Protein 6SQC (pdb70)

Foldseek 3Di:
DFDDPQAFEEEDAPLQQVVLLLVLQVVLCVVPVHHYHYDHDPPLLVVLCVQLLLQDDTQKYKDWLQSVQLCVVLVWFDFDDDDPVLCVQFDVVQQVSQAYPNTRFWAFWFKKFKWKKFQCVLPVDQAQAPVCQVVVQVVVVVVPAAAEAEALLFVLQLQLLLPQQPADQFDQDPNDTHLPDHRLQDPSNLVSLVSVQVCVVVVNYPLHGHHVNRLVCVLVVRYGIYMDIQSSVVVSVVSVRRMDTAADHHYPNGGRAGAMTTITMTGTQQHNCNVVVSCSVRVRCLDLSNQVSSCVSGNRAQTRRPVNSVVVVPDNNSVRRVVSNVSHHYRHNHNLVVQLSVLSSQLSSCPNVVNDPNNVSSVSSRVRSGDDPSHRDLVSQLSSLVSHDDDPVSVVSNVVSCVVPPVSVVVVCVVVVVVVVVVD/DCVVVVVVVVVVVVPDDDVVVVVVCVVVCVVCVVVVVPD

Solvent-accessible surface area: 20762 Å² total

Nearest PDB structures (foldseek):
  6sqc-assembly1_A  TM=1.002E+00  e=1.273E-81  Escherichia coli K-12
  8jyx-assembly1_A  TM=9.959E-01  e=2.382E-67  Escherichia coli
  3d4g-assembly7_G  TM=9.984E-01  e=4.561E-67  Escherichia coli K-12
  3o3u-assembly1_N  TM=9.965E-01  e=5.366E-67  Escherichia coli
  6xdj-assembly2_B  TM=9.236E-01  e=3.392E-68  Serratia sp. FS14

Structure (mmCIF, N/CA/C/O backbone):
data_6SQC
#
_entry.id   6SQC
#
_cell.length_a   103.180
_cell.length_b   42.460
_cell.length_c   113.790
_cell.angle_alpha   90.000
_cell.angle_beta   101.125
_cell.angle_gamma   90.000
#
_symmetry.space_group_name_H-M   'C 1 2 1'
#
loop_
_entity.id
_entity.type
_entity.pdbx_description
1 polymer 'Maltose/maltodextrin-binding periplasmic protein,CREB-binding protein'
2 polymer 'Nuclear receptor coactivator 3'
3 branched alpha-D-glucopyranose-(1-4)-alpha-D-glucopyranose
4 non-polymer 1,2-ETHANEDIOL
5 non-polymer 'ZINC ION'
6 water water
#
loop_
_atom_site.group_PDB
_atom_site.id
_atom_site.type_symbol
_atom_site.label_atom_id
_atom_site.label_alt_id
_atom_site.label_comp_id
_atom_site.label_asym_id
_atom_site.label_entity_id
_atom_site.label_seq_id
_atom_site.pdbx_PDB_ins_code
_atom_site.Cartn_x
_atom_site.Cartn_y
_atom_site.Cartn_z
_atom_site.occupancy
_atom_site.B_iso_or_equiv
_atom_site.auth_seq_id
_atom_site.auth_comp_id
_atom_site.auth_asym_id
_atom_site.auth_atom_id
_atom_site.pdbx_PDB_model_num
ATOM 1 N N A MET A 1 1 ? 20.84500 -6.52800 5.88300 0.650 69.84522 1689 MET A N 1
ATOM 2 N N B MET A 1 1 ? 20.18600 -6.53900 5.43500 0.350 67.28965 1689 MET A N 1
ATOM 3 C CA A MET A 1 1 ? 21.44100 -5.45600 5.09500 0.650 67.57916 1689 MET A CA 1
ATOM 4 C CA B MET A 1 1 ? 21.21200 -5.55900 5.10000 0.350 67.38966 1689 MET A CA 1
ATOM 5 C C A MET A 1 1 ? 20.82000 -4.10300 5.43700 0.650 66.11056 1689 MET A C 1
ATOM 6 C C B MET A 1 1 ? 20.74200 -4.14900 5.45000 0.350 65.64208 1689 MET A C 1
ATOM 7 O O A MET A 1 1 ? 20.90400 -3.64700 6.57400 0.650 65.41574 1689 MET A O 1
ATOM 8 O O B MET A 1 1 ? 20.87000 -3.69800 6.58400 0.350 65.22887 1689 MET A O 1
ATOM 17 N N . LYS A 1 2 ? 20.19600 -3.46500 4.45100 1.000 60.48357 1690 LYS A N 1
ATOM 18 C CA . LYS A 1 2 ? 19.68500 -2.11400 4.61900 1.000 58.37805 1690 LYS A CA 1
ATOM 19 C C . LYS A 1 2 ? 18.27500 -2.13100 5.19200 1.000 58.99918 1690 LYS A C 1
ATOM 20 O O . LYS A 1 2 ? 17.42400 -2.91500 4.76500 1.000 61.05206 1690 LYS A O 1
ATOM 26 N N . ILE A 1 3 ? 18.03300 -1.26300 6.17800 1.000 55.66983 1691 ILE A N 1
ATOM 27 C CA . ILE A 1 3 ? 16.66900 -1.05500 6.64300 1.000 50.08495 1691 ILE A CA 1
ATOM 28 C C . ILE A 1 3 ? 15.85600 -0.44700 5.51000 1.000 58.04117 1691 ILE A C 1
ATOM 29 O O . ILE A 1 3 ? 16.30900 0.48400 4.83100 1.000 55.66720 1691 ILE A O 1
ATOM 34 N N . GLU A 1 4 ? 14.65500 -0.98200 5.29100 1.000 61.07574 1692 GLU A N 1
ATOM 35 C CA . GLU A 1 4 ? 13.82000 -0.52200 4.18800 1.000 58.48596 1692 GLU A CA 1
ATOM 36 C C . GLU A 1 4 ? 13.52000 0.96500 4.31100 1.000 57.08053 1692 GLU A C 1
ATOM 37 O O . GLU A 1 4 ? 13.08500 1.44400 5.36300 1.000 62.09692 1692 GLU A O 1
ATOM 43 N N . GLU A 1 5 ? 13.75700 1.69100 3.22500 1.000 58.79126 1693 GLU A N 1
ATOM 44 C CA . GLU A 1 5 ? 13.48400 3.11800 3.15800 1.000 57.82799 1693 GLU A CA 1
ATOM 45 C C . GLU A 1 5 ? 12.08800 3.33500 2.58900 1.000 61.72056 1693 GLU A C 1
ATOM 46 O O . GLU A 1 5 ? 11.73100 2.74500 1.56400 1.000 75.76435 1693 GLU A O 1
ATOM 52 N N . GLY A 1 6 ? 11.29900 4.16600 3.26200 1.000 55.51981 1694 GLY A N 1
ATOM 53 C CA . GLY A 1 6 ? 9.93900 4.43600 2.84600 1.000 49.40856 1694 GLY A CA 1
ATOM 54 C C . GLY A 1 6 ? 8.86300 3.67500 3.58900 1.000 57.59375 1694 GLY A C 1
ATOM 55 O O . GLY A 1 6 ? 7.71800 3.65300 3.12500 1.000 52.95898 1694 GLY A O 1
ATOM 56 N N . LYS A 1 7 ? 9.19100 3.04900 4.71600 1.000 45.60547 1695 LYS A N 1
ATOM 57 C CA . LYS A 1 7 ? 8.21000 2.33800 5.52500 1.000 56.10146 1695 LYS A CA 1
ATOM 58 C C . LYS A 1 7 ? 8.74300 2.24800 6.94700 1.000 41.82080 1695 LYS A C 1
ATOM 59 O O . LYS A 1 7 ? 9.88500 2.62000 7.22700 1.000 47.51886 1695 LYS A O 1
ATOM 65 N N . LEU A 1 8 ? 7.90200 1.74100 7.84600 1.000 40.45222 1696 LEU A N 1
ATOM 66 C CA . LEU A 1 8 ? 8.22100 1.69500 9.26900 1.000 43.39731 1696 LEU A CA 1
ATOM 67 C C . LEU A 1 8 ? 8.04600 0.27900 9.79300 1.000 37.70715 1696 LEU A C 1
ATOM 68 O O . LEU A 1 8 ? 6.95000 -0.28600 9.71400 1.000 37.95192 1696 LEU A O 1
ATOM 73 N N . VAL A 1 9 ? 9.12400 -0.28700 10.33100 1.000 42.08663 1697 VAL A N 1
ATOM 74 C CA . VAL A 1 9 ? 9.08200 -1.55000 11.05900 1.000 41.13914 1697 VAL A CA 1
ATOM 75 C C . VAL A 1 9 ? 9.16100 -1.23700 12.54600 1.000 43.46047 1697 VAL A C 1
ATOM 76 O O . VAL A 1 9 ? 10.06200 -0.51200 12.98800 1.000 34.12778 1697 VAL A O 1
ATOM 80 N N . ILE A 1 10 ? 8.21900 -1.77300 13.31800 1.000 44.34216 1698 ILE A N 1
ATOM 81 C CA . ILE A 1 10 ? 8.13900 -1.53100 14.75300 1.000 35.21475 1698 ILE A CA 1
ATOM 82 C C . ILE A 1 10 ? 8.29900 -2.85400 15.48800 1.000 37.37553 1698 ILE A C 1
ATOM 83 O O . ILE A 1 10 ? 7.72200 -3.87100 15.08900 1.000 36.19118 1698 ILE A O 1
ATOM 88 N N . TRP A 1 11 ? 9.08800 -2.83600 16.56000 1.000 38.68885 1699 TRP A N 1
ATOM 89 C CA . TRP A 1 11 ? 9.23100 -3.96900 17.46300 1.000 31.31428 1699 TRP A CA 1
ATOM 90 C C . TRP A 1 11 ? 8.69400 -3.58400 18.83400 1.000 32.26176 1699 TRP A C 1
ATOM 91 O O . TRP A 1 11 ? 9.12200 -2.58000 19.41300 1.000 33.59350 1699 TRP A O 1
ATOM 102 N N . ILE A 1 12 ? 7.75500 -4.38000 19.34400 1.000 30.47734 1700 ILE A N 1
ATOM 103 C CA . ILE A 1 12 ? 7.16700 -4.16800 20.66000 1.000 33.83037 1700 ILE A CA 1
ATOM 104 C C . ILE A 1 12 ? 7.00000 -5.52700 21.32700 1.000 33.71457 1700 ILE A C 1
ATOM 105 O O . ILE A 1 12 ? 6.81200 -6.54700 20.65800 1.000 39.68634 1700 ILE A O 1
ATOM 110 N N . ASN A 1 13 ? 7.08900 -5.54000 22.65700 1.000 30.82738 1701 ASN A N 1
ATOM 111 C CA . ASN A 1 13 ? 7.03200 -6.79500 23.39400 1.000 30.99056 1701 ASN A CA 1
ATOM 112 C C . ASN A 1 13 ? 5.66400 -7.45500 23.23900 1.000 33.48559 1701 ASN A C 1
ATOM 113 O O . ASN A 1 13 ? 4.64000 -6.78800 23.06900 1.000 38.88098 1701 ASN A O 1
ATOM 118 N N . GLY A 1 14 ? 5.65700 -8.78800 23.33100 1.000 35.33055 1702 GLY A N 1
ATOM 119 C CA . GLY A 1 14 ? 4.47800 -9.57200 22.99900 1.000 35.90694 1702 GLY A CA 1
ATOM 120 C C . GLY A 1 14 ? 3.30500 -9.40300 23.94600 1.000 44.52113 1702 GLY A C 1
ATOM 121 O O . GLY A 1 14 ? 2.18600 -9.80200 23.60700 1.000 49.84282 1702 GLY A O 1
ATOM 122 N N . ASP A 1 15 ? 3.52700 -8.82600 25.12600 1.000 38.10720 1703 ASP A N 1
ATOM 123 C CA . ASP A 1 15 ? 2.45800 -8.65900 26.10400 1.000 40.44169 1703 ASP A CA 1
ATOM 124 C C . ASP A 1 15 ? 1.88100 -7.24800 26.12500 1.000 43.76841 1703 ASP A C 1
ATOM 125 O O . ASP A 1 15 ? 1.15100 -6.90400 27.05900 1.000 50.86136 1703 ASP A O 1
ATOM 130 N N . LYS A 1 16 ? 2.17300 -6.43100 25.11300 1.000 40.94438 1704 LYS A N 1
ATOM 131 C CA . LYS A 1 16 ? 1.88100 -5.00300 25.15900 1.000 40.53381 1704 LYS A CA 1
ATOM 132 C C . LYS A 1 16 ? 0.74700 -4.57700 24.23300 1.000 42.66038 1704 LYS A C 1
ATOM 133 O O . LYS A 1 16 ? 0.54300 -3.37400 24.04400 1.000 44.85801 1704 LYS A O 1
ATOM 139 N N . GLY A 1 17 ? -0.00100 -5.51500 23.66100 1.000 51.92991 1705 GLY A N 1
ATOM 140 C CA . GLY A 1 17 ? -1.11000 -5.13500 22.80700 1.000 59.49661 1705 GLY A CA 1
ATOM 141 C C . GLY A 1 17 ? -0.66400 -4.57800 21.47300 1.000 51.09297 1705 GLY A C 1
ATOM 142 O O . GLY A 1 17 ? -0.98700 -3.44100 21.11400 1.000 45.47914 1705 GLY A O 1
ATOM 143 N N . TYR A 1 18 ? 0.08600 -5.39100 20.73000 1.000 43.56049 1706 TYR A N 1
ATOM 144 C CA . TYR A 1 18 ? 0.59700 -4.97000 19.43200 1.000 38.28091 1706 TYR A CA 1
ATOM 145 C C . TYR A 1 18 ? -0.52000 -4.79500 18.41000 1.000 44.00264 1706 TYR A C 1
ATOM 146 O O . TYR A 1 18 ? -0.36300 -4.03300 17.45000 1.000 44.57113 1706 TYR A O 1
ATOM 155 N N . ASN A 1 19 ? -1.64700 -5.48700 18.59700 1.000 45.98446 1707 ASN A N 1
ATOM 156 C CA . ASN A 1 19 ? -2.75000 -5.37600 17.64700 1.000 45.53177 1707 ASN A CA 1
ATOM 157 C C . ASN A 1 19 ? -3.35400 -3.97700 17.65800 1.000 49.04799 1707 ASN A C 1
ATOM 158 O O . ASN A 1 19 ? -3.65700 -3.41900 16.59600 1.000 50.41920 1707 ASN A O 1
ATOM 163 N N . GLY A 1 20 ? -3.54100 -3.39700 18.84400 1.000 44.84748 1708 GLY A N 1
ATOM 164 C CA . GLY A 1 20 ? -4.00200 -2.02100 18.91200 1.000 37.66504 1708 GLY A CA 1
ATOM 165 C C . GLY A 1 20 ? -3.00900 -1.05100 18.30100 1.000 35.87009 1708 GLY A C 1
ATOM 166 O O . GLY A 1 20 ? -3.39600 -0.08900 17.63300 1.000 37.07287 1708 GLY A O 1
ATOM 167 N N . LEU A 1 21 ? -1.71400 -1.29700 18.51700 1.000 34.43571 1709 LEU A N 1
ATOM 168 C CA . LEU A 1 21 ? -0.68800 -0.46800 17.89200 1.000 37.05444 1709 LEU A CA 1
ATOM 169 C C . LEU A 1 21 ? -0.73300 -0.59100 16.37500 1.000 45.02908 1709 LEU A C 1
ATOM 170 O O . LEU A 1 21 ? -0.57800 0.40500 15.65900 1.000 34.63573 1709 LEU A O 1
ATOM 175 N N . ALA A 1 22 ? -0.94700 -1.80700 15.86400 1.000 35.05683 1710 ALA A N 1
ATOM 176 C CA . ALA A 1 22 ? -1.05400 -1.98800 14.42100 1.000 36.42016 1710 ALA A CA 1
ATOM 177 C C . ALA A 1 22 ? -2.22500 -1.20400 13.84400 1.000 47.88732 1710 ALA A C 1
ATOM 178 O O . ALA A 1 22 ? -2.15400 -0.73400 12.70200 1.000 38.73096 1710 ALA A O 1
ATOM 180 N N . GLU A 1 23 ? -3.30200 -1.04300 14.61700 1.000 46.03973 1711 GLU A N 1
ATOM 181 C CA . GLU A 1 23 ? -4.44800 -0.27800 14.13600 1.000 42.80776 1711 GLU A CA 1
ATOM 182 C C . GLU A 1 23 ? -4.08600 1.18600 13.92200 1.000 45.12646 1711 GLU A C 1
ATOM 183 O O . GLU A 1 23 ? -4.53400 1.80600 12.95000 1.000 42.87883 1711 GLU A O 1
ATOM 189 N N . VAL A 1 24 ? -3.27600 1.76000 14.81700 1.000 45.38439 1712 VAL A N 1
ATOM 190 C CA . VAL A 1 24 ? -2.81700 3.12700 14.59900 1.000 49.45330 1712 VAL A CA 1
ATOM 191 C C . VAL A 1 24 ? -1.81600 3.18500 13.45400 1.000 53.99858 1712 VAL A C 1
ATOM 192 O O . VAL A 1 24 ? -1.65900 4.23800 12.82500 1.000 52.39312 1712 VAL A O 1
ATOM 196 N N . GLY A 1 25 ? -1.13800 2.07300 13.15900 1.000 57.54374 1713 GLY A N 1
ATOM 197 C CA . GLY A 1 25 ? -0.28000 2.02900 11.99000 1.000 38.08878 1713 GLY A CA 1
ATOM 198 C C . GLY A 1 25 ? -1.06300 1.98800 10.69500 1.000 41.12072 1713 GLY A C 1
ATOM 199 O O . GLY A 1 25 ? -0.63400 2.56000 9.68800 1.000 41.25495 1713 GLY A O 1
ATOM 200 N N . LYS A 1 26 ? -2.21900 1.31900 10.69900 1.000 41.01544 1714 LYS A N 1
ATOM 201 C CA . LYS A 1 26 ? -3.07500 1.31800 9.51800 1.000 44.68957 1714 LYS A CA 1
ATOM 202 C C . LYS A 1 26 ? -3.69000 2.68800 9.27400 1.000 47.40568 1714 LYS A C 1
ATOM 203 O O . LYS A 1 26 ? -3.87800 3.08300 8.11700 1.000 58.84653 1714 LYS A O 1
ATOM 209 N N . LYS A 1 27 ? -4.01600 3.42300 10.34000 1.000 43.28940 1715 LYS A N 1
ATOM 210 C CA . LYS A 1 27 ? -4.49000 4.79100 10.16500 1.000 55.02765 1715 LYS A CA 1
ATOM 211 C C . LYS A 1 27 ? -3.36600 5.69100 9.66800 1.000 54.46706 1715 LYS A C 1
ATOM 212 O O . LYS A 1 27 ? -3.59500 6.58400 8.84400 1.000 52.75106 1715 LYS A O 1
ATOM 218 N N . PHE A 1 28 ? -2.14500 5.46800 10.16100 1.000 51.33510 1716 PHE A N 1
ATOM 219 C CA . PHE A 1 28 ? -0.98200 6.14900 9.60500 1.000 44.95276 1716 PHE A CA 1
ATOM 220 C C . PHE A 1 28 ? -0.80500 5.80100 8.13300 1.000 48.50318 1716 PHE A C 1
ATOM 221 O O . PHE A 1 28 ? -0.43400 6.65900 7.32200 1.000 50.95085 1716 PHE A O 1
ATOM 229 N N . GLU A 1 29 ? -1.08500 4.54800 7.76800 1.000 50.05337 1717 GLU A N 1
ATOM 230 C CA . GLU A 1 29 ? -0.92300 4.12000 6.38200 1.000 51.79042 1717 GLU A CA 1
ATOM 231 C C . GLU A 1 29 ? -1.96300 4.76500 5.47600 1.000 51.79832 1717 GLU A C 1
ATOM 232 O O . GLU A 1 29 ? -1.64000 5.20000 4.36500 1.000 51.26930 1717 GLU A O 1
ATOM 238 N N . LYS A 1 30 ? -3.21700 4.84000 5.92800 1.000 50.50869 1718 LYS A N 1
ATOM 239 C CA . LYS A 1 30 ? -4.24800 5.44000 5.08900 1.000 53.43272 1718 LYS A CA 1
ATOM 240 C C . LYS A 1 30 ? -4.05000 6.94400 4.94300 1.000 61.23629 1718 LYS A C 1
ATOM 241 O O . LYS A 1 30 ? -4.40800 7.51600 3.90800 1.000 68.60559 1718 LYS A O 1
ATOM 247 N N . ASP A 1 31 ? -3.48000 7.59700 5.95800 1.000 62.72331 1719 ASP A N 1
ATOM 248 C CA . ASP A 1 31 ? -3.24800 9.03400 5.89000 1.000 66.51324 1719 ASP A CA 1
ATOM 249 C C . ASP A 1 31 ? -2.00500 9.39900 5.09100 1.000 73.45881 1719 ASP A C 1
ATOM 250 O O . ASP A 1 31 ? -1.91700 10.52600 4.59100 1.000 78.26728 1719 ASP A O 1
ATOM 255 N N . THR A 1 32 ? -1.04400 8.48300 4.96100 1.000 70.92693 1720 THR A N 1
ATOM 256 C CA . THR A 1 32 ? 0.24100 8.79800 4.34700 1.000 66.15267 1720 THR A CA 1
ATOM 257 C C . THR A 1 32 ? 0.64400 7.87700 3.20500 1.000 61.06522 1720 THR A C 1
ATOM 258 O O . THR A 1 32 ? 1.54700 8.24300 2.44300 1.000 56.91472 1720 THR A O 1
ATOM 262 N N . GLY A 1 33 ? 0.02800 6.70800 3.05800 1.000 64.88673 1721 GLY A N 1
ATOM 263 C CA . GLY A 1 33 ? 0.49600 5.73800 2.09000 1.000 68.89247 1721 GLY A CA 1
ATOM 264 C C . GLY A 1 33 ? 1.74100 4.98700 2.50100 1.000 72.08496 1721 GLY A C 1
ATOM 265 O O . GLY A 1 33 ? 2.33700 4.30200 1.66100 1.000 78.13305 1721 GLY A O 1
ATOM 266 N N . ILE A 1 34 ? 2.15300 5.09100 3.76200 1.000 72.97454 1722 ILE A N 1
ATOM 267 C CA . ILE A 1 34 ? 3.35600 4.44100 4.26900 1.000 64.38667 1722 ILE A CA 1
ATOM 268 C C . ILE A 1 34 ? 2.93800 3.22300 5.08000 1.000 60.29144 1722 ILE A C 1
ATOM 269 O O . ILE A 1 34 ? 2.15900 3.33900 6.03300 1.000 54.73551 1722 ILE A O 1
ATOM 274 N N . LYS A 1 35 ? 3.46300 2.05600 4.71500 1.000 62.71015 1723 LYS A N 1
ATOM 275 C CA . LYS A 1 35 ? 3.14900 0.82600 5.42700 1.000 60.98626 1723 LYS A CA 1
ATOM 276 C C . LYS A 1 35 ? 3.89600 0.76800 6.75400 1.000 49.80860 1723 LYS A C 1
ATOM 277 O O . LYS A 1 35 ? 5.08700 1.08100 6.82900 1.000 48.25842 1723 LYS A O 1
ATOM 283 N N . VAL A 1 36 ? 3.18200 0.37100 7.80600 1.000 45.15015 1724 VAL A N 1
ATOM 284 C CA . VAL A 1 36 ? 3.74500 0.20300 9.14100 1.000 44.37901 1724 VAL A CA 1
ATOM 285 C C . VAL A 1 36 ? 3.58900 -1.25600 9.54300 1.000 45.26595 1724 VAL A C 1
ATOM 286 O O . VAL A 1 36 ? 2.47700 -1.79700 9.51400 1.000 47.91627 1724 VAL A O 1
ATOM 290 N N . THR A 1 37 ? 4.69800 -1.88800 9.92300 1.000 41.12072 1725 THR A N 1
ATOM 291 C CA . THR A 1 37 ? 4.72000 -3.29700 10.29500 1.000 46.97405 1725 THR A CA 1
ATOM 292 C C . THR A 1 37 ? 5.15800 -3.42000 11.74800 1.000 43.17360 1725 THR A C 1
ATOM 293 O O . THR A 1 37 ? 6.23900 -2.94700 12.11500 1.000 45.61600 1725 THR A O 1
ATOM 297 N N . VAL A 1 38 ? 4.32400 -4.05700 12.56600 1.000 47.95312 1726 VAL A N 1
ATOM 298 C CA . VAL A 1 38 ? 4.59200 -4.24300 13.98800 1.000 46.41346 1726 VAL A CA 1
ATOM 299 C C . VAL A 1 38 ? 4.93200 -5.70800 14.22200 1.000 50.49816 1726 VAL A C 1
ATOM 300 O O . VAL A 1 38 ? 4.14500 -6.59900 13.87800 1.000 44.40532 1726 VAL A O 1
ATOM 304 N N . GLU A 1 39 ? 6.09900 -5.95600 14.80900 1.000 53.40377 1727 GLU A N 1
ATOM 305 C CA . GLU A 1 39 ? 6.56100 -7.30100 15.11200 1.000 49.22432 1727 GLU A CA 1
ATOM 306 C C . GLU A 1 39 ? 6.85000 -7.42900 16.60300 1.000 48.42949 1727 GLU A C 1
ATOM 307 O O . GLU A 1 39 ? 7.12600 -6.44400 17.29300 1.000 41.67605 1727 GLU A O 1
ATOM 313 N N . HIS A 1 40 ? 6.78000 -8.66500 17.09300 1.000 47.77678 1728 HIS A N 1
ATOM 314 C CA . HIS A 1 40 ? 6.99900 -8.97000 18.50700 1.000 41.12072 1728 HIS A CA 1
ATOM 315 C C . HIS A 1 40 ? 7.90000 -10.19000 18.62000 1.000 55.88302 1728 HIS A C 1
ATOM 316 O O . HIS A 1 40 ? 7.43000 -11.31800 18.81400 1.000 72.85347 1728 HIS A O 1
ATOM 323 N N . PRO A 1 41 ? 9.21000 -10.00000 18.50200 1.000 52.44576 1729 PRO A N 1
ATOM 324 C CA . PRO A 1 41 ? 10.13700 -11.13000 18.61900 1.000 47.89785 1729 PRO A CA 1
ATOM 325 C C . PRO A 1 41 ? 10.32000 -11.56300 20.06600 1.000 52.51682 1729 PRO A C 1
ATOM 326 O O . PRO A 1 41 ? 10.10500 -10.80100 21.01000 1.000 53.10900 1729 PRO A O 1
ATOM 330 N N . ASP A 1 42 ? 10.72700 -12.82000 20.22400 1.000 50.28498 1730 ASP A N 1
ATOM 331 C CA . ASP A 1 42 ? 11.11300 -13.32000 21.53500 1.000 48.89797 1730 ASP A CA 1
ATOM 332 C C . ASP A 1 42 ? 12.45500 -12.72600 21.95000 1.000 48.23473 1730 ASP A C 1
ATOM 333 O O . ASP A 1 42 ? 13.30600 -12.42000 21.11100 1.000 49.13484 1730 ASP A O 1
ATOM 338 N N . LYS A 1 43 ? 12.63800 -12.57400 23.26200 1.000 46.63191 1731 LYS A N 1
ATOM 339 C CA . LYS A 1 43 ? 13.83900 -11.96000 23.83200 1.000 45.13436 1731 LYS A CA 1
ATOM 340 C C . LYS A 1 43 ? 14.14800 -10.63600 23.13500 1.000 43.92895 1731 LYS A C 1
ATOM 341 O O . LYS A 1 43 ? 15.27600 -10.36500 22.71600 1.000 43.54469 1731 LYS A O 1
ATOM 347 N N . LEU A 1 44 ? 13.10800 -9.80700 23.01800 1.000 46.45294 1732 LEU A N 1
ATOM 348 C CA . LEU A 1 44 ? 13.19000 -8.57300 22.24200 1.000 41.71290 1732 LEU A CA 1
ATOM 349 C C . LEU A 1 44 ? 14.30000 -7.66000 22.75100 1.000 41.62078 1732 LEU A C 1
ATOM 350 O O . LEU A 1 44 ? 15.08900 -7.12600 21.96300 1.000 44.33426 1732 LEU A O 1
ATOM 355 N N . GLU A 1 45 ? 14.38000 -7.47300 24.07200 1.000 32.43284 1733 GLU A N 1
ATOM 356 C CA . GLU A 1 45 ? 15.37400 -6.56300 24.63200 1.000 36.46490 1733 GLU A CA 1
ATOM 357 C C . GLU A 1 45 ? 16.79800 -7.04300 24.38500 1.000 40.67067 1733 GLU A C 1
ATOM 358 O O . GLU A 1 45 ? 17.74400 -6.26600 24.55300 1.000 46.24765 1733 GLU A O 1
ATOM 364 N N . GLU A 1 46 ? 16.97400 -8.30600 24.00100 1.000 36.24645 1734 GLU A N 1
ATOM 365 C CA . GLU A 1 46 ? 18.28400 -8.82400 23.63100 1.000 41.76817 1734 GLU A CA 1
ATOM 366 C C . GLU A 1 46 ? 18.50000 -8.88100 22.12600 1.000 44.71326 1734 GLU A C 1
ATOM 367 O O . GLU A 1 46 ? 19.63800 -8.72900 21.67100 1.000 50.01916 1734 GLU A O 1
ATOM 373 N N . LYS A 1 47 ? 17.43900 -9.08300 21.34300 1.000 42.62353 1735 LYS A N 1
ATOM 374 C CA . LYS A 1 47 ? 17.60200 -9.16300 19.89500 1.000 46.50294 1735 LYS A CA 1
ATOM 375 C C . LYS A 1 47 ? 17.92100 -7.80200 19.29100 1.000 49.12168 1735 LYS A C 1
ATOM 376 O O . LYS A 1 47 ? 18.73700 -7.70900 18.36600 1.000 55.53034 1735 LYS A O 1
ATOM 382 N N . PHE A 1 48 ? 17.29800 -6.73600 19.80000 1.000 52.08256 1736 PHE A N 1
ATOM 383 C CA . PHE A 1 48 ? 17.52100 -5.41000 19.22400 1.000 44.43427 1736 PHE A CA 1
ATOM 384 C C . PHE A 1 48 ? 18.97800 -4.96900 19.27900 1.000 40.62329 1736 PHE A C 1
ATOM 385 O O . PHE A 1 48 ? 19.51700 -4.58300 18.22700 1.000 44.87643 1736 PHE A O 1
ATOM 393 N N . PRO A 1 49 ? 19.66900 -4.97900 20.42600 1.000 45.24227 1737 PRO A N 1
ATOM 394 C CA . PRO A 1 49 ? 21.07100 -4.53200 20.42000 1.000 46.04236 1737 PRO A CA 1
ATOM 395 C C . PRO A 1 49 ? 21.98200 -5.41500 19.59000 1.000 50.15601 1737 PRO A C 1
ATOM 396 O O . PRO A 1 49 ? 23.07200 -4.97100 19.20800 1.000 47.15039 1737 PRO A O 1
ATOM 400 N N . GLN A 1 50 ? 21.56800 -6.64800 19.29100 1.000 50.68239 1738 GLN A N 1
ATOM 401 C CA . GLN A 1 50 ? 22.39100 -7.53900 18.48100 1.000 48.80848 1738 GLN A CA 1
ATOM 402 C C . GLN A 1 50 ? 22.25400 -7.23600 16.99400 1.000 45.72654 1738 GLN A C 1
ATOM 403 O O . GLN A 1 50 ? 23.25200 -7.24300 16.26500 1.000 46.72929 1738 GLN A O 1
ATOM 409 N N . VAL A 1 51 ? 21.03500 -6.96700 16.52600 1.000 44.90802 1739 VAL A N 1
ATOM 410 C CA . VAL A 1 51 ? 20.84000 -6.70400 15.10300 1.000 46.12132 1739 VAL A CA 1
ATOM 411 C C . VAL A 1 51 ? 21.14500 -5.24800 14.77000 1.000 42.46562 1739 VAL A C 1
ATOM 412 O O . VAL A 1 51 ? 21.72400 -4.95200 13.71900 1.000 44.24215 1739 VAL A O 1
ATOM 416 N N . ALA A 1 52 ? 20.77600 -4.31700 15.65200 1.000 38.02298 1740 ALA A N 1
ATOM 417 C CA . ALA A 1 52 ? 21.06800 -2.91000 15.40900 1.000 37.97824 1740 ALA A CA 1
ATOM 418 C C . ALA A 1 52 ? 22.55100 -2.59000 15.51700 1.000 52.47998 1740 ALA A C 1
ATOM 419 O O . ALA A 1 52 ? 22.96600 -1.51800 15.06400 1.000 55.09871 1740 ALA A O 1
ATOM 421 N N . ALA A 1 53 ? 23.35300 -3.49100 16.09100 1.000 39.93110 1741 ALA A N 1
ATOM 422 C CA . ALA A 1 53 ? 24.79000 -3.26200 16.16900 1.000 41.42339 1741 ALA A CA 1
ATOM 423 C C . ALA A 1 53 ? 25.42700 -3.22900 14.78700 1.000 43.17360 1741 ALA A C 1
ATOM 424 O O . ALA A 1 53 ? 26.48100 -2.61200 14.60600 1.000 50.41394 1741 ALA A O 1
ATOM 426 N N . THR A 1 54 ? 24.81100 -3.88700 13.80500 1.000 43.45521 1742 THR A N 1
ATOM 427 C CA . THR A 1 54 ? 25.27200 -3.84500 12.42400 1.000 51.85885 1742 THR A CA 1
ATOM 428 C C . THR A 1 54 ? 24.41200 -2.94100 11.55100 1.000 52.15099 1742 THR A C 1
ATOM 429 O O . THR A 1 54 ? 24.54900 -2.96900 10.32500 1.000 46.38188 1742 THR A O 1
ATOM 433 N N . GLY A 1 55 ? 23.53100 -2.14400 12.15000 1.000 43.45784 1743 GLY A N 1
ATOM 434 C CA . GLY A 1 55 ? 22.66400 -1.28200 11.37200 1.000 43.39731 1743 GLY A CA 1
ATOM 435 C C . GLY A 1 55 ? 21.41500 -1.95300 10.85100 1.000 45.19226 1743 GLY A C 1
ATOM 436 O O . GLY A 1 55 ? 20.87000 -1.52300 9.82900 1.000 60.82308 1743 GLY A O 1
ATOM 437 N N . ASP A 1 56 ? 20.94500 -2.99700 11.52200 1.000 41.42076 1744 ASP A N 1
ATOM 438 C CA . ASP A 1 56 ? 19.75300 -3.73400 11.13200 1.000 45.68706 1744 ASP A CA 1
ATOM 439 C C . ASP A 1 56 ? 18.63700 -3.48900 12.14200 1.000 45.15805 1744 ASP A C 1
ATOM 440 O O . ASP A 1 56 ? 18.77800 -2.71300 13.09100 1.000 46.71876 1744 ASP A O 1
ATOM 445 N N . GLY A 1 57 ? 17.51300 -4.16300 11.92300 1.000 43.34993 1745 GLY A N 1
ATOM 446 C CA . GLY A 1 57 ? 16.42400 -4.14600 12.86700 1.000 44.52376 1745 GLY A CA 1
ATOM 447 C C . GLY A 1 57 ? 15.31000 -3.19400 12.48800 1.000 47.94785 1745 GLY A C 1
ATOM 448 O O . GLY A 1 57 ? 15.17500 -2.77300 11.33400 1.000 46.36082 1745 GLY A O 1
ATOM 449 N N . PRO A 1 58 ? 14.48600 -2.83700 13.46600 1.000 49.83229 1746 PRO A N 1
ATOM 450 C CA . PRO A 1 58 ? 13.32900 -1.98400 13.19300 1.000 45.11330 1746 PRO A CA 1
ATOM 451 C C . PRO A 1 58 ? 13.69100 -0.50700 13.20300 1.000 39.73898 1746 PRO A C 1
ATOM 452 O O . PRO A 1 58 ? 14.73700 -0.09000 13.70400 1.000 34.65415 1746 PRO A O 1
ATOM 456 N N . ASP A 1 59 ? 12.78700 0.28800 12.62800 1.000 39.54685 1747 ASP A N 1
ATOM 457 C CA . ASP A 1 59 ? 12.90600 1.73700 12.73100 1.000 39.35735 1747 ASP A CA 1
ATOM 458 C C . ASP A 1 59 ? 12.62100 2.20600 14.15200 1.000 44.80800 1747 ASP A C 1
ATOM 459 O O . ASP A 1 59 ? 13.29700 3.10400 14.66600 1.000 39.07574 1747 ASP A O 1
ATOM 464 N N . ILE A 1 60 ? 11.62800 1.60200 14.80100 1.000 47.18724 1748 ILE A N 1
ATOM 465 C CA . ILE A 1 60 ? 11.17700 2.00000 16.12800 1.000 41.14704 1748 ILE A CA 1
ATOM 466 C C . ILE A 1 60 ? 11.23900 0.78500 17.04100 1.000 35.50689 1748 ILE A C 1
ATOM 467 O O . ILE A 1 60 ? 10.76100 -0.29600 16.67700 1.000 35.29107 1748 ILE A O 1
ATOM 472 N N . ILE A 1 61 ? 11.82500 0.96100 18.22300 1.000 40.28378 1749 ILE A N 1
ATOM 473 C CA . ILE A 1 61 ? 11.93800 -0.10000 19.21600 1.000 37.94929 1749 ILE A CA 1
ATOM 474 C C . ILE A 1 61 ? 11.17300 0.32300 20.46400 1.000 41.61815 1749 ILE A C 1
ATOM 475 O O . ILE A 1 61 ? 11.37800 1.42600 20.98400 1.000 36.68598 1749 ILE A O 1
ATOM 480 N N . PHE A 1 62 ? 10.28200 -0.54700 20.93000 1.000 38.96783 1750 PHE A N 1
ATOM 481 C CA . PHE A 1 62 ? 9.51000 -0.31300 22.14200 1.000 31.59063 1750 PHE A CA 1
ATOM 482 C C . PHE A 1 62 ? 10.07100 -1.15900 23.27600 1.000 35.54374 1750 PHE A C 1
ATOM 483 O O . PHE A 1 62 ? 10.28100 -2.36600 23.10800 1.000 37.25710 1750 PHE A O 1
ATOM 491 N N . TRP A 1 63 ? 10.29800 -0.52800 24.42500 1.000 36.29646 1751 TRP A N 1
ATOM 492 C CA . TRP A 1 63 ? 10.65800 -1.22900 25.65100 1.000 33.48823 1751 TRP A CA 1
ATOM 493 C C . TRP A 1 63 ? 10.62700 -0.23000 26.79500 1.000 38.05719 1751 TRP A C 1
ATOM 494 O O . TRP A 1 63 ? 10.60800 0.98500 26.57800 1.000 39.23365 1751 TRP A O 1
ATOM 505 N N . ALA A 1 64 ? 10.61300 -0.75900 28.01700 1.000 37.45712 1752 ALA A N 1
ATOM 506 C CA . ALA A 1 64 ? 10.79000 0.08400 29.19000 1.000 37.31500 1752 ALA A CA 1
ATOM 507 C C . ALA A 1 64 ? 12.12100 0.82000 29.10300 1.000 35.24370 1752 ALA A C 1
ATOM 508 O O . ALA A 1 64 ? 13.08500 0.34200 28.49900 1.000 32.97764 1752 ALA A O 1
ATOM 510 N N . HIS A 1 65 ? 12.16800 2.00000 29.72300 1.000 33.50928 1753 HIS A N 1
ATOM 511 C CA . HIS A 1 65 ? 13.28400 2.92100 29.54500 1.000 35.61743 1753 HIS A CA 1
ATOM 512 C C . HIS A 1 65 ? 14.60300 2.40800 30.11100 1.000 30.58525 1753 HIS A C 1
ATOM 513 O O . HIS A 1 65 ? 15.64900 2.98100 29.78900 1.000 34.16725 1753 HIS A O 1
ATOM 520 N N . ASP A 1 66 ? 14.59000 1.36100 30.94100 1.000 30.96161 1754 ASP A N 1
ATOM 521 C CA . ASP A 1 66 ? 15.81700 0.95600 31.62000 1.000 34.69890 1754 ASP A CA 1
ATOM 522 C C . ASP A 1 66 ? 16.85700 0.37500 30.66800 1.000 32.21965 1754 ASP A C 1
ATOM 523 O O . ASP A 1 66 ? 18.04800 0.37800 31.00000 1.000 34.98314 1754 ASP A O 1
ATOM 528 N N . ARG A 1 67 ? 16.44500 -0.11200 29.49800 1.000 31.47483 1755 ARG A N 1
ATOM 529 C CA . ARG A 1 67 ? 17.38300 -0.65900 28.52500 1.000 31.81960 1755 ARG A CA 1
ATOM 530 C C . ARG A 1 67 ? 17.96500 0.39400 27.59300 1.000 31.82487 1755 ARG A C 1
ATOM 531 O O . ARG A 1 67 ? 18.98400 0.13200 26.94400 1.000 32.48811 1755 ARG A O 1
ATOM 539 N N . PHE A 1 68 ? 17.35300 1.57500 27.51500 1.000 31.32481 1756 PHE A N 1
ATOM 540 C CA . PHE A 1 68 ? 17.65700 2.50400 26.43300 1.000 37.87823 1756 PHE A CA 1
ATOM 541 C C . PHE A 1 68 ? 19.00000 3.20300 26.59900 1.000 35.77797 1756 PHE A C 1
ATOM 542 O O . PHE A 1 68 ? 19.60300 3.60100 25.59700 1.000 40.27588 1756 PHE A O 1
ATOM 550 N N . GLY A 1 69 ? 19.49000 3.35400 27.83000 1.000 34.97525 1757 GLY A N 1
ATOM 551 C CA . GLY A 1 69 ? 20.79800 3.95700 28.01300 1.000 37.28079 1757 GLY A CA 1
ATOM 552 C C . GLY A 1 69 ? 21.91100 3.11300 27.42500 1.000 36.85179 1757 GLY A C 1
ATOM 553 O O . GLY A 1 69 ? 22.82700 3.63600 26.78700 1.000 42.37877 1757 GLY A O 1
ATOM 554 N N . GLY A 1 70 ? 21.84700 1.79600 27.63200 1.000 41.71026 1758 GLY A N 1
ATOM 555 C CA . GLY A 1 70 ? 22.81300 0.91400 26.99800 1.000 41.19441 1758 GLY A CA 1
ATOM 556 C C . GLY A 1 70 ? 22.69900 0.92800 25.48600 1.000 38.39408 1758 GLY A C 1
ATOM 557 O O . GLY A 1 70 ? 23.70500 0.84200 24.77700 1.000 45.60547 1758 GLY A O 1
ATOM 558 N N . TYR A 1 71 ? 21.47100 1.03500 24.97200 1.000 42.58405 1759 TYR A N 1
ATOM 559 C CA . TYR A 1 71 ? 21.28500 1.19100 23.53300 1.000 40.16797 1759 TYR A CA 1
ATOM 560 C C . TYR A 1 71 ? 21.88900 2.50200 23.04600 1.000 40.15745 1759 TYR A C 1
ATOM 561 O O . TYR A 1 71 ? 22.53700 2.54500 21.99400 1.000 41.20757 1759 TYR A O 1
ATOM 570 N N . ALA A 1 72 ? 21.68700 3.58400 23.80300 1.000 42.79724 1760 ALA A N 1
ATOM 571 C CA . ALA A 1 72 ? 22.23700 4.87700 23.41100 1.000 51.06139 1760 ALA A CA 1
ATOM 572 C C . ALA A 1 72 ? 23.74900 4.92100 23.57600 1.000 48.21368 1760 ALA A C 1
ATOM 573 O O . ALA A 1 72 ? 24.43700 5.57600 22.78500 1.000 45.81339 1760 ALA A O 1
ATOM 575 N N . GLN A 1 73 ? 24.28400 4.24100 24.59300 1.000 45.88445 1761 GLN A N 1
ATOM 576 C CA . GLN A 1 73 ? 25.73000 4.21700 24.78000 1.000 44.89486 1761 GLN A CA 1
ATOM 577 C C . GLN A 1 73 ? 26.41900 3.52100 23.61300 1.000 43.63155 1761 GLN A C 1
ATOM 578 O O . GLN A 1 73 ? 27.49900 3.94000 23.18000 1.000 47.81363 1761 GLN A O 1
ATOM 584 N N . SER A 1 74 ? 25.80400 2.46500 23.08500 1.000 39.47842 1762 SER A N 1
ATOM 585 C CA . SER A 1 74 ? 26.33700 1.73800 21.94000 1.000 46.87141 1762 SER A CA 1
ATOM 586 C C . SER A 1 74 ? 26.00100 2.39900 20.60700 1.000 44.90012 1762 SER A C 1
ATOM 587 O O . SER A 1 74 ? 26.20300 1.77600 19.55900 1.000 44.91328 1762 SER A O 1
ATOM 590 N N . GLY A 1 75 ? 25.49600 3.63000 20.62200 1.000 39.80740 1763 GLY A N 1
ATOM 591 C CA . GLY A 1 75 ? 25.19600 4.33400 19.38900 1.000 48.47950 1763 GLY A CA 1
ATOM 592 C C . GLY A 1 75 ? 24.08900 3.72000 18.56200 1.000 50.74556 1763 GLY A C 1
ATOM 593 O O . GLY A 1 75 ? 24.13900 3.78400 17.33000 1.000 55.39875 1763 GLY A O 1
ATOM 594 N N . LEU A 1 76 ? 23.08100 3.13100 19.20500 1.000 45.21332 1764 LEU A N 1
ATOM 595 C CA . LEU A 1 76 ? 22.01900 2.43100 18.49600 1.000 43.41836 1764 LEU A CA 1
ATOM 596 C C . LEU A 1 76 ? 20.74900 3.25700 18.33100 1.000 40.98123 1764 LEU A C 1
ATOM 597 O O . LEU A 1 76 ? 19.87700 2.86600 17.54800 1.000 37.82296 1764 LEU A O 1
ATOM 602 N N . LEU A 1 77 ? 20.62100 4.37700 19.03600 1.000 41.46023 1765 LEU A N 1
ATOM 603 C CA . LEU A 1 77 ? 19.42600 5.20300 18.97800 1.000 42.21296 1765 LEU A CA 1
ATOM 604 C C . LEU A 1 77 ? 19.77100 6.59900 18.48000 1.000 46.13448 1765 LEU A C 1
ATOM 605 O O . LEU A 1 77 ? 20.86800 7.11200 18.72300 1.000 49.86387 1765 LEU A O 1
ATOM 610 N N . ALA A 1 78 ? 18.81900 7.21000 17.78300 1.000 42.52089 1766 ALA A N 1
ATOM 611 C CA . ALA A 1 78 ? 18.96100 8.58000 17.31600 1.000 49.02956 1766 ALA A CA 1
ATOM 612 C C . ALA A 1 78 ? 18.43800 9.54800 18.36800 1.000 53.93015 1766 ALA A C 1
ATOM 613 O O . ALA A 1 78 ? 17.54400 9.22000 19.15300 1.000 53.52747 1766 ALA A O 1
ATOM 615 N N . GLU A 1 79 ? 19.00900 10.75000 18.38100 1.000 53.91173 1767 GLU A N 1
ATOM 616 C CA . GLU A 1 79 ? 18.59100 11.76000 19.34200 1.000 49.89809 1767 GLU A CA 1
ATOM 617 C C . GLU A 1 79 ? 17.17600 12.22800 19.02900 1.000 49.89019 1767 GLU A C 1
ATOM 618 O O . GLU A 1 79 ? 16.84100 12.50200 17.87300 1.000 48.09261 1767 GLU A O 1
ATOM 624 N N . ILE A 1 80 ? 16.34600 12.31100 20.06100 1.000 60.82571 1768 ILE A N 1
ATOM 625 C CA . ILE A 1 80 ? 14.96200 12.74500 19.92000 1.000 60.75992 1768 ILE A CA 1
ATOM 626 C C . ILE A 1 80 ? 14.90900 14.25100 20.14100 1.000 63.01808 1768 ILE A C 1
ATOM 627 O O . ILE A 1 80 ? 15.32400 14.74800 21.19300 1.000 70.80849 1768 ILE A O 1
ATOM 632 N N . THR A 1 81 ? 14.40400 14.98200 19.14400 1.000 56.50414 1769 THR A N 1
ATOM 633 C CA . THR A 1 81 ? 14.33000 16.44100 19.17800 1.000 64.15769 1769 THR A CA 1
ATOM 634 C C . THR A 1 81 ? 12.88200 16.87700 18.97000 1.000 65.12360 1769 THR A C 1
ATOM 635 O O . THR A 1 81 ? 12.51400 17.33900 17.87900 1.000 68.86615 1769 THR A O 1
ATOM 639 N N . PRO A 1 82 ? 12.03600 16.74800 19.98900 1.000 57.26476 1770 PRO A N 1
ATOM 640 C CA . PRO A 1 82 ? 10.66200 17.23900 19.87500 1.000 52.92477 1770 PRO A CA 1
ATOM 641 C C . PRO A 1 82 ? 10.55900 18.71500 20.21900 1.000 52.60368 1770 PRO A C 1
ATOM 642 O O . PRO A 1 82 ? 11.34300 19.26300 20.99700 1.000 51.04823 1770 PRO A O 1
ATOM 646 N N . ALA A 1 83 ? 9.56700 19.36200 19.61400 1.000 51.26404 1771 ALA A N 1
ATOM 647 C CA . ALA A 1 83 ? 9.33300 20.77300 19.87100 1.000 58.65966 1771 ALA A CA 1
ATOM 648 C C . ALA A 1 83 ? 8.85400 20.98300 21.30400 1.000 60.13089 1771 ALA A C 1
ATOM 649 O O . ALA A 1 83 ? 8.38000 20.06100 21.97400 1.000 56.14357 1771 ALA A O 1
ATOM 651 N N . ALA A 1 84 ? 8.99200 22.22500 21.77600 1.000 60.41777 1772 ALA A N 1
ATOM 652 C CA . ALA A 1 84 ? 8.52800 22.55700 23.11900 1.000 53.23007 1772 ALA A CA 1
ATOM 653 C C . ALA A 1 84 ? 7.02600 22.34300 23.24700 1.000 48.56109 1772 ALA A C 1
ATOM 654 O O . ALA A 1 84 ? 6.53900 21.92500 24.30400 1.000 54.56444 1772 ALA A O 1
ATOM 656 N N . ALA A 1 85 ? 6.27600 22.61600 22.17700 1.000 48.61372 1773 ALA A N 1
ATOM 657 C CA . ALA A 1 85 ? 4.83400 22.40000 22.20000 1.000 46.81614 1773 ALA A CA 1
ATOM 658 C C . ALA A 1 85 ? 4.47500 20.93000 22.35400 1.000 43.98159 1773 ALA A C 1
ATOM 659 O O . ALA A 1 85 ? 3.36700 20.61900 22.80400 1.000 46.88194 1773 ALA A O 1
ATOM 661 N N . PHE A 1 86 ? 5.37700 20.01900 21.99100 1.000 44.90802 1774 PHE A N 1
ATOM 662 C CA . PHE A 1 86 ? 5.11200 18.60100 22.18700 1.000 47.43990 1774 PHE A CA 1
ATOM 663 C C . PHE A 1 86 ? 5.67500 18.07500 23.49900 1.000 51.23246 1774 PHE A C 1
ATOM 664 O O . PHE A 1 86 ? 5.10300 17.14300 24.07700 1.000 56.73312 1774 PHE A O 1
ATOM 672 N N . GLN A 1 87 ? 6.78500 18.64100 23.97900 1.000 46.58716 1775 GLN A N 1
ATOM 673 C CA . GLN A 1 87 ? 7.30700 18.23300 25.27800 1.000 44.33689 1775 GLN A CA 1
ATOM 674 C C . GLN A 1 87 ? 6.34300 18.59100 26.40000 1.000 47.97154 1775 GLN A C 1
ATOM 675 O O . GLN A 1 87 ? 6.30600 17.90800 27.43000 1.000 59.72032 1775 GLN A O 1
ATOM 681 N N . ASP A 1 88 ? 5.55300 19.65000 26.22000 1.000 43.31309 1776 ASP A N 1
ATOM 682 C CA . ASP A 1 88 ? 4.55300 20.02800 27.20800 1.000 44.38164 1776 ASP A CA 1
ATOM 683 C C . ASP A 1 88 ? 3.32100 19.13400 27.18100 1.000 40.91543 1776 ASP A C 1
ATOM 684 O O . ASP A 1 88 ? 2.45900 19.27200 28.05500 1.000 44.87380 1776 ASP A O 1
ATOM 689 N N . LYS A 1 89 ? 3.21200 18.22800 26.20700 1.000 39.68634 1777 LYS A N 1
ATOM 690 C CA . LYS A 1 89 ? 2.10300 17.28400 26.18600 1.000 38.85466 1777 LYS A CA 1
ATOM 691 C C . LYS A 1 89 ? 2.30700 16.11600 27.14000 1.000 41.89713 1777 LYS A C 1
ATOM 692 O O . LYS A 1 89 ? 1.32200 15.50100 27.56300 1.000 43.46837 1777 LYS A O 1
ATOM 698 N N . LEU A 1 90 ? 3.55100 15.79700 27.48600 1.000 45.45019 1778 LEU A N 1
ATOM 699 C CA . LEU A 1 90 ? 3.86800 14.66500 28.34400 1.000 39.69160 1778 LEU A CA 1
ATOM 700 C C . LEU A 1 90 ? 4.40600 15.15600 29.68200 1.000 43.48679 1778 LEU A C 1
ATOM 701 O O . LEU A 1 90 ? 5.02400 16.22200 29.76800 1.000 37.25710 1778 LEU A O 1
ATOM 706 N N . TYR A 1 91 ? 4.16700 14.36600 30.72700 1.000 39.17049 1779 TYR A N 1
ATOM 707 C CA . TYR A 1 91 ? 4.62600 14.74300 32.05700 1.000 40.06796 1779 TYR A CA 1
ATOM 708 C C . TYR A 1 91 ? 6.15400 14.75600 32.10200 1.000 37.45186 1779 TYR A C 1
ATOM 709 O O . TYR A 1 91 ? 6.80300 13.91200 31.47500 1.000 35.27528 1779 TYR A O 1
ATOM 718 N N . PRO A 1 92 ? 6.75400 15.70200 32.82900 1.000 37.82822 1780 PRO A N 1
ATOM 719 C CA . PRO A 1 92 ? 8.22100 15.82800 32.80600 1.000 37.99140 1780 PRO A CA 1
ATOM 720 C C . PRO A 1 92 ? 8.95300 14.61500 33.34800 1.000 45.71864 1780 PRO A C 1
ATOM 721 O O . PRO A 1 92 ? 10.04000 14.29200 32.85000 1.000 42.59984 1780 PRO A O 1
ATOM 725 N N . PHE A 1 93 ? 8.40200 13.93200 34.35500 1.000 43.34730 1781 PHE A N 1
ATOM 726 C CA . PHE A 1 93 ? 9.09900 12.77800 34.91200 1.000 43.91053 1781 PHE A CA 1
ATOM 727 C C . PHE A 1 93 ? 9.18900 11.64100 33.90200 1.000 40.99702 1781 PHE A C 1
ATOM 728 O O . PHE A 1 93 ? 10.11000 10.82000 33.97700 1.000 42.48141 1781 PHE A O 1
ATOM 736 N N . THR A 1 94 ? 8.25600 11.58000 32.95000 1.000 38.77307 1782 THR A N 1
ATOM 737 C CA . THR A 1 94 ? 8.38200 10.60800 31.86900 1.000 43.88158 1782 THR A CA 1
ATOM 738 C C . THR A 1 94 ? 9.50700 10.99500 30.91600 1.000 39.06784 1782 THR A C 1
ATOM 739 O O . THR A 1 94 ? 10.23400 10.12500 30.42200 1.000 31.99331 1782 THR A O 1
ATOM 743 N N . TRP A 1 95 ? 9.67000 12.29600 30.65000 1.000 38.49935 1783 TRP A N 1
ATOM 744 C CA . TRP A 1 95 ? 10.80500 12.74600 29.84900 1.000 38.06246 1783 TRP A CA 1
ATOM 745 C C . TRP A 1 95 ? 12.12800 12.48200 30.55500 1.000 34.38044 1783 TRP A C 1
ATOM 746 O O . TRP A 1 95 ? 13.13800 12.21000 29.89700 1.000 34.27516 1783 TRP A O 1
ATOM 757 N N . ASP A 1 96 ? 12.14400 12.56600 31.88800 1.000 35.09631 1784 ASP A N 1
ATOM 758 C CA . ASP A 1 96 ? 13.37400 12.31200 32.63100 1.000 43.18676 1784 ASP A CA 1
ATOM 759 C C . ASP A 1 96 ? 13.82100 10.86400 32.48500 1.000 43.42363 1784 ASP A C 1
ATOM 760 O O . ASP A 1 96 ? 15.02400 10.58300 32.41800 1.000 38.36249 1784 ASP A O 1
ATOM 765 N N . ALA A 1 97 ? 12.86900 9.93000 32.43200 1.000 42.02346 1785 ALA A N 1
ATOM 766 C CA . ALA A 1 97 ? 13.21500 8.51800 32.33000 1.000 36.10959 1785 ALA A CA 1
ATOM 767 C C . ALA A 1 97 ? 13.86700 8.17000 30.99800 1.000 35.99116 1785 ALA A C 1
ATOM 768 O O . ALA A 1 97 ? 14.58000 7.16400 30.91700 1.000 37.33869 1785 ALA A O 1
ATOM 770 N N . VAL A 1 98 ? 13.64600 8.97400 29.95900 1.000 32.19070 1786 VAL A N 1
ATOM 771 C CA . VAL A 1 98 ? 14.22300 8.73000 28.64200 1.000 39.83109 1786 VAL A CA 1
ATOM 772 C C . VAL A 1 98 ? 15.33000 9.70900 28.30100 1.000 48.49792 1786 VAL A C 1
ATOM 773 O O . VAL A 1 98 ? 15.85900 9.66200 27.18000 1.000 51.09297 1786 VAL A O 1
ATOM 777 N N . ARG A 1 99 ? 15.69600 10.60000 29.21900 1.000 42.19453 1787 ARG A N 1
ATOM 778 C CA . ARG A 1 99 ? 16.82800 11.49200 29.01600 1.000 36.64650 1787 ARG A CA 1
ATOM 779 C C . ARG A 1 99 ? 18.10300 10.78700 29.46000 1.000 51.30352 1787 ARG A C 1
ATOM 780 O O . ARG A 1 99 ? 18.17400 10.26500 30.57700 1.000 59.69663 1787 ARG A O 1
ATOM 788 N N . TYR A 1 100 ? 19.10000 10.76300 28.58000 1.000 47.84521 1788 TYR A N 1
ATOM 789 C CA . TYR A 1 100 ? 20.36100 10.08900 28.85600 1.000 43.20255 1788 TYR A CA 1
ATOM 790 C C . TYR A 1 100 ? 21.50300 10.95200 28.35200 1.000 45.75812 1788 TYR A C 1
ATOM 791 O O . TYR A 1 100 ? 21.50300 11.36300 27.18800 1.000 54.45916 1788 TYR A O 1
ATOM 800 N N . ASN A 1 101 ? 22.46900 11.22400 29.22800 1.000 43.54469 1789 ASN A N 1
ATOM 801 C CA . ASN A 1 101 ? 23.60700 12.09000 28.92800 1.000 53.12742 1789 ASN A CA 1
ATOM 802 C C . ASN A 1 101 ? 23.16300 13.47300 28.46100 1.000 57.60954 1789 ASN A C 1
ATOM 803 O O . ASN A 1 101 ? 23.89800 14.15500 27.74100 1.000 61.51527 1789 ASN A O 1
ATOM 808 N N . GLY A 1 102 ? 21.96000 13.89300 28.85900 1.000 54.98291 1790 GLY A N 1
ATOM 809 C CA . GLY A 1 102 ? 21.41600 15.18100 28.50800 1.000 55.12503 1790 GLY A CA 1
ATOM 810 C C . GLY A 1 102 ? 20.48500 15.17400 27.31300 1.000 54.86974 1790 GLY A C 1
ATOM 811 O O . GLY A 1 102 ? 19.74200 16.14400 27.12100 1.000 60.43883 1790 GLY A O 1
ATOM 812 N N . LYS A 1 103 ? 20.49700 14.11300 26.51100 1.000 49.38224 1791 LYS A N 1
ATOM 813 C CA . LYS A 1 103 ? 19.72000 14.04900 25.28200 1.000 52.46155 1791 LYS A CA 1
ATOM 814 C C . LYS A 1 103 ? 18.54700 13.09100 25.44100 1.000 53.34061 1791 LYS A C 1
ATOM 815 O O . LYS A 1 103 ? 18.68000 12.02600 26.05200 1.000 49.93230 1791 LYS A O 1
ATOM 821 N N . LEU A 1 104 ? 17.40000 13.47700 24.88600 1.000 52.52472 1792 LEU A N 1
ATOM 822 C CA . LEU A 1 104 ? 16.25600 12.57800 24.82800 1.000 48.69005 1792 LEU A CA 1
ATOM 823 C C . LEU A 1 104 ? 16.51600 11.48900 23.79600 1.000 48.35317 1792 LEU A C 1
ATOM 824 O O . LEU A 1 104 ? 16.86900 11.77900 22.64900 1.000 54.05648 1792 LEU A O 1
ATOM 829 N N . ILE A 1 105 ? 16.35000 10.23000 24.20400 1.000 35.62796 1793 ILE A N 1
ATOM 830 C CA . ILE A 1 105 ? 16.66100 9.09200 23.35100 1.000 34.53309 1793 ILE A CA 1
ATOM 831 C C . ILE A 1 105 ? 15.43500 8.23500 23.06400 1.000 38.72833 1793 ILE A C 1
ATOM 832 O O . ILE A 1 105 ? 15.55700 7.18200 22.43700 1.000 44.88959 1793 ILE A O 1
ATOM 837 N N . ALA A 1 106 ? 14.25500 8.66000 23.50800 1.000 31.50378 1794 ALA A N 1
ATOM 838 C CA . ALA A 1 106 ? 13.02500 7.93200 23.22600 1.000 30.81159 1794 ALA A CA 1
ATOM 839 C C . ALA A 1 106 ? 11.83900 8.83000 23.53600 1.000 30.69315 1794 ALA A C 1
ATOM 840 O O . ALA A 1 106 ? 11.97300 9.85900 24.20400 1.000 32.74866 1794 ALA A O 1
ATOM 842 N N . TYR A 1 107 ? 10.67500 8.42600 23.03300 1.000 37.12287 1795 TYR A N 1
ATOM 843 C CA . TYR A 1 107 ? 9.41200 9.05700 23.39100 1.000 39.29155 1795 TYR A CA 1
ATOM 844 C C . TYR A 1 107 ? 8.74000 8.25500 24.49100 1.000 38.29143 1795 TYR A C 1
ATOM 845 O O . TYR A 1 107 ? 8.53600 7.04300 24.32300 1.000 37.31763 1795 TYR A O 1
ATOM 854 N N . PRO A 1 108 ? 8.38900 8.86900 25.61800 1.000 30.66420 1796 PRO A N 1
ATOM 855 C CA . PRO A 1 108 ? 7.67500 8.12600 26.66300 1.000 29.60092 1796 PRO A CA 1
ATOM 856 C C . PRO A 1 108 ? 6.25100 7.81700 26.22900 1.000 35.26739 1796 PRO A C 1
ATOM 857 O O . PRO A 1 108 ? 5.60300 8.61600 25.55000 1.000 40.37853 1796 PRO A O 1
ATOM 861 N N . ILE A 1 109 ? 5.76400 6.64300 26.63000 1.000 29.05612 1797 ILE A N 1
ATOM 862 C CA . ILE A 1 109 ? 4.42600 6.20500 26.24900 1.000 29.11928 1797 ILE A CA 1
ATOM 863 C C . ILE A 1 109 ? 3.54500 6.07500 27.48300 1.000 39.94163 1797 ILE A C 1
ATOM 864 O O . ILE A 1 109 ? 2.50700 6.73900 27.59200 1.000 34.21989 1797 ILE A O 1
ATOM 869 N N . ALA A 1 110 ? 3.94600 5.21300 28.41400 1.000 36.10959 1798 ALA A N 1
ATOM 870 C CA . ALA A 1 110 ? 3.13800 4.92700 29.58900 1.000 34.25148 1798 ALA A CA 1
ATOM 871 C C . ALA A 1 110 ? 4.04900 4.52100 30.73700 1.000 39.62844 1798 ALA A C 1
ATOM 872 O O . ALA A 1 110 ? 5.19400 4.11000 30.53300 1.000 29.42458 1798 ALA A O 1
ATOM 874 N N . VAL A 1 111 ? 3.52000 4.63800 31.95200 1.000 30.60367 1799 VAL A N 1
ATOM 875 C CA . VAL A 1 111 ? 4.25300 4.33500 33.17600 1.000 31.08004 1799 VAL A CA 1
ATOM 876 C C . VAL A 1 111 ? 3.70400 3.03800 33.75400 1.000 31.44851 1799 VAL A C 1
ATOM 877 O O . VAL A 1 111 ? 2.49400 2.91200 33.97900 1.000 31.98278 1799 VAL A O 1
ATOM 881 N N . GLU A 1 112 ? 4.59400 2.07800 33.99500 1.000 26.01628 1800 GLU A N 1
ATOM 882 C CA . GLU A 1 112 ? 4.21800 0.72900 34.39500 1.000 26.58213 1800 GLU A CA 1
ATOM 883 C C . GLU A 1 112 ? 4.71400 0.44700 35.80400 1.000 27.95862 1800 GLU A C 1
ATOM 884 O O . GLU A 1 112 ? 5.88800 0.68100 36.11300 1.000 26.29526 1800 GLU A O 1
ATOM 890 N N . ALA A 1 113 ? 3.82400 -0.06600 36.64900 1.000 27.00324 1801 ALA A N 1
ATOM 891 C CA . ALA A 1 113 ? 4.18000 -0.49000 37.99300 1.000 34.69100 1801 ALA A CA 1
ATOM 892 C C . ALA A 1 113 ? 3.40800 -1.75400 38.33100 1.000 23.07908 1801 ALA A C 1
ATOM 893 O O . ALA A 1 113 ? 2.24100 -1.89700 37.95500 1.000 28.70607 1801 ALA A O 1
ATOM 895 N N . LEU A 1 114 ? 4.06800 -2.67200 39.03000 1.000 22.58165 1802 LEU A N 1
ATOM 896 C CA . LEU A 1 114 ? 3.40600 -3.89600 39.45400 1.000 25.00563 1802 LEU A CA 1
ATOM 897 C C . LEU A 1 114 ? 2.42600 -3.60300 40.58000 1.000 34.98841 1802 LEU A C 1
ATOM 898 O O . LEU A 1 114 ? 2.70300 -2.80300 41.47700 1.000 37.24131 1802 LEU A O 1
ATOM 903 N N . SER A 1 115 ? 1.26800 -4.25100 40.52200 1.000 32.59338 1803 SER A N 1
ATOM 904 C CA . SER A 1 115 ? 0.26300 -4.14700 41.56500 1.000 28.49552 1803 SER A CA 1
ATOM 905 C C . SER A 1 115 ? -0.13200 -5.54300 42.01800 1.000 37.11761 1803 SER A C 1
ATOM 906 O O . SER A 1 115 ? 0.16400 -6.54200 41.35700 1.000 30.01939 1803 SER A O 1
ATOM 909 N N . LEU A 1 116 ? -0.79900 -5.60300 43.16600 1.000 28.58764 1804 LEU A N 1
ATOM 910 C CA . LEU A 1 116 ? -1.36300 -6.84900 43.66200 1.000 31.53010 1804 LEU A CA 1
ATOM 911 C C . LEU A 1 116 ? -2.74100 -7.03600 43.04200 1.000 34.68311 1804 LEU A C 1
ATOM 912 O O . LEU A 1 116 ? -3.64100 -6.21700 43.25800 1.000 32.31966 1804 LEU A O 1
ATOM 917 N N . ILE A 1 117 ? -2.89600 -8.09400 42.25900 1.000 36.02800 1805 ILE A N 1
ATOM 918 C CA . ILE A 1 117 ? -4.18300 -8.47000 41.68900 1.000 35.39109 1805 ILE A CA 1
ATOM 919 C C . ILE A 1 117 ? -4.73400 -9.62600 42.50700 1.000 34.83049 1805 ILE A C 1
ATOM 920 O O . ILE A 1 117 ? -4.00200 -10.56500 42.84300 1.000 38.47830 1805 ILE A O 1
ATOM 925 N N . TYR A 1 118 ? -6.02000 -9.55900 42.84200 1.000 36.69914 1806 TYR A N 1
ATOM 926 C CA . TYR A 1 118 ? -6.63200 -10.55600 43.70600 1.000 40.86543 1806 TYR A CA 1
ATOM 927 C C . TYR A 1 118 ? -8.05000 -10.84400 43.23900 1.000 39.19154 1806 TYR A C 1
ATOM 928 O O . TYR A 1 118 ? -8.71000 -9.99200 42.64100 1.000 33.53560 1806 TYR A O 1
ATOM 937 N N . ASN A 1 119 ? -8.50800 -12.06300 43.51600 1.000 45.62389 1807 ASN A N 1
ATOM 938 C CA . ASN A 1 119 ? -9.88000 -12.46800 43.22900 1.000 53.43535 1807 ASN A CA 1
ATOM 939 C C . ASN A 1 119 ? -10.74900 -12.04400 44.40700 1.000 54.49338 1807 ASN A C 1
ATOM 940 O O . ASN A 1 119 ? -10.59300 -12.55800 45.52000 1.000 56.92788 1807 ASN A O 1
ATOM 945 N N . LYS A 1 120 ? -11.66400 -11.10200 44.16300 1.000 53.00899 1808 LYS A N 1
ATOM 946 C CA . LYS A 1 120 ? -12.50400 -10.59100 45.24100 1.000 56.92525 1808 LYS A CA 1
ATOM 947 C C . LYS A 1 120 ? -13.46100 -11.65500 45.76600 1.000 65.92633 1808 LYS A C 1
ATOM 948 O O . LYS A 1 120 ? -13.87900 -11.58900 46.92800 1.000 66.95013 1808 LYS A O 1
ATOM 954 N N . ASP A 1 121 ? -13.81200 -12.64000 44.93700 1.000 67.70285 1809 ASP A N 1
ATOM 955 C CA . ASP A 1 121 ? -14.70400 -13.70000 45.39200 1.000 69.38990 1809 ASP A CA 1
ATOM 956 C C . ASP A 1 121 ? -13.99800 -14.64200 46.35900 1.000 69.93207 1809 ASP A C 1
ATOM 957 O O . ASP A 1 121 ? -14.57800 -15.05300 47.37000 1.000 81.02287 1809 ASP A O 1
ATOM 962 N N . LEU A 1 122 ? -12.74600 -14.99900 46.06400 1.000 61.39684 1810 LEU A N 1
ATOM 963 C CA . LEU A 1 122 ? -11.99300 -15.86000 46.96800 1.000 57.23581 1810 LEU A CA 1
ATOM 964 C C . LEU A 1 122 ? -11.46600 -15.08100 48.16700 1.000 57.23844 1810 LEU A C 1
ATOM 965 O O . LEU A 1 122 ? -11.46200 -15.59300 49.29200 1.000 57.50689 1810 LEU A O 1
ATOM 970 N N . LEU A 1 123 ? -11.02600 -13.84400 47.94300 1.000 55.30663 1811 LEU A N 1
ATOM 971 C CA . LEU A 1 123 ? -10.45500 -12.99100 48.98400 1.000 46.67665 1811 LEU A CA 1
ATOM 972 C C . LEU A 1 123 ? -11.19300 -11.66200 48.99200 1.000 48.79269 1811 LEU A C 1
ATOM 973 O O . LEU A 1 123 ? -10.82000 -10.72900 48.26500 1.000 54.97764 1811 LEU A O 1
ATOM 978 N N . PRO A 1 124 ? -12.24900 -11.53100 49.79900 1.000 50.17180 1812 PRO A N 1
ATOM 979 C CA . PRO A 1 124 ? -12.90200 -10.21800 49.91700 1.000 52.76422 1812 PRO A CA 1
ATOM 980 C C . PRO A 1 124 ? -11.96900 -9.14900 50.45600 1.000 54.14597 1812 PRO A C 1
ATOM 981 O O . PRO A 1 124 ? -12.01700 -7.99900 50.00500 1.000 47.43990 1812 PRO A O 1
ATOM 985 N N . ASN A 1 125 ? -11.10700 -9.50500 51.40400 1.000 54.86447 1813 ASN A N 1
ATOM 986 C CA . ASN A 1 125 ? -10.12100 -8.58400 51.96900 1.000 50.33235 1813 ASN A CA 1
ATOM 987 C C . ASN A 1 125 ? -8.72400 -9.11700 51.67500 1.000 49.59542 1813 ASN A C 1
ATOM 988 O O . ASN A 1 125 ? -8.26900 -10.06400 52.33500 1.000 46.17396 1813 ASN A O 1
ATOM 993 N N . PRO A 1 126 ? -8.01200 -8.55500 50.70400 1.000 48.92692 1814 PRO A N 1
ATOM 994 C CA . PRO A 1 126 ? -6.65800 -9.03400 50.40600 1.000 47.85311 1814 PRO A CA 1
ATOM 995 C C . PRO A 1 126 ? -5.70700 -8.69700 51.52600 1.000 46.73718 1814 PRO A C 1
ATOM 996 O O . PRO A 1 126 ? -5.93800 -7.73600 52.28700 1.000 48.39528 1814 PRO A O 1
ATOM 1000 N N . PRO A 1 127 ? -4.62900 -9.46100 51.69200 1.000 43.32362 1815 PRO A N 1
ATOM 1001 C CA . PRO A 1 127 ? -3.69800 -9.21100 52.79500 1.000 41.44971 1815 PRO A CA 1
ATOM 1002 C C . PRO A 1 127 ? -2.97300 -7.88500 52.62600 1.000 45.09225 1815 PRO A C 1
ATOM 1003 O O . PRO A 1 127 ? -2.57700 -7.50600 51.52000 1.000 31.71433 1815 PRO A O 1
ATOM 1007 N N . LYS A 1 128 ? -2.80200 -7.18200 53.74300 1.000 39.92321 1816 LYS A N 1
ATOM 1008 C CA . LYS A 1 128 ? -2.03000 -5.94500 53.74000 1.000 42.23138 1816 LYS A CA 1
ATOM 1009 C C . LYS A 1 128 ? -0.53400 -6.19200 53.86500 1.000 37.41501 1816 LYS A C 1
ATOM 1010 O O . LYS A 1 128 ? 0.25700 -5.31900 53.49400 1.000 33.06975 1816 LYS A O 1
ATOM 1016 N N . THR A 1 129 ? -0.13000 -7.35600 54.37100 1.000 32.79604 1817 THR A N 1
ATOM 1017 C CA . THR A 1 129 ? 1.27300 -7.66000 54.60800 1.000 39.15996 1817 THR A CA 1
ATOM 1018 C C . THR A 1 129 ? 1.64800 -8.96100 53.91100 1.000 37.73084 1817 THR A C 1
ATOM 1019 O O . THR A 1 129 ? 0.79800 -9.80700 53.62400 1.000 36.99128 1817 THR A O 1
ATOM 1023 N N . TRP A 1 130 ? 2.94800 -9.10800 53.63800 1.000 32.81183 1818 TRP A N 1
ATOM 1024 C CA . TRP A 1 130 ? 3.45800 -10.37300 53.11900 1.000 31.16426 1818 TRP A CA 1
ATOM 1025 C C . TRP A 1 130 ? 3.37100 -11.48100 54.15900 1.000 36.15960 1818 TRP A C 1
ATOM 1026 O O . TRP A 1 130 ? 3.27800 -12.66100 53.80400 1.000 37.14130 1818 TRP A O 1
ATOM 1037 N N . GLU A 1 131 ? 3.39200 -11.11700 55.44300 1.000 39.43368 1819 GLU A N 1
ATOM 1038 C CA . GLU A 1 131 ? 3.53900 -12.10500 56.50600 1.000 38.58621 1819 GLU A CA 1
ATOM 1039 C C . GLU A 1 131 ? 2.30900 -12.99400 56.64800 1.000 42.51299 1819 GLU A C 1
ATOM 1040 O O . GLU A 1 131 ? 2.43100 -14.14900 57.07300 1.000 41.92345 1819 GLU A O 1
ATOM 1046 N N . GLU A 1 132 ? 1.12700 -12.48800 56.30500 1.000 34.82786 1820 GLU A N 1
ATOM 1047 C CA . GLU A 1 132 ? -0.11600 -13.22300 56.50900 1.000 38.44671 1820 GLU A CA 1
ATOM 1048 C C . GLU A 1 132 ? -0.49900 -14.10000 55.32300 1.000 40.99965 1820 GLU A C 1
ATOM 1049 O O . GLU A 1 132 ? -1.57500 -14.70700 55.34200 1.000 42.86303 1820 GLU A O 1
ATOM 1055 N N . ILE A 1 133 ? 0.35100 -14.19000 54.30600 1.000 38.93362 1821 ILE A N 1
ATOM 1056 C CA . ILE A 1 133 ? 0.06800 -14.99900 53.12100 1.000 38.24669 1821 ILE A CA 1
ATOM 1057 C C . ILE A 1 133 ? 0.21000 -16.49200 53.42000 1.000 44.38690 1821 ILE A C 1
ATOM 1058 O O . ILE A 1 133 ? -0.64600 -17.27300 52.97600 1.000 48.29263 1821 ILE A O 1
ATOM 1063 N N . PRO A 1 134 ? 1.24700 -16.95200 54.14400 1.000 41.09177 1822 PRO A N 1
ATOM 1064 C CA . PRO A 1 134 ? 1.30800 -18.38900 54.47600 1.000 36.89916 1822 PRO A CA 1
ATOM 1065 C C . PRO A 1 134 ? 0.04800 -18.92600 55.13500 1.000 49.11642 1822 PRO A C 1
ATOM 1066 O O . PRO A 1 134 ? -0.42900 -20.00400 54.75800 1.000 40.27062 1822 PRO A O 1
ATOM 1070 N N . ALA A 1 135 ? -0.50700 -18.20300 56.11200 1.000 43.95790 1823 ALA A N 1
ATOM 1071 C CA . ALA A 1 135 ? -1.74800 -18.64700 56.73700 1.000 46.59506 1823 ALA A CA 1
ATOM 1072 C C . ALA A 1 135 ? -2.92300 -18.54900 55.77500 1.000 48.52161 1823 ALA A C 1
ATOM 1073 O O . ALA A 1 135 ? -3.84200 -19.37400 55.83200 1.000 52.62473 1823 ALA A O 1
ATOM 1075 N N . LEU A 1 136 ? -2.91200 -17.55100 54.89100 1.000 49.22695 1824 LEU A N 1
ATOM 1076 C CA . LEU A 1 136 ? -3.94800 -17.45300 53.87200 1.000 55.00660 1824 LEU A CA 1
ATOM 1077 C C . LEU A 1 136 ? -3.87400 -18.61600 52.89100 1.000 50.86926 1824 LEU A C 1
ATOM 1078 O O . LEU A 1 136 ? -4.90800 -19.07000 52.39000 1.000 49.70333 1824 LEU A O 1
ATOM 1083 N N . ASP A 1 137 ? -2.66700 -19.11700 52.61900 1.000 48.34527 1825 ASP A N 1
ATOM 1084 C CA . ASP A 1 137 ? -2.51300 -20.21600 51.67100 1.000 42.80776 1825 ASP A CA 1
ATOM 1085 C C . ASP A 1 137 ? -2.99200 -21.53200 52.26900 1.000 46.28450 1825 ASP A C 1
ATOM 1086 O O . ASP A 1 137 ? -3.72600 -22.28700 51.62000 1.000 45.74759 1825 ASP A O 1
ATOM 1091 N N . LYS A 1 138 ? -2.58100 -21.83200 53.50500 1.000 47.85837 1826 LYS A N 1
ATOM 1092 C CA . LYS A 1 138 ? -3.04800 -23.05700 54.14700 1.000 49.82439 1826 LYS A CA 1
ATOM 1093 C C . LYS A 1 138 ? -4.55200 -23.02200 54.37300 1.000 56.43045 1826 LYS A C 1
ATOM 1094 O O . LYS A 1 138 ? -5.19600 -24.07600 54.43800 1.000 58.08854 1826 LYS A O 1
ATOM 1100 N N . GLU A 1 139 ? -5.12900 -21.82500 54.48700 1.000 46.90562 1827 GLU A N 1
ATOM 1101 C CA . GLU A 1 139 ? -6.58100 -21.70900 54.55400 1.000 48.56372 1827 GLU A CA 1
ATOM 1102 C C . GLU A 1 139 ? -7.21000 -21.97300 53.19100 1.000 52.95372 1827 GLU A C 1
ATOM 1103 O O . GLU A 1 139 ? -8.27300 -22.59900 53.10100 1.000 60.89414 1827 GLU A O 1
ATOM 1109 N N . LEU A 1 140 ? -6.56000 -21.51600 52.11900 1.000 47.11618 1828 LEU A N 1
ATOM 1110 C CA . LEU A 1 140 ? -7.09600 -21.69800 50.77400 1.000 45.85023 1828 LEU A CA 1
ATOM 1111 C C . LEU A 1 140 ? -6.73600 -23.05500 50.18500 1.000 46.24765 1828 LEU A C 1
ATOM 1112 O O . LEU A 1 140 ? -7.48900 -23.58500 49.36000 1.000 47.27672 1828 LEU A O 1
ATOM 1117 N N . LYS A 1 141 ? -5.59700 -23.62900 50.58100 1.000 46.22133 1829 LYS A N 1
ATOM 1118 C CA . LYS A 1 141 ? -5.23700 -24.95700 50.10300 1.000 54.91711 1829 LYS A CA 1
ATOM 1119 C C . LYS A 1 141 ? -6.14000 -26.03700 50.68300 1.000 60.31513 1829 LYS A C 1
ATOM 1120 O O . LYS A 1 141 ? -6.24200 -27.12200 50.10100 1.000 58.37016 1829 LYS A O 1
ATOM 1126 N N . ALA A 1 142 ? -6.79400 -25.76300 51.81500 1.000 62.05744 1830 ALA A N 1
ATOM 1127 C CA . ALA A 1 142 ? -7.73500 -26.72300 52.38000 1.000 64.39719 1830 ALA A CA 1
ATOM 1128 C C . ALA A 1 142 ? -8.95500 -26.90000 51.48700 1.000 70.27422 1830 ALA A C 1
ATOM 1129 O O . ALA A 1 142 ? -9.57000 -27.97200 51.48500 1.000 79.49901 1830 ALA A O 1
ATOM 1131 N N . LYS A 1 143 ? -9.32100 -25.86500 50.73100 1.000 68.95037 1831 LYS A N 1
ATOM 1132 C CA . LYS A 1 143 ? -10.37900 -25.95400 49.73500 1.000 67.12910 1831 LYS A CA 1
ATOM 1133 C C . LYS A 1 143 ? -9.82800 -26.08400 48.31900 1.000 62.46275 1831 LYS A C 1
ATOM 1134 O O . LYS A 1 143 ? -10.52200 -25.74700 47.35400 1.000 62.08376 1831 LYS A O 1
ATOM 1140 N N . GLY A 1 144 ? -8.59100 -26.56500 48.17700 1.000 57.58059 1832 GLY A N 1
ATOM 1141 C CA . GLY A 1 144 ? -8.01100 -26.85200 46.88400 1.000 61.47053 1832 GLY A CA 1
ATOM 1142 C C . GLY A 1 144 ? -7.38000 -25.67800 46.16900 1.000 64.55248 1832 GLY A C 1
ATOM 1143 O O . GLY A 1 144 ? -6.58200 -25.89200 45.24900 1.000 65.40258 1832 GLY A O 1
ATOM 1144 N N . LYS A 1 145 ? -7.70400 -24.44800 46.55400 1.000 57.40951 1833 LYS A N 1
ATOM 1145 C CA . LYS A 1 145 ? -7.16800 -23.27000 45.88700 1.000 54.29598 1833 LYS A CA 1
ATOM 1146 C C . LYS A 1 145 ? -5.76600 -22.96900 46.41700 1.000 51.99571 1833 LYS A C 1
ATOM 1147 O O . LYS A 1 145 ? -5.15700 -23.76700 47.13400 1.000 61.04153 1833 LYS A O 1
ATOM 1153 N N . SER A 1 146 ? -5.23600 -21.80400 46.05600 1.000 41.87344 1834 SER A N 1
ATOM 1154 C CA . SER A 1 146 ? -3.95100 -21.34900 46.56400 1.000 43.44731 1834 SER A CA 1
ATOM 1155 C C . SER A 1 146 ? -4.00000 -19.83500 46.69700 1.000 36.60439 1834 SER A C 1
ATOM 1156 O O . SER A 1 146 ? -4.85700 -19.17000 46.11000 1.000 44.04739 1834 SER A O 1
ATOM 1159 N N . ALA A 1 147 ? -3.06700 -19.29200 47.47800 1.000 35.24107 1835 ALA A N 1
ATOM 1160 C CA . ALA A 1 147 ? -3.13200 -17.87600 47.82600 1.000 33.95670 1835 ALA A CA 1
ATOM 1161 C C . ALA A 1 147 ? -2.56600 -16.99100 46.72100 1.000 39.62317 1835 ALA A C 1
ATOM 1162 O O . ALA A 1 147 ? -3.25100 -16.09400 46.21800 1.000 42.52089 1835 ALA A O 1
ATOM 1164 N N . LEU A 1 148 ? -1.31500 -17.22500 46.33200 1.000 39.15206 1836 LEU A N 1
ATOM 1165 C CA . LEU A 1 148 ? -0.60300 -16.29600 45.46600 1.000 39.11522 1836 LEU A CA 1
ATOM 1166 C C . LEU A 1 148 ? 0.26400 -17.05000 44.47200 1.000 36.81494 1836 LEU A C 1
ATOM 1167 O O . LEU A 1 148 ? 1.01400 -17.95300 44.85500 1.000 32.26966 1836 LEU A O 1
ATOM 1172 N N . MET A 1 149 ? 0.16600 -16.66700 43.20000 1.000 34.24095 1837 MET A N 1
ATOM 1173 C CA . MET A 1 149 ? 1.03800 -17.18300 42.15100 1.000 36.60965 1837 MET A CA 1
ATOM 1174 C C . MET A 1 149 ? 1.46200 -16.02400 41.26700 1.000 35.28581 1837 MET A C 1
ATOM 1175 O O . MET A 1 149 ? 0.61100 -15.33900 40.69200 1.000 34.63573 1837 MET A O 1
ATOM 1180 N N . PHE A 1 150 ? 2.76900 -15.80100 41.16000 1.000 32.63023 1838 PHE A N 1
ATOM 1181 C CA . PHE A 1 150 ? 3.29800 -14.79600 40.25200 1.000 36.71230 1838 PHE A CA 1
ATOM 1182 C C . PHE A 1 150 ? 4.61700 -15.29500 39.67900 1.000 37.22815 1838 PHE A C 1
ATOM 1183 O O . PHE A 1 150 ? 5.21100 -16.26000 40.16900 1.000 33.31452 1838 PHE A O 1
ATOM 1191 N N . ASN A 1 151 ? 5.06300 -14.62500 38.61900 1.000 36.22803 1839 ASN A N 1
ATOM 1192 C CA . ASN A 1 151 ? 6.22100 -15.07400 37.85600 1.000 41.62604 1839 ASN A CA 1
ATOM 1193 C C . ASN A 1 151 ? 7.48800 -14.96300 38.69600 1.000 44.76326 1839 ASN A C 1
ATOM 1194 O O . ASN A 1 151 ? 7.87600 -13.86600 39.11000 1.000 49.05325 1839 ASN A O 1
ATOM 1199 N N . LEU A 1 152 ? 8.13800 -16.10000 38.93400 1.000 33.56718 1840 LEU A N 1
ATOM 1200 C CA . LEU A 1 152 ? 9.37300 -16.15200 39.70200 1.000 29.07191 1840 LEU A CA 1
ATOM 1201 C C . LEU A 1 152 ? 10.61400 -16.23900 38.82400 1.000 36.26224 1840 LEU A C 1
ATOM 1202 O O . LEU A 1 152 ? 11.73000 -16.21500 39.35100 1.000 34.22252 1840 LEU A O 1
ATOM 1207 N N . GLN A 1 153 ? 10.45000 -16.33400 37.50400 1.000 38.74149 1841 GLN A N 1
ATOM 1208 C CA . GLN A 1 153 ? 11.58700 -16.48500 36.60600 1.000 36.06222 1841 GLN A CA 1
ATOM 1209 C C . GLN A 1 153 ? 12.18800 -15.15700 36.16800 1.000 28.12706 1841 GLN A C 1
ATOM 1210 O O . GLN A 1 153 ? 13.34200 -15.13300 35.72600 1.000 35.03841 1841 GLN A O 1
ATOM 1216 N N . GLU A 1 154 ? 11.44100 -14.05900 36.27000 1.000 27.42960 1842 GLU A N 1
ATOM 1217 C CA . GLU A 1 154 ? 11.96100 -12.73900 35.94300 1.000 34.59625 1842 GLU A CA 1
ATOM 1218 C C . GLU A 1 154 ? 12.10100 -11.92600 37.21900 1.000 30.72210 1842 GLU A C 1
ATOM 1219 O O . GLU A 1 154 ? 11.11000 -11.75800 37.94700 1.000 23.52124 1842 GLU A O 1
ATOM 1225 N N . PRO A 1 155 ? 13.28800 -11.39300 37.52500 1.000 26.16366 1843 PRO A N 1
ATOM 1226 C CA . PRO A 1 155 ? 13.47200 -10.67700 38.79900 1.000 27.92966 1843 PRO A CA 1
ATOM 1227 C C . PRO A 1 155 ? 12.64600 -9.40900 38.90600 1.000 31.34323 1843 PRO A C 1
ATOM 1228 O O . PRO A 1 155 ? 12.55800 -8.84000 40.00200 1.000 30.58261 1843 PRO A O 1
ATOM 1232 N N . TYR A 1 156 ? 12.04900 -8.95200 37.80300 1.000 32.48284 1844 TYR A N 1
ATOM 1233 C CA . TYR A 1 156 ? 11.16000 -7.79700 37.83500 1.000 27.55330 1844 TYR A CA 1
ATOM 1234 C C . TYR A 1 156 ? 10.01500 -7.99300 38.82200 1.000 27.20853 1844 TYR A C 1
ATOM 1235 O O . TYR A 1 156 ? 9.58600 -7.03200 39.47000 1.000 21.87104 1844 TYR A O 1
ATOM 1244 N N . PHE A 1 157 ? 9.52600 -9.22500 38.96500 1.000 31.71696 1845 PHE A N 1
ATOM 1245 C CA . PHE A 1 157 ? 8.34700 -9.49400 39.78000 1.000 35.47531 1845 PHE A CA 1
ATOM 1246 C C . PHE A 1 157 ? 8.67000 -9.73500 41.24800 1.000 37.69136 1845 PHE A C 1
ATOM 1247 O O . PHE A 1 157 ? 7.82900 -9.45400 42.11000 1.000 28.77450 1845 PHE A O 1
ATOM 1255 N N . THR A 1 158 ? 9.85400 -10.25900 41.55800 1.000 33.91722 1846 THR A N 1
ATOM 1256 C CA . THR A 1 158 ? 10.25300 -10.45500 42.94500 1.000 40.55486 1846 THR A CA 1
ATOM 1257 C C . THR A 1 158 ? 11.07700 -9.29800 43.49000 1.000 41.96556 1846 THR A C 1
ATOM 1258 O O . THR A 1 158 ? 11.39100 -9.29000 44.68500 1.000 41.66026 1846 THR A O 1
ATOM 1262 N N . TRP A 1 159 ? 11.42900 -8.32700 42.64700 1.000 33.84353 1847 TRP A N 1
ATOM 1263 C CA . TRP A 1 159 ? 12.17000 -7.16600 43.13000 1.000 23.08698 1847 TRP A CA 1
ATOM 1264 C C . TRP A 1 159 ? 11.41300 -6.32600 44.15500 1.000 23.14488 1847 TRP A C 1
ATOM 1265 O O . TRP A 1 159 ? 12.06800 -5.80500 45.07600 1.000 31.65906 1847 TRP A O 1
ATOM 1276 N N . PRO A 1 160 ? 10.08900 -6.12100 44.05900 1.000 22.80273 1848 PRO A N 1
ATOM 1277 C CA . PRO A 1 160 ? 9.41400 -5.33300 45.10700 1.000 28.73239 1848 PRO A CA 1
ATOM 1278 C C . PRO A 1 160 ? 9.63200 -5.87400 46.51000 1.000 32.34862 1848 PRO A C 1
ATOM 1279 O O . PRO A 1 160 ? 9.83400 -5.09000 47.44600 1.000 29.31141 1848 PRO A O 1
ATOM 1283 N N . LEU A 1 161 ? 9.60100 -7.19700 46.68400 1.000 23.56862 1849 LEU A N 1
ATOM 1284 C CA . LEU A 1 161 ? 9.85800 -7.77100 48.00100 1.000 30.89581 1849 LEU A CA 1
ATOM 1285 C C . LEU A 1 161 ? 11.32100 -7.61400 48.39400 1.000 31.21427 1849 LEU A C 1
ATOM 1286 O O . LEU A 1 161 ? 11.63400 -7.39200 49.57000 1.000 38.65200 1849 LEU A O 1
ATOM 1291 N N . ILE A 1 162 ? 12.23100 -7.71100 47.42200 1.000 28.51658 1850 ILE A N 1
ATOM 1292 C CA . ILE A 1 162 ? 13.65600 -7.61000 47.71800 1.000 27.29538 1850 ILE A CA 1
ATOM 1293 C C . ILE A 1 162 ? 14.02000 -6.19500 48.15500 1.000 32.44600 1850 ILE A C 1
ATOM 1294 O O . ILE A 1 162 ? 14.82000 -6.00100 49.07800 1.000 31.20901 1850 ILE A O 1
ATOM 1299 N N . ALA A 1 163 ? 13.43100 -5.18600 47.51500 1.000 27.28222 1851 ALA A N 1
ATOM 1300 C CA . ALA A 1 163 ? 13.75100 -3.80100 47.83200 1.000 29.20613 1851 ALA A CA 1
ATOM 1301 C C . ALA A 1 163 ? 12.97900 -3.26200 49.03000 1.000 35.94115 1851 ALA A C 1
ATOM 1302 O O . ALA A 1 163 ? 13.32300 -2.18400 49.52700 1.000 31.61958 1851 ALA A O 1
ATOM 1304 N N . ALA A 1 164 ? 11.96800 -3.99100 49.51100 1.000 35.95431 1852 ALA A N 1
ATOM 1305 C CA . ALA A 1 164 ? 11.03700 -3.43100 50.48800 1.000 31.17479 1852 ALA A CA 1
ATOM 1306 C C . ALA A 1 164 ? 11.74400 -2.99300 51.76600 1.000 34.46203 1852 ALA A C 1
ATOM 1307 O O . ALA A 1 164 ? 11.39500 -1.96200 52.35200 1.000 31.21690 1852 ALA A O 1
ATOM 1309 N N . ASP A 1 165 ? 12.74300 -3.75500 52.21300 1.000 36.57807 1853 ASP A N 1
ATOM 1310 C CA . ASP A 1 165 ? 13.40700 -3.47800 53.48200 1.000 32.44863 1853 ASP A CA 1
ATOM 1311 C C . ASP A 1 165 ? 14.87000 -3.07500 53.30600 1.000 31.50115 1853 ASP A C 1
ATOM 1312 O O . ASP A 1 165 ? 15.65100 -3.16800 54.25800 1.000 37.43080 1853 ASP A O 1
ATOM 1317 N N . GLY A 1 166 ? 15.26000 -2.62200 52.11600 1.000 40.50222 1854 GLY A N 1
ATOM 1318 C CA . GLY A 1 166 ? 16.58500 -2.05000 51.96500 1.000 43.14728 1854 GLY A CA 1
ATOM 1319 C C . GLY A 1 166 ? 17.35000 -2.38400 50.69900 1.000 41.46813 1854 GLY A C 1
ATOM 1320 O O . GLY A 1 166 ? 18.41300 -1.80600 50.45400 1.000 46.21607 1854 GLY A O 1
ATOM 1321 N N . GLY A 1 167 ? 16.83800 -3.30400 49.88700 1.000 33.14345 1855 GLY A N 1
ATOM 1322 C CA . GLY A 1 167 ? 17.54300 -3.67800 48.67100 1.000 28.64291 1855 GLY A CA 1
ATOM 1323 C C . GLY A 1 167 ? 17.44500 -2.59300 47.61000 1.000 37.47818 1855 GLY A C 1
ATOM 1324 O O . GLY A 1 167 ? 16.41000 -1.94800 47.44200 1.000 45.32649 1855 GLY A O 1
ATOM 1325 N N . TYR A 1 168 ? 18.54500 -2.39300 46.88500 1.000 41.65499 1856 TYR A N 1
ATOM 1326 C CA . TYR A 1 168 ? 18.57800 -1.40000 45.81900 1.000 43.69734 1856 TYR A CA 1
ATOM 1327 C C . TYR A 1 168 ? 19.62000 -1.80300 44.78500 1.000 44.35005 1856 TYR A C 1
ATOM 1328 O O . TYR A 1 168 ? 20.49400 -2.63300 45.04400 1.000 40.87859 1856 TYR A O 1
ATOM 1337 N N . ALA A 1 169 ? 19.51600 -1.19700 43.60200 1.000 43.38415 1857 ALA A N 1
ATOM 1338 C CA . ALA A 1 169 ? 20.42100 -1.51000 42.48800 1.000 46.26081 1857 ALA A CA 1
ATOM 1339 C C . ALA A 1 169 ? 21.70500 -0.68900 42.59100 1.000 42.61037 1857 ALA A C 1
ATOM 1340 O O . ALA A 1 169 ? 22.76800 -1.22000 42.91700 1.000 53.35903 1857 ALA A O 1
ATOM 1342 N N . PHE A 1 170 ? 21.61200 0.60600 42.29900 1.000 37.52292 1858 PHE A N 1
ATOM 1343 C CA . PHE A 1 170 ? 22.73500 1.52600 42.40400 1.000 41.18915 1858 PHE A CA 1
ATOM 1344 C C . PHE A 1 170 ? 22.28800 2.75300 43.18300 1.000 44.19214 1858 PHE A C 1
ATOM 1345 O O . PHE A 1 170 ? 21.18800 3.26800 42.96200 1.000 50.59817 1858 PHE A O 1
ATOM 1353 N N . LYS A 1 171 ? 23.13700 3.21900 44.09400 1.000 49.24538 1859 LYS A N 1
ATOM 1354 C CA . LYS A 1 171 ? 22.77900 4.37000 44.91100 1.000 52.70106 1859 LYS A CA 1
ATOM 1355 C C . LYS A 1 171 ? 22.86400 5.65300 44.09200 1.000 56.95946 1859 LYS A C 1
ATOM 1356 O O . LYS A 1 171 ? 23.75000 5.81600 43.24900 1.000 52.12467 1859 LYS A O 1
ATOM 1362 N N . TYR A 1 172 ? 21.92400 6.56200 44.33700 1.000 66.50008 1860 TYR A N 1
ATOM 1363 C CA . TYR A 1 172 ? 21.86200 7.84200 43.64400 1.000 78.59627 1860 TYR A CA 1
ATOM 1364 C C . TYR A 1 172 ? 22.53700 8.90100 44.50800 1.000 82.45725 1860 TYR A C 1
ATOM 1365 O O . TYR A 1 172 ? 22.10300 9.15300 45.63800 1.000 78.60153 1860 TYR A O 1
ATOM 1374 N N . GLU A 1 173 ? 23.60100 9.51000 43.98300 1.000 82.74413 1861 GLU A N 1
ATOM 1375 C CA . GLU A 1 173 ? 24.35700 10.52300 44.71500 1.000 89.06857 1861 GLU A CA 1
ATOM 1376 C C . GLU A 1 173 ? 24.75100 11.64400 43.76700 1.000 90.57928 1861 GLU A C 1
ATOM 1377 O O . GLU A 1 173 ? 25.50300 11.41800 42.81400 1.000 93.98232 1861 GLU A O 1
ATOM 1383 N N . ASN A 1 174 ? 24.24500 12.84700 44.04100 1.000 91.20567 1862 ASN A N 1
ATOM 1384 C CA . ASN A 1 174 ? 24.53500 14.05700 43.27000 1.000 94.52449 1862 ASN A CA 1
ATOM 1385 C C . ASN A 1 174 ? 24.27000 13.84900 41.77900 1.000 93.55332 1862 ASN A C 1
ATOM 1386 O O . ASN A 1 174 ? 25.14500 14.02100 40.92900 1.000 90.85563 1862 ASN A O 1
ATOM 1391 N N . GLY A 1 175 ? 23.02700 13.48200 41.47600 1.000 89.68444 1863 GLY A N 1
ATOM 1392 C CA . GLY A 1 175 ? 22.61000 13.32400 40.09500 1.000 86.79462 1863 GLY A CA 1
ATOM 1393 C C . GLY A 1 175 ? 23.38300 12.29300 39.31100 1.000 81.27817 1863 GLY A C 1
ATOM 1394 O O . GLY A 1 175 ? 23.44000 12.37600 38.08100 1.000 81.55715 1863 GLY A O 1
ATOM 1395 N N . LYS A 1 176 ? 23.98600 11.31700 39.98500 1.000 73.82727 1864 LYS A N 1
ATOM 1396 C CA . LYS A 1 176 ? 24.80200 10.30400 39.32700 1.000 65.55523 1864 LYS A CA 1
ATOM 1397 C C . LYS A 1 176 ? 24.61700 8.98400 40.05600 1.000 62.61540 1864 LYS A C 1
ATOM 1398 O O . LYS A 1 176 ? 24.90100 8.89000 41.25400 1.000 63.58657 1864 LYS A O 1
ATOM 1400 N N . TYR A 1 177 ? 24.14000 7.97200 39.33700 1.000 61.53633 1865 TYR A N 1
ATOM 1401 C CA . TYR A 1 177 ? 23.96700 6.64900 39.92300 1.000 56.75681 1865 TYR A CA 1
ATOM 1402 C C . TYR A 1 177 ? 25.33000 6.05000 40.25100 1.000 62.69962 1865 TYR A C 1
ATOM 1403 O O . TYR A 1 177 ? 26.18600 5.91600 39.37000 1.000 63.89187 1865 TYR A O 1
ATOM 1412 N N . ASP A 1 178 ? 25.53200 5.69100 41.51700 1.000 62.24957 1866 ASP A N 1
ATOM 1413 C CA . ASP A 1 178 ? 26.81700 5.16900 41.97700 1.000 64.24191 1866 ASP A CA 1
ATOM 1414 C C . ASP A 1 178 ? 26.96000 3.73000 41.49700 1.000 60.48357 1866 ASP A C 1
ATOM 1415 O O . ASP A 1 178 ? 26.34100 2.81400 42.04300 1.000 69.90049 1866 ASP A O 1
ATOM 1420 N N . ILE A 1 179 ? 27.78100 3.52700 40.46200 1.000 55.63825 1867 ILE A N 1
ATOM 1421 C CA . ILE A 1 179 ? 28.07300 2.17200 40.00200 1.000 56.52520 1867 ILE A CA 1
ATOM 1422 C C . ILE A 1 179 ? 28.81300 1.39600 41.08000 1.000 61.10996 1867 ILE A C 1
ATOM 1423 O O . ILE A 1 179 ? 28.72100 0.16400 41.15000 1.000 61.62581 1867 ILE A O 1
ATOM 1428 N N . LYS A 1 180 ? 29.54700 2.10000 41.94300 1.000 54.27756 1868 LYS A N 1
ATOM 1429 C CA . LYS A 1 180 ? 30.35500 1.44800 42.96600 1.000 53.44325 1868 LYS A CA 1
ATOM 1430 C C . LYS A 1 180 ? 29.51100 0.92800 44.12400 1.000 58.00959 1868 LYS A C 1
ATOM 1431 O O . LYS A 1 180 ? 29.86800 -0.08600 44.73500 1.000 58.49386 1868 LYS A O 1
ATOM 1437 N N . ASP A 1 181 ? 28.39900 1.59200 44.43600 1.000 60.92836 1869 ASP A N 1
ATOM 1438 C CA . ASP A 1 181 ? 27.54900 1.22600 45.56800 1.000 65.85263 1869 ASP A CA 1
ATOM 1439 C C . ASP A 1 181 ? 26.34400 0.45100 45.04300 1.000 66.31321 1869 ASP A C 1
ATOM 1440 O O . ASP A 1 181 ? 25.39100 1.03800 44.52300 1.000 66.11056 1869 ASP A O 1
ATOM 1445 N N . VAL A 1 182 ? 26.38700 -0.87000 45.18900 1.000 61.84689 1870 VAL A N 1
ATOM 1446 C CA . VAL A 1 182 ? 25.29600 -1.75500 44.79800 1.000 55.73037 1870 VAL A CA 1
ATOM 1447 C C . VAL A 1 182 ? 24.72200 -2.38700 46.05900 1.000 51.01664 1870 VAL A C 1
ATOM 1448 O O . VAL A 1 182 ? 25.46900 -2.92100 46.88800 1.000 47.35568 1870 VAL A O 1
ATOM 1452 N N . GLY A 1 183 ? 23.40000 -2.32000 46.20700 1.000 45.79496 1871 GLY A N 1
ATOM 1453 C CA . GLY A 1 183 ? 22.74500 -2.85200 47.38800 1.000 49.90598 1871 GLY A CA 1
ATOM 1454 C C . GLY A 1 183 ? 22.00900 -4.14900 47.13200 1.000 43.92369 1871 GLY A C 1
ATOM 1455 O O . GLY A 1 183 ? 20.88500 -4.34300 47.60600 1.000 40.02322 1871 GLY A O 1
ATOM 1456 N N . VAL A 1 184 ? 22.64100 -5.05000 46.38200 1.000 38.54936 1872 VAL A N 1
ATOM 1457 C CA . VAL A 1 184 ? 21.98800 -6.30000 46.01400 1.000 39.08627 1872 VAL A CA 1
ATOM 1458 C C . VAL A 1 184 ? 22.09300 -7.33600 47.13300 1.000 39.29418 1872 VAL A C 1
ATOM 1459 O O . VAL A 1 184 ? 21.16800 -8.13400 47.33100 1.000 44.80274 1872 VAL A O 1
ATOM 1463 N N . ASP A 1 185 ? 23.18300 -7.33100 47.90100 1.000 35.21212 1873 ASP A N 1
ATOM 1464 C CA . ASP A 1 185 ? 23.41700 -8.35000 48.91800 1.000 42.46299 1873 ASP A CA 1
ATOM 1465 C C . ASP A 1 185 ? 23.40000 -7.78600 50.33800 1.000 41.66815 1873 ASP A C 1
ATOM 1466 O O . ASP A 1 185 ? 24.04900 -8.33300 51.23300 1.000 43.81315 1873 ASP A O 1
ATOM 1471 N N . ASN A 1 186 ? 22.66500 -6.70100 50.56900 1.000 38.66253 1874 ASN A N 1
ATOM 1472 C CA . ASN A 1 186 ? 22.58000 -6.15900 51.91600 1.000 41.32864 1874 ASN A CA 1
ATOM 1473 C C . ASN A 1 186 ? 21.50400 -6.89700 52.71300 1.000 40.48380 1874 ASN A C 1
ATOM 1474 O O . ASN A 1 186 ? 20.79600 -7.76800 52.19800 1.000 33.47243 1874 ASN A O 1
ATOM 1479 N N . ALA A 1 187 ? 21.38200 -6.53900 53.99500 1.000 39.79424 1875 ALA A N 1
ATOM 1480 C CA . ALA A 1 187 ? 20.48500 -7.26300 54.89000 1.000 41.46287 1875 ALA A CA 1
ATOM 1481 C C . ALA A 1 187 ? 19.02600 -7.12400 54.47400 1.000 38.58094 1875 ALA A C 1
ATOM 1482 O O . ALA A 1 187 ? 18.24200 -8.06500 54.64400 1.000 38.59673 1875 ALA A O 1
ATOM 1484 N N . GLY A 1 188 ? 18.64100 -5.96600 53.93600 1.000 35.38582 1876 GLY A N 1
ATOM 1485 C CA . GLY A 1 188 ? 17.26700 -5.79100 53.49700 1.000 30.50629 1876 GLY A CA 1
ATOM 1486 C C . GLY A 1 188 ? 16.91300 -6.68100 52.32100 1.000 43.34993 1876 GLY A C 1
ATOM 1487 O O . GLY A 1 188 ? 15.82400 -7.25900 52.27200 1.000 36.18592 1876 GLY A O 1
ATOM 1488 N N . ALA A 1 189 ? 17.82800 -6.80400 51.35700 1.000 38.91519 1877 ALA A N 1
ATOM 1489 C CA . ALA A 1 189 ? 17.59700 -7.70900 50.23800 1.000 36.38331 1877 ALA A CA 1
ATOM 1490 C C . ALA A 1 189 ? 17.71500 -9.16500 50.66600 1.000 34.89629 1877 ALA A C 1
ATOM 1491 O O . ALA A 1 189 ? 17.03500 -10.03200 50.10500 1.000 35.41214 1877 ALA A O 1
ATOM 1493 N N . LYS A 1 190 ? 18.56500 -9.45300 51.65600 1.000 35.22001 1878 LYS A N 1
ATOM 1494 C CA . LYS A 1 190 ? 18.69600 -10.82200 52.14300 1.000 36.57017 1878 LYS A CA 1
ATOM 1495 C C . LYS A 1 190 ? 17.41500 -11.29400 52.81800 1.000 35.53584 1878 LYS A C 1
ATOM 1496 O O . LYS A 1 190 ? 16.98800 -12.43600 52.61700 1.000 33.38032 1878 LYS A O 1
ATOM 1502 N N . ALA A 1 191 ? 16.78500 -10.43200 53.61900 1.000 34.51203 1879 ALA A N 1
ATOM 1503 C CA . ALA A 1 191 ? 15.54800 -10.82500 54.28300 1.000 34.57257 1879 ALA A CA 1
ATOM 1504 C C . ALA A 1 191 ? 14.38200 -10.90000 53.30500 1.000 28.95347 1879 ALA A C 1
ATOM 1505 O O . ALA A 1 191 ? 13.43400 -11.66000 53.53200 1.000 34.99104 1879 ALA A O 1
ATOM 1507 N N . GLY A 1 192 ? 14.43200 -10.12700 52.21900 1.000 36.93074 1880 GLY A N 1
ATOM 1508 C CA . GLY A 1 192 ? 13.36000 -10.18200 51.23900 1.000 41.49445 1880 GLY A CA 1
ATOM 1509 C C . GLY A 1 192 ? 13.38300 -11.46400 50.42800 1.000 26.88480 1880 GLY A C 1
ATOM 1510 O O . GLY A 1 192 ? 12.36500 -12.14800 50.29400 1.000 26.76637 1880 GLY A O 1
ATOM 1511 N N . LEU A 1 193 ? 14.54900 -11.80700 49.87500 1.000 28.55606 1881 LEU A N 1
ATOM 1512 C CA . LEU A 1 193 ? 14.66800 -13.04600 49.11300 1.000 32.36967 1881 LEU A CA 1
ATOM 1513 C C . LEU A 1 193 ? 14.50200 -14.26900 50.00600 1.000 36.26487 1881 LEU A C 1
ATOM 1514 O O . LEU A 1 193 ? 14.02300 -15.31100 49.54400 1.000 32.71445 1881 LEU A O 1
ATOM 1519 N N . THR A 1 194 ? 14.88600 -14.16200 51.28200 1.000 39.68371 1882 THR A N 1
ATOM 1520 C CA . THR A 1 194 ? 14.68100 -15.26800 52.21300 1.000 31.69064 1882 THR A CA 1
ATOM 1521 C C . THR A 1 194 ? 13.19900 -15.55000 52.41300 1.000 35.07263 1882 THR A C 1
ATOM 1522 O O . THR A 1 194 ? 12.78300 -16.71300 52.48000 1.000 36.73862 1882 THR A O 1
ATOM 1526 N N . PHE A 1 195 ? 12.38300 -14.49700 52.50600 1.000 32.04332 1883 PHE A N 1
ATOM 1527 C CA . PHE A 1 195 ? 10.94900 -14.69800 52.68500 1.000 32.40125 1883 PHE A CA 1
ATOM 1528 C C . PHE A 1 195 ? 10.33600 -15.39300 51.47700 1.000 34.89892 1883 PHE A C 1
ATOM 1529 O O . PHE A 1 195 ? 9.44400 -16.23600 51.62300 1.000 29.75883 1883 PHE A O 1
ATOM 1537 N N . LEU A 1 196 ? 10.80300 -15.05400 50.27200 1.000 40.02322 1884 LEU A N 1
ATOM 1538 C CA . LEU A 1 196 ? 10.32200 -15.74700 49.08200 1.000 33.65930 1884 LEU A CA 1
ATOM 1539 C C . LEU A 1 196 ? 10.78800 -17.19700 49.06700 1.000 29.19297 1884 LEU A C 1
ATOM 1540 O O . LEU A 1 196 ? 10.01100 -18.10100 48.73700 1.000 29.83252 1884 LEU A O 1
ATOM 1545 N N . VAL A 1 197 ? 12.05300 -17.43800 49.41500 1.000 29.84832 1885 VAL A N 1
ATOM 1546 C CA . VAL A 1 197 ? 12.56400 -18.80500 49.44000 1.000 34.54625 1885 VAL A CA 1
ATOM 1547 C C . VAL A 1 197 ? 11.86900 -19.61500 50.52800 1.000 42.05504 1885 VAL A C 1
ATOM 1548 O O . VAL A 1 197 ? 11.51500 -20.78200 50.31900 1.000 53.40114 1885 VAL A O 1
ATOM 1552 N N . ASP A 1 198 ? 11.65100 -19.00900 51.69900 1.000 32.69076 1886 ASP A N 1
ATOM 1553 C CA . ASP A 1 198 ? 10.96400 -19.71200 52.77900 1.000 41.57604 1886 ASP A CA 1
ATOM 1554 C C . ASP A 1 198 ? 9.56000 -20.13200 52.36600 1.000 40.76015 1886 ASP A C 1
ATOM 1555 O O . ASP A 1 198 ? 9.09400 -21.21600 52.73600 1.000 42.06294 1886 ASP A O 1
ATOM 1560 N N . LEU A 1 199 ? 8.86700 -19.29100 51.59500 1.000 38.69411 1887 LEU A N 1
ATOM 1561 C CA . LEU A 1 199 ? 7.52000 -19.65200 51.17500 1.000 45.24227 1887 LEU A CA 1
ATOM 1562 C C . LEU A 1 199 ? 7.52400 -20.72400 50.09400 1.000 43.53680 1887 LEU A C 1
ATOM 1563 O O . LEU A 1 199 ? 6.49200 -21.36400 49.86900 1.000 35.87272 1887 LEU A O 1
ATOM 1568 N N . ILE A 1 200 ? 8.66000 -20.94100 49.42900 1.000 44.37637 1888 ILE A N 1
ATOM 1569 C CA . ILE A 1 200 ? 8.78700 -22.10100 48.55500 1.000 43.76841 1888 ILE A CA 1
ATOM 1570 C C . ILE A 1 200 ? 9.11500 -23.34600 49.37000 1.000 41.11282 1888 ILE A C 1
ATOM 1571 O O . ILE A 1 200 ? 8.59500 -24.43400 49.10000 1.000 45.99499 1888 ILE A O 1
ATOM 1576 N N . LYS A 1 201 ? 9.97400 -23.20400 50.38500 1.000 40.17061 1889 LYS A N 1
ATOM 1577 C CA . LYS A 1 201 ? 10.30300 -24.33600 51.24400 1.000 44.40532 1889 LYS A CA 1
ATOM 1578 C C . LYS A 1 201 ? 9.07900 -24.85000 51.98700 1.000 43.85789 1889 LYS A C 1
ATOM 1579 O O . LYS A 1 201 ? 8.98200 -26.05000 52.27100 1.000 43.37362 1889 LYS A O 1
ATOM 1585 N N . ASN A 1 202 ? 8.14000 -23.96500 52.31000 1.000 42.36561 1890 ASN A N 1
ATOM 1586 C CA . ASN A 1 202 ? 6.89300 -24.34600 52.95400 1.000 45.53177 1890 ASN A CA 1
ATOM 1587 C C . ASN A 1 202 ? 5.80000 -24.69200 51.95100 1.000 41.25231 1890 ASN A C 1
ATOM 1588 O O . ASN A 1 202 ? 4.64400 -24.86800 52.34900 1.000 42.23138 1890 ASN A O 1
ATOM 1593 N N . LYS A 1 203 ? 6.14500 -24.78300 50.66400 1.000 45.20542 1891 LYS A N 1
ATOM 1594 C CA . LYS A 1 203 ? 5.22500 -25.21200 49.61000 1.000 44.39480 1891 LYS A CA 1
ATOM 1595 C C . LYS A 1 203 ? 4.02700 -24.27600 49.47200 1.000 46.58453 1891 LYS A C 1
ATOM 1596 O O . LYS A 1 203 ? 2.92800 -24.70400 49.10900 1.000 43.58680 1891 LYS A O 1
ATOM 1602 N N . HIS A 1 204 ? 4.22800 -22.98900 49.75800 1.000 51.25351 1892 HIS A N 1
ATOM 1603 C CA . HIS A 1 204 ? 3.22400 -21.97800 49.45700 1.000 40.25746 1892 HIS A CA 1
ATOM 1604 C C . HIS A 1 204 ? 3.34000 -21.45400 48.03400 1.000 36.18855 1892 HIS A C 1
ATOM 1605 O O . HIS A 1 204 ? 2.37400 -20.88000 47.51700 1.000 33.80932 1892 HIS A O 1
ATOM 1612 N N . MET A 1 205 ? 4.49700 -21.63200 47.40000 1.000 34.03829 1893 MET A N 1
ATOM 1613 C CA . MET A 1 205 ? 4.68100 -21.36900 45.98200 1.000 43.09201 1893 MET A CA 1
ATOM 1614 C C . MET A 1 205 ? 5.64800 -22.40100 45.42200 1.000 42.65248 1893 MET A C 1
ATOM 1615 O O . MET A 1 205 ? 6.45300 -22.98600 46.15100 1.000 40.44695 1893 MET A O 1
ATOM 1620 N N . ASN A 1 206 ? 5.56000 -22.62300 44.11700 1.000 47.75309 1894 ASN A N 1
ATOM 1621 C CA . ASN A 1 206 ? 6.48300 -23.50600 43.42100 1.000 52.68000 1894 ASN A CA 1
ATOM 1622 C C . ASN A 1 206 ? 7.57500 -22.67800 42.75900 1.000 44.77642 1894 ASN A C 1
ATOM 1623 O O . ASN A 1 206 ? 7.31500 -21.59000 42.23800 1.000 33.96986 1894 ASN A O 1
ATOM 1628 N N . ALA A 1 207 ? 8.80300 -23.20000 42.79100 1.000 44.20267 1895 ALA A N 1
ATOM 1629 C CA . ALA A 1 207 ? 9.94700 -22.45200 42.28500 1.000 44.87380 1895 ALA A CA 1
ATOM 1630 C C . ALA A 1 207 ? 9.90400 -22.25800 40.77500 1.000 48.56372 1895 ALA A C 1
ATOM 1631 O O . ALA A 1 207 ? 10.56800 -21.35100 40.26300 1.000 54.18018 1895 ALA A O 1
ATOM 1633 N N . ASP A 1 208 ? 9.13800 -23.07400 40.05600 1.000 44.27110 1896 ASP A N 1
ATOM 1634 C CA . ASP A 1 208 ? 9.13200 -23.04700 38.60000 1.000 44.24478 1896 ASP A CA 1
ATOM 1635 C C . ASP A 1 208 ? 7.94100 -22.30500 38.01100 1.000 45.53177 1896 ASP A C 1
ATOM 1636 O O . ASP A 1 208 ? 7.82700 -22.22900 36.78400 1.000 50.91137 1896 ASP A O 1
ATOM 1641 N N . THR A 1 209 ? 7.04700 -21.77900 38.84400 1.000 45.14489 1897 THR A N 1
ATOM 1642 C CA . THR A 1 209 ? 5.92300 -21.00800 38.33200 1.000 42.62616 1897 THR A CA 1
ATOM 1643 C C . THR A 1 209 ? 6.43200 -19.81900 37.52700 1.000 35.99116 1897 THR A C 1
ATOM 1644 O O . THR A 1 209 ? 7.29500 -19.06600 37.98800 1.000 31.76697 1897 THR A O 1
ATOM 1648 N N . ASP A 1 210 ? 5.91500 -19.67000 36.30900 1.000 39.56001 1898 ASP A N 1
ATOM 1649 C CA . ASP A 1 210 ? 6.36000 -18.60100 35.42400 1.000 35.32529 1898 ASP A CA 1
ATOM 1650 C C . ASP A 1 210 ? 5.20700 -17.66400 35.09100 1.000 36.55965 1898 ASP A C 1
ATOM 1651 O O . ASP A 1 210 ? 4.22500 -17.59300 35.83700 1.000 33.44348 1898 ASP A O 1
ATOM 1656 N N . TYR A 1 211 ? 5.30900 -16.94900 33.97000 1.000 40.37063 1899 TYR A N 1
ATOM 1657 C CA . TYR A 1 211 ? 4.26200 -15.99800 33.60900 1.000 29.84305 1899 TYR A CA 1
ATOM 1658 C C . TYR A 1 211 ? 2.99300 -16.71800 33.16700 1.000 38.68095 1899 TYR A C 1
ATOM 1659 O O . TYR A 1 211 ? 1.89000 -16.38000 33.61200 1.000 43.19992 1899 TYR A O 1
ATOM 1668 N N . SER A 1 212 ? 3.13000 -17.71400 32.28800 1.000 40.52591 1900 SER A N 1
ATOM 1669 C CA . SER A 1 212 ? 1.95800 -18.40800 31.76300 1.000 40.30220 1900 SER A CA 1
ATOM 1670 C C . SER A 1 212 ? 1.21400 -19.14900 32.86600 1.000 30.25889 1900 SER A C 1
ATOM 1671 O O . SER A 1 212 ? -0.01500 -19.06500 32.96700 1.000 34.47519 1900 SER A O 1
ATOM 1674 N N . ILE A 1 213 ? 1.94700 -19.88500 33.70400 1.000 30.83264 1901 ILE A N 1
ATOM 1675 C CA . ILE A 1 213 ? 1.31200 -20.65800 34.76800 1.000 41.84186 1901 ILE A CA 1
ATOM 1676 C C . ILE A 1 213 ? 0.59100 -19.73300 35.74100 1.000 32.14859 1901 ILE A C 1
ATOM 1677 O O . ILE A 1 213 ? -0.56000 -19.97900 36.12000 1.000 36.83863 1901 ILE A O 1
ATOM 1682 N N . ALA A 1 214 ? 1.25400 -18.65000 36.15100 1.000 28.89557 1902 ALA A N 1
ATOM 1683 C CA . ALA A 1 214 ? 0.65300 -17.74200 37.12300 1.000 36.42279 1902 ALA A CA 1
ATOM 1684 C C . ALA A 1 214 ? -0.56400 -17.03000 36.54600 1.000 39.48105 1902 ALA A C 1
ATOM 1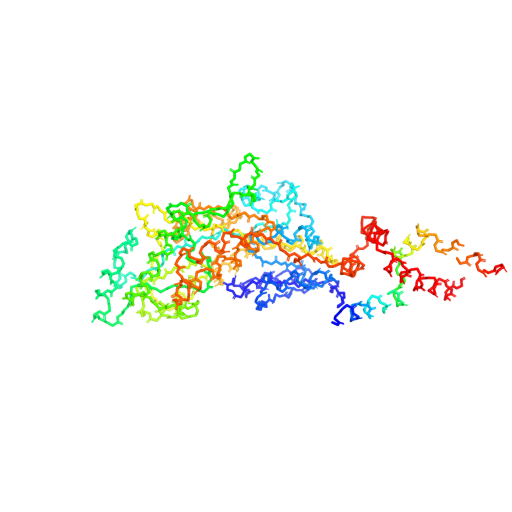685 O O . ALA A 1 214 ? -1.57600 -16.86300 37.23700 1.000 39.45736 1902 ALA A O 1
ATOM 1687 N N . GLU A 1 215 ? -0.48800 -16.60400 35.28400 1.000 35.15948 1903 GLU A N 1
ATOM 1688 C CA . GLU A 1 215 ? -1.60600 -15.88400 34.68200 1.000 30.57209 1903 GLU A CA 1
ATOM 1689 C C . GLU A 1 215 ? -2.80500 -16.80200 34.47900 1.000 35.53584 1903 GLU A C 1
ATOM 1690 O O . GLU A 1 215 ? -3.94200 -16.43400 34.80000 1.000 34.35412 1903 GLU A O 1
ATOM 1696 N N . ALA A 1 216 ? -2.57000 -18.00300 33.94600 1.000 33.99355 1904 ALA A N 1
ATOM 1697 C CA . ALA A 1 216 ? -3.66800 -18.93600 33.71500 1.000 39.08100 1904 ALA A CA 1
ATOM 1698 C C . ALA A 1 216 ? -4.30800 -19.37200 35.02600 1.000 36.97549 1904 ALA A C 1
ATOM 1699 O O . ALA A 1 216 ? -5.53600 -19.46700 35.12300 1.000 44.43164 1904 ALA A O 1
ATOM 1701 N N . ALA A 1 217 ? -3.49100 -19.63400 36.04900 1.000 36.47016 1905 ALA A N 1
ATOM 1702 C CA . ALA A 1 217 ? -4.03300 -20.05100 37.33900 1.000 39.73108 1905 ALA A CA 1
ATOM 1703 C C . ALA A 1 217 ? -4.95600 -18.98900 37.92100 1.000 40.18377 1905 ALA A C 1
ATOM 1704 O O . ALA A 1 217 ? -5.99200 -19.31400 38.51400 1.000 46.39240 1905 ALA A O 1
ATOM 1706 N N . PHE A 1 218 ? -4.60500 -17.71200 37.75900 1.000 33.94354 1906 PHE A N 1
ATOM 1707 C CA . PHE A 1 218 ? -5.47000 -16.65200 38.26400 1.000 33.93038 1906 PHE A CA 1
ATOM 1708 C C . PHE A 1 218 ? -6.72200 -16.51400 37.40800 1.000 37.03865 1906 PHE A C 1
ATOM 1709 O O . PHE A 1 218 ? -7.83900 -16.43400 37.93300 1.000 39.93110 1906 PHE A O 1
ATOM 1717 N N . ASN A 1 219 ? -6.55600 -16.49200 36.08400 1.000 33.55929 1907 ASN A N 1
ATOM 1718 C CA . ASN A 1 219 ? -7.70000 -16.35500 35.19000 1.000 34.32254 1907 ASN A CA 1
ATOM 1719 C C . ASN A 1 219 ? -8.63100 -17.56100 35.24400 1.000 39.96795 1907 ASN A C 1
ATOM 1720 O O . ASN A 1 219 ? -9.80200 -17.43800 34.86900 1.000 40.69962 1907 ASN A O 1
ATOM 1725 N N . LYS A 1 220 ? -8.14500 -18.71700 35.69600 1.000 41.08651 1908 LYS A N 1
ATOM 1726 C CA . LYS A 1 220 ? -8.98300 -19.89300 35.89100 1.000 42.52615 1908 LYS A CA 1
ATOM 1727 C C . LYS A 1 220 ? -9.46700 -20.03000 37.33000 1.000 46.48978 1908 LYS A C 1
ATOM 1728 O O . LYS A 1 220 ? -10.04500 -21.06300 37.68300 1.000 49.27433 1908 LYS A O 1
ATOM 1734 N N . GLY A 1 221 ? -9.24100 -19.01900 38.16600 1.000 51.48512 1909 GLY A N 1
ATOM 1735 C CA . GLY A 1 221 ? -9.70100 -19.06700 39.54000 1.000 57.16475 1909 GLY A CA 1
ATOM 1736 C C . GLY A 1 221 ? -8.97400 -20.05000 40.42800 1.000 47.60308 1909 GLY A C 1
ATOM 1737 O O . GLY A 1 221 ? -9.49000 -20.40700 41.48900 1.000 54.02753 1909 GLY A O 1
ATOM 1738 N N . GLU A 1 222 ? -7.78300 -20.49700 40.02700 1.000 42.53405 1910 GLU A N 1
ATOM 1739 C CA . GLU A 1 222 ? -7.04300 -21.47800 40.81200 1.000 42.60248 1910 GLU A CA 1
ATOM 1740 C C . GLU A 1 222 ? -6.23000 -20.84800 41.93400 1.000 42.59984 1910 GLU A C 1
ATOM 1741 O O . GLU A 1 222 ? -5.92200 -21.53300 42.91600 1.000 45.67127 1910 GLU A O 1
ATOM 1747 N N . THR A 1 223 ? -5.87100 -19.57200 41.81400 1.000 38.92046 1911 THR A N 1
ATOM 1748 C CA . THR A 1 223 ? -5.15500 -18.86100 42.86100 1.000 38.00456 1911 THR A CA 1
ATOM 1749 C C . THR A 1 223 ? -5.90700 -17.58300 43.20600 1.000 43.69998 1911 THR A C 1
ATOM 1750 O O . THR A 1 223 ? -6.56100 -16.97800 42.35300 1.000 52.67737 1911 THR A O 1
ATOM 1754 N N . ALA A 1 224 ? -5.81200 -17.18200 44.47400 1.000 45.18436 1912 ALA A N 1
ATOM 1755 C CA . ALA A 1 224 ? -6.56300 -16.02800 44.94800 1.000 41.97609 1912 ALA A CA 1
ATOM 1756 C C . ALA A 1 224 ? -5.89100 -14.70300 44.61600 1.000 42.01293 1912 ALA A C 1
ATOM 1757 O O . ALA A 1 224 ? -6.57200 -13.67300 44.58700 1.000 40.07059 1912 ALA A O 1
ATOM 1759 N N . MET A 1 225 ? -4.58200 -14.70200 44.36800 1.000 44.43427 1913 MET A N 1
ATOM 1760 C CA . MET A 1 225 ? -3.85300 -13.47200 44.09800 1.000 31.19848 1913 MET A CA 1
ATOM 1761 C C . MET A 1 225 ? -2.77200 -13.71800 43.05700 1.000 27.44276 1913 MET A C 1
ATOM 1762 O O . MET A 1 225 ? -2.32900 -14.84800 42.83900 1.000 27.82965 1913 MET A O 1
ATOM 1767 N N . THR A 1 226 ? -2.34500 -12.62600 42.42600 1.000 29.99570 1914 THR A N 1
ATOM 1768 C CA . THR A 1 226 ? -1.19700 -12.63100 41.53300 1.000 34.01724 1914 THR A CA 1
ATOM 1769 C C . THR A 1 226 ? -0.58200 -11.23800 41.54800 1.000 36.66492 1914 THR A C 1
ATOM 1770 O O . THR A 1 226 ? -1.16300 -10.28500 42.07400 1.000 36.97022 1914 THR A O 1
ATOM 1774 N N . ILE A 1 227 ? 0.61300 -11.12800 40.97300 1.000 35.31476 1915 ILE A N 1
ATOM 1775 C CA . ILE A 1 227 ? 1.34400 -9.86800 40.89700 1.000 35.72270 1915 ILE A CA 1
ATOM 1776 C C . ILE A 1 227 ? 1.70300 -9.62600 39.44000 1.000 36.01221 1915 ILE A C 1
ATOM 1777 O O . ILE A 1 227 ? 2.44100 -10.41800 38.84200 1.000 39.49158 1915 ILE A O 1
ATOM 1782 N N . ASN A 1 228 ? 1.19000 -8.53900 38.86800 1.000 31.56168 1916 ASN A N 1
ATOM 1783 C CA . ASN A 1 228 ? 1.38600 -8.28100 37.44800 1.000 26.43475 1916 ASN A CA 1
ATOM 1784 C C . ASN A 1 228 ? 1.10300 -6.81000 37.16100 1.000 27.97967 1916 ASN A C 1
ATOM 1785 O O . ASN A 1 228 ? 0.77600 -6.03000 38.06000 1.000 33.69351 1916 ASN A O 1
ATOM 1790 N N . GLY A 1 229 ? 1.23300 -6.44000 35.88800 1.000 28.46920 1917 GLY A N 1
ATOM 1791 C CA . GLY A 1 229 ? 1.05800 -5.07300 35.45700 1.000 22.15792 1917 GLY A CA 1
ATOM 1792 C C . GLY A 1 229 ? -0.24400 -4.85000 34.71300 1.000 25.90047 1917 GLY A C 1
ATOM 1793 O O . GLY A 1 229 ? -1.06700 -5.75900 34.56500 1.000 25.05827 1917 GLY A O 1
ATOM 1794 N N . PRO A 1 230 ? -0.45000 -3.62300 34.22100 1.000 27.92703 1918 PRO A N 1
ATOM 1795 C CA . PRO A 1 230 ? -1.74500 -3.29100 33.60400 1.000 25.81362 1918 PRO A CA 1
ATOM 1796 C C . PRO A 1 230 ? -2.02600 -4.05200 32.32100 1.000 30.21415 1918 PRO A C 1
ATOM 1797 O O . PRO A 1 230 ? -3.19900 -4.26900 31.99400 1.000 40.69962 1918 PRO A O 1
ATOM 1801 N N . TRP A 1 231 ? -0.99100 -4.46300 31.58500 1.000 28.56658 1919 TRP A N 1
ATOM 1802 C CA . TRP A 1 231 ? -1.19700 -5.19700 30.34100 1.000 31.14058 1919 TRP A CA 1
ATOM 1803 C C . TRP A 1 231 ? -1.95300 -6.50200 30.55100 1.000 33.71457 1919 TRP A C 1
ATOM 1804 O O . TRP A 1 231 ? -2.51200 -7.04300 29.59000 1.000 29.18245 1919 TRP A O 1
ATOM 1815 N N . ALA A 1 232 ? -1.98000 -7.02100 31.77700 1.000 30.30627 1920 ALA A N 1
ATOM 1816 C CA . ALA A 1 232 ? -2.65200 -8.27800 32.07300 1.000 26.09523 1920 ALA A CA 1
ATOM 1817 C C . ALA A 1 232 ? -4.13600 -8.11300 32.36900 1.000 32.33019 1920 ALA A C 1
ATOM 1818 O O . ALA A 1 232 ? -4.83700 -9.12100 32.50000 1.000 28.08495 1920 ALA A O 1
ATOM 1820 N N . TRP A 1 233 ? -4.63100 -6.87600 32.46400 1.000 33.36453 1921 TRP A N 1
ATOM 1821 C CA . TRP A 1 233 ? -6.00400 -6.65800 32.91400 1.000 27.70332 1921 TRP A CA 1
ATOM 1822 C C . TRP A 1 233 ? -7.02200 -7.19700 31.91500 1.000 26.59003 1921 TRP A C 1
ATOM 1823 O O . TRP A 1 233 ? -8.03100 -7.78900 32.31400 1.000 29.28772 1921 TRP A O 1
ATOM 1834 N N . SER A 1 234 ? -6.78200 -7.00000 30.61600 1.000 32.86183 1922 SER A N 1
ATOM 1835 C CA . SER A 1 234 ? -7.78500 -7.38000 29.62600 1.000 34.01987 1922 SER A CA 1
ATOM 1836 C C . SER A 1 234 ? -7.92100 -8.89300 29.50500 1.000 37.59135 1922 SER A C 1
ATOM 1837 O O . SER A 1 234 ? -9.01000 -9.39000 29.19500 1.000 35.22264 1922 SER A O 1
ATOM 1840 N N . ASN A 1 235 ? -6.84100 -9.64200 29.74200 1.000 38.95467 1923 ASN A N 1
ATOM 1841 C CA . ASN A 1 235 ? -6.96600 -11.09500 29.79900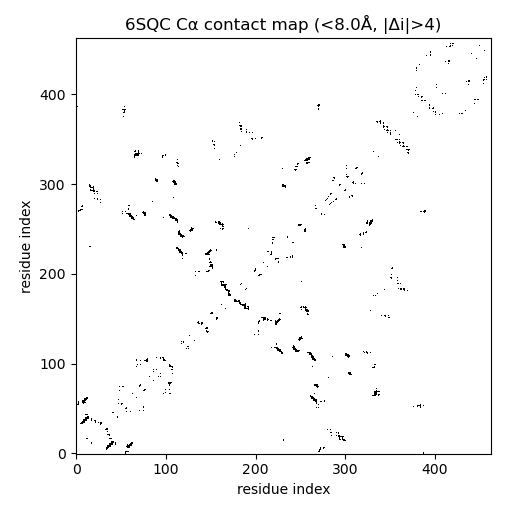 1.000 40.22324 1923 ASN A CA 1
ATOM 1842 C C . ASN A 1 235 ? -7.78800 -11.52600 31.00700 1.000 46.05815 1923 ASN A C 1
ATOM 1843 O O . ASN A 1 235 ? -8.54200 -12.50400 30.93400 1.000 44.28426 1923 ASN A O 1
ATOM 1848 N N . ILE A 1 236 ? -7.66100 -10.80800 32.12600 1.000 42.55773 1924 ILE A N 1
ATOM 1849 C CA . ILE A 1 236 ? -8.49500 -11.11000 33.28400 1.000 39.88110 1924 ILE A CA 1
ATOM 1850 C C . ILE A 1 236 ? -9.94100 -10.71500 33.01500 1.000 43.09990 1924 ILE A C 1
ATOM 1851 O O . ILE A 1 236 ? -10.87200 -11.36500 33.50900 1.000 49.16379 1924 ILE A O 1
ATOM 1856 N N . ASP A 1 237 ? -10.15900 -9.65700 32.22900 1.000 45.43176 1925 ASP A N 1
ATOM 1857 C CA . ASP A 1 237 ? -11.52000 -9.22500 31.92500 1.000 48.39264 1925 ASP A CA 1
ATOM 1858 C C . ASP A 1 237 ? -12.27100 -10.28000 31.12100 1.000 53.72223 1925 ASP A C 1
ATOM 1859 O O . ASP A 1 237 ? -13.44900 -10.54800 31.38300 1.000 49.64543 1925 ASP A O 1
ATOM 1864 N N . THR A 1 238 ? -11.60700 -10.89100 30.13800 1.000 57.07526 1926 THR A N 1
ATOM 1865 C CA . THR A 1 238 ? -12.24300 -11.94700 29.36200 1.000 54.95133 1926 THR A CA 1
ATOM 1866 C C . THR A 1 238 ? -12.39300 -13.24500 30.14600 1.000 51.92728 1926 THR A C 1
ATOM 1867 O O . THR A 1 238 ? -13.15400 -14.12000 29.71800 1.000 52.14309 1926 THR A O 1
ATOM 1871 N N . SER A 1 239 ? -11.69700 -13.39200 31.27400 1.000 45.26332 1927 SER A N 1
ATOM 1872 C CA . SER A 1 239 ? -11.88700 -14.55100 32.13500 1.000 49.89019 1927 SER A CA 1
ATOM 1873 C C . SER A 1 239 ? -13.05000 -14.37900 33.10300 1.000 54.40126 1927 SER A C 1
ATOM 1874 O O . SER A 1 239 ? -13.39700 -15.33700 33.80200 1.000 59.15446 1927 SER A O 1
ATOM 1877 N N . ALA A 1 240 ? -13.64200 -13.18500 33.16600 1.000 47.73204 1928 ALA A N 1
ATOM 1878 C CA . ALA A 1 240 ? -14.82200 -12.89000 33.97800 1.000 44.11318 1928 ALA A CA 1
ATOM 1879 C C . ALA A 1 240 ? -14.58000 -13.09200 35.47000 1.000 51.31405 1928 ALA A C 1
ATOM 1880 O O . ALA A 1 240 ? -15.53500 -13.17300 36.25000 1.000 58.15697 1928 ALA A O 1
ATOM 1882 N N . VAL A 1 241 ? -13.32000 -13.17700 35.89100 1.000 50.43236 1929 VAL A N 1
ATOM 1883 C CA . VAL A 1 241 ? -13.01000 -13.26300 37.31300 1.000 47.03722 1929 VAL A CA 1
ATOM 1884 C C . VAL A 1 241 ? -13.21100 -11.88900 37.93900 1.000 51.16140 1929 VAL A C 1
ATOM 1885 O O . VAL A 1 241 ? -12.59900 -10.90200 37.51400 1.000 56.15147 1929 VAL A O 1
ATOM 1889 N N . ASN A 1 242 ? -14.08300 -11.81600 38.94400 1.000 51.31668 1930 ASN A N 1
ATOM 1890 C CA . ASN A 1 242 ? -14.29100 -10.56900 39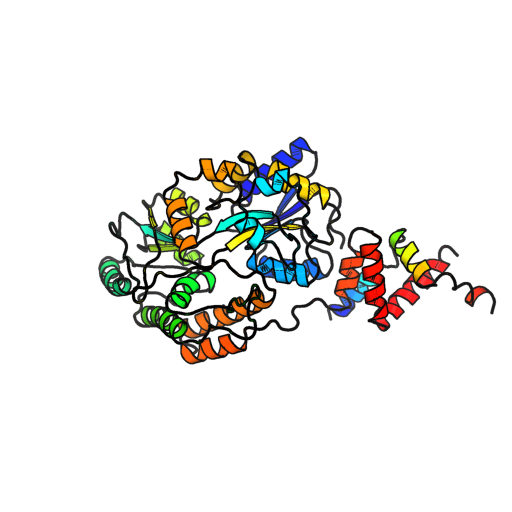.66700 1.000 51.63777 1930 ASN A CA 1
ATOM 1891 C C . ASN A 1 242 ? -13.02900 -10.21900 40.44300 1.000 47.63992 1930 ASN A C 1
ATOM 1892 O O . ASN A 1 242 ? -12.84900 -10.66400 41.58200 1.000 49.02430 1930 ASN A O 1
ATOM 1897 N N . TYR A 1 243 ? -12.15000 -9.43100 39.83500 1.000 40.89701 1931 TYR A N 1
ATOM 1898 C CA . TYR A 1 243 ? -10.83500 -9.15200 40.38900 1.000 39.99690 1931 TYR A CA 1
ATOM 1899 C C . TYR A 1 243 ? -10.74800 -7.71500 40.88400 1.000 42.97884 1931 TYR A C 1
ATOM 1900 O O . TYR A 1 243 ? -11.58100 -6.86100 40.56800 1.000 48.43212 1931 TYR A O 1
ATOM 1909 N N . GLY A 1 244 ? -9.71300 -7.46600 41.67100 1.000 39.05468 1932 GLY A N 1
ATOM 1910 C CA . GLY A 1 244 ? -9.40900 -6.12400 42.12500 1.000 42.78145 1932 GLY A CA 1
ATOM 1911 C C . GLY A 1 244 ? -7.92400 -5.86400 42.01100 1.000 46.62401 1932 GLY A C 1
ATOM 1912 O O . GLY A 1 244 ? -7.10300 -6.78100 42.08400 1.000 43.18149 1932 GLY A O 1
ATOM 1913 N N . VAL A 1 245 ? -7.58500 -4.59400 41.81600 1.000 41.36549 1933 VAL A N 1
ATOM 1914 C CA . VAL A 1 245 ? -6.20000 -4.15200 41.71500 1.000 35.34634 1933 VAL A CA 1
ATOM 1915 C C . VAL A 1 245 ? -5.95100 -3.17600 42.85500 1.000 37.46502 1933 VAL A C 1
ATOM 1916 O O . VAL A 1 245 ? -6.57000 -2.10600 42.90800 1.000 40.74962 1933 VAL A O 1
ATOM 1920 N N . THR A 1 246 ? -5.05800 -3.54800 43.76900 1.000 38.88887 1934 THR A N 1
ATOM 1921 C CA . THR A 1 246 ? -4.84200 -2.79200 44.99300 1.000 38.73622 1934 THR A CA 1
ATOM 1922 C C . THR A 1 246 ? -3.34700 -2.69800 45.27100 1.000 38.02561 1934 THR A C 1
ATOM 1923 O O . THR A 1 246 ? -2.51500 -3.18000 44.49600 1.000 36.71230 1934 THR A O 1
ATOM 1927 N N . VAL A 1 247 ? -3.01500 -2.07000 46.40100 1.000 38.82571 1935 VAL A N 1
ATOM 1928 C CA . VAL A 1 247 ? -1.62300 -1.86700 46.77800 1.000 38.67569 1935 VAL A CA 1
ATOM 1929 C C . VAL A 1 247 ? -0.95300 -3.20900 47.05000 1.000 34.65415 1935 VAL A C 1
ATOM 1930 O O . VAL A 1 247 ? -1.59200 -4.17600 47.48700 1.000 36.45174 1935 VAL A O 1
ATOM 1934 N N . LEU A 1 248 ? 0.34900 -3.26800 46.78900 1.000 33.58034 1936 LEU A N 1
ATOM 1935 C CA . LEU A 1 248 ? 1.11300 -4.46400 47.09100 1.000 34.51993 1936 LEU A CA 1
ATOM 1936 C C . LEU A 1 248 ? 1.23800 -4.64200 48.60400 1.000 34.42255 1936 LEU A C 1
ATOM 1937 O O . LEU A 1 248 ? 1.19000 -3.66600 49.35800 1.000 33.55402 1936 LEU A O 1
ATOM 1942 N N . PRO A 1 249 ? 1.38600 -5.87900 49.07600 1.000 33.58824 1937 PRO A N 1
ATOM 1943 C CA . PRO A 1 249 ? 1.49000 -6.10800 50.52100 1.000 37.45975 1937 PRO A CA 1
ATOM 1944 C C . PRO A 1 249 ? 2.78200 -5.54100 51.08800 1.000 38.23353 1937 PRO A C 1
ATOM 1945 O O . PRO A 1 249 ? 3.77900 -5.35700 50.38600 1.000 33.87248 1937 PRO A O 1
ATOM 1949 N N . THR A 1 250 ? 2.75000 -5.26100 52.38700 1.000 34.34622 1938 THR A N 1
ATOM 1950 C CA . THR A 1 250 ? 3.92400 -4.75700 53.08000 1.000 34.85944 1938 THR A CA 1
ATOM 1951 C C . THR A 1 250 ? 4.79000 -5.91200 53.57100 1.000 37.35974 1938 THR A C 1
ATOM 1952 O O . THR A 1 250 ? 4.32000 -7.03200 53.78400 1.000 34.96735 1938 THR A O 1
ATOM 1956 N N . PHE A 1 251 ? 6.07700 -5.62300 53.74300 1.000 34.80417 1939 PHE A N 1
ATOM 1957 C CA . PHE A 1 251 ? 7.03700 -6.58200 54.27200 1.000 34.18568 1939 PHE A CA 1
ATOM 1958 C C . PHE A 1 251 ? 7.80800 -5.91200 55.39700 1.000 40.66277 1939 PHE A C 1
ATOM 1959 O O . PHE A 1 251 ? 8.41200 -4.85300 55.19000 1.000 40.65224 1939 PHE A O 1
ATOM 1967 N N . LYS A 1 252 ? 7.78300 -6.52800 56.58000 1.000 37.45186 1940 LYS A N 1
ATOM 1968 C CA . LYS A 1 252 ? 8.38000 -5.95000 57.78400 1.000 36.67808 1940 LYS A CA 1
ATOM 1969 C C . LYS A 1 252 ? 7.84500 -4.54300 58.03700 1.000 37.02023 1940 LYS A C 1
ATOM 1970 O O . LYS A 1 252 ? 8.56300 -3.65100 58.49300 1.000 40.72330 1940 LYS A O 1
ATOM 1976 N N . GLY A 1 253 ? 6.56400 -4.34300 57.72800 1.000 34.04882 1941 GLY A N 1
ATOM 1977 C CA . GLY A 1 253 ? 5.92800 -3.05300 57.88400 1.000 35.17264 1941 GLY A CA 1
ATOM 1978 C C . GLY A 1 253 ? 6.29300 -2.02300 56.84000 1.000 47.06354 1941 GLY A C 1
ATOM 1979 O O . GLY A 1 253 ? 5.73100 -0.92000 56.86100 1.000 48.15314 1941 GLY A O 1
ATOM 1980 N N . GLN A 1 254 ? 7.21100 -2.34000 55.93100 1.000 41.75237 1942 GLN A N 1
ATOM 1981 C CA . GLN A 1 254 ? 7.65300 -1.45000 54.86800 1.000 43.49732 1942 GLN A CA 1
ATOM 1982 C C . GLN A 1 254 ? 6.88800 -1.73500 53.58300 1.000 41.71553 1942 GLN A C 1
ATOM 1983 O O . GLN A 1 254 ? 6.64100 -2.90100 53.25400 1.000 35.18053 1942 GLN A O 1
ATOM 1989 N N . PRO A 1 255 ? 6.49700 -0.70200 52.83700 1.000 44.77642 1943 PRO A N 1
ATOM 1990 C CA . PRO A 1 255 ? 5.83000 -0.93800 51.55000 1.000 45.24227 1943 PRO A CA 1
ATOM 1991 C C . PRO A 1 255 ? 6.80400 -1.54100 50.54900 1.000 41.15230 1943 PRO A C 1
ATOM 1992 O O . PRO A 1 255 ? 7.94700 -1.09300 50.43000 1.000 49.62174 1943 PRO A O 1
ATOM 1996 N N . SER A 1 256 ? 6.35100 -2.57000 49.84000 1.000 46.02657 1944 SER A N 1
ATOM 1997 C CA . SER A 1 256 ? 7.16800 -3.14800 48.78300 1.000 49.12431 1944 SER A CA 1
ATOM 1998 C C . SER A 1 256 ? 7.35200 -2.12900 47.66700 1.000 49.82439 1944 SER A C 1
ATOM 1999 O O . SER A 1 256 ? 6.40700 -1.44300 47.26800 1.000 40.60487 1944 SER A O 1
ATOM 2002 N N . LYS A 1 257 ? 8.58500 -2.02500 47.17400 1.000 41.49971 1945 LYS A N 1
ATOM 2003 C CA . LYS A 1 257 ? 8.99700 -0.94100 46.28800 1.000 39.43894 1945 LYS A CA 1
ATOM 2004 C C . LYS A 1 257 ? 9.29700 -1.48300 44.89700 1.000 47.38726 1945 LYS A C 1
ATOM 2005 O O . LYS A 1 257 ? 10.43900 -1.86900 44.60600 1.000 38.27038 1945 LYS A O 1
ATOM 2011 N N . PRO A 1 258 ? 8.31300 -1.53200 44.00100 1.000 36.32014 1946 PRO A N 1
ATOM 2012 C CA . PRO A 1 258 ? 8.57000 -2.05900 42.65800 1.000 40.34431 1946 PRO A CA 1
ATOM 2013 C C . PRO A 1 258 ? 9.41600 -1.10700 41.83100 1.000 44.41585 1946 PRO A C 1
ATOM 2014 O O . PRO A 1 258 ? 9.43500 0.10600 42.05200 1.000 43.84999 1946 PRO A O 1
ATOM 2018 N N . PHE A 1 259 ? 10.12800 -1.68100 40.86500 1.000 38.56778 1947 PHE A N 1
ATOM 2019 C CA . PHE A 1 259 ? 10.91600 -0.90000 39.91900 1.000 36.88600 1947 PHE A CA 1
ATOM 2020 C C . PHE A 1 259 ? 9.98100 -0.34900 38.85000 1.000 36.87547 1947 PHE A C 1
ATOM 2021 O O . PHE A 1 259 ? 9.39000 -1.11000 38.07700 1.000 34.42255 1947 PHE A O 1
ATOM 2029 N N . VAL A 1 260 ? 9.84000 0.97200 38.80800 1.000 29.81410 1948 VAL A N 1
ATOM 2030 C CA . VAL A 1 260 ? 8.90200 1.61600 37.89700 1.000 35.48057 1948 VAL A CA 1
ATOM 2031 C C . VAL A 1 260 ? 9.51400 1.68200 36.50600 1.000 44.74747 1948 VAL A C 1
ATOM 2032 O O . VAL A 1 260 ? 10.64600 2.15100 36.33100 1.000 44.18951 1948 VAL A O 1
ATOM 2036 N N . GLY A 1 261 ? 8.76500 1.22100 35.51300 1.000 30.99319 1949 GLY A N 1
ATOM 2037 C CA . GLY A 1 261 ? 9.19000 1.25400 34.12100 1.000 30.52471 1949 GLY A CA 1
ATOM 2038 C C . GLY A 1 261 ? 8.31900 2.18800 33.31500 1.000 34.35149 1949 GLY A C 1
ATOM 2039 O O . GLY A 1 261 ? 7.09300 2.20200 33.46800 1.000 38.08088 1949 GLY A O 1
ATOM 2040 N N . VAL A 1 262 ? 8.95500 2.98000 32.45600 1.000 31.77749 1950 VAL A N 1
ATOM 2041 C CA . VAL A 1 262 ? 8.26200 3.85500 31.52100 1.000 28.74292 1950 VAL A CA 1
ATOM 2042 C C . VAL A 1 262 ? 8.43200 3.25400 30.13400 1.000 30.76421 1950 VAL A C 1
ATOM 2043 O O . VAL A 1 262 ? 9.53700 3.25700 29.57600 1.000 32.16965 1950 VAL A O 1
ATOM 2047 N N . LEU A 1 263 ? 7.34400 2.71700 29.58600 1.000 34.35938 1951 LEU A N 1
ATOM 2048 C CA . LEU A 1 263 ? 7.37100 2.18900 28.22900 1.000 40.28378 1951 LEU A CA 1
ATOM 2049 C C . LEU A 1 263 ? 7.70900 3.30500 27.25000 1.000 37.13077 1951 LEU A C 1
ATOM 2050 O O . LEU A 1 263 ? 7.08200 4.36800 27.26200 1.000 36.54912 1951 LEU A O 1
ATOM 2055 N N . SER A 1 264 ? 8.71100 3.06700 26.40600 1.000 30.36943 1952 SER A N 1
ATOM 2056 C CA . SER A 1 264 ? 9.25900 4.11800 25.56200 1.000 32.30651 1952 SER A CA 1
ATOM 2057 C C . SER A 1 264 ? 9.52600 3.58300 24.16400 1.000 31.80645 1952 SER A C 1
ATOM 2058 O O . SER A 1 264 ? 9.80500 2.39600 23.97700 1.000 27.99283 1952 SER A O 1
ATOM 2061 N N . ALA A 1 265 ? 9.45000 4.48100 23.18300 1.000 26.90059 1953 ALA A N 1
ATOM 2062 C CA . ALA A 1 265 ? 9.63700 4.14800 21.77500 1.000 27.75333 1953 ALA A CA 1
ATOM 2063 C C . ALA A 1 265 ? 10.89300 4.84600 21.26700 1.000 28.85346 1953 ALA A C 1
ATOM 2064 O O . ALA A 1 265 ? 10.90600 6.07000 21.10100 1.000 39.10206 1953 ALA A O 1
ATOM 2066 N N . GLY A 1 266 ? 11.94700 4.06400 21.01900 1.000 29.40353 1954 GLY A N 1
ATOM 2067 C CA . GLY A 1 266 ? 13.16900 4.60600 20.46500 1.000 34.80680 1954 GLY A CA 1
ATOM 2068 C C . GLY A 1 266 ? 13.18900 4.55500 18.94800 1.000 36.81231 1954 GLY A C 1
ATOM 2069 O O . GLY A 1 266 ? 12.35400 3.92000 18.31000 1.000 38.26511 1954 GLY A O 1
ATOM 2070 N N . ILE A 1 267 ? 14.16800 5.24500 18.37100 1.000 45.34491 1955 ILE A N 1
ATOM 2071 C CA . ILE A 1 267 ? 14.34100 5.31800 16.92500 1.000 40.45222 1955 ILE A CA 1
ATOM 2072 C C . ILE A 1 267 ? 15.74500 4.84300 16.58400 1.000 43.40257 1955 ILE A C 1
ATOM 2073 O O . ILE A 1 267 ? 16.72700 5.32100 17.16500 1.000 40.33905 1955 ILE A O 1
ATOM 2078 N N . ASN A 1 268 ? 15.83400 3.89800 15.64900 1.000 37.28868 1956 ASN A N 1
ATOM 2079 C CA . ASN A 1 268 ? 17.12000 3.34300 15.24800 1.000 38.80202 1956 ASN A CA 1
ATOM 2080 C C . ASN A 1 268 ? 18.00500 4.42800 14.64800 1.000 46.21344 1956 ASN A C 1
ATOM 2081 O O . ASN A 1 268 ? 17.55300 5.23400 13.83000 1.000 41.71026 1956 ASN A O 1
ATOM 2086 N N . ALA A 1 269 ? 19.27400 4.44900 15.06500 1.000 44.25004 1957 ALA A N 1
ATOM 2087 C CA . ALA A 1 269 ? 20.21900 5.42000 14.52800 1.000 43.86052 1957 ALA A CA 1
ATOM 2088 C C . ALA A 1 269 ? 20.59400 5.12300 13.08300 1.000 55.14609 1957 ALA A C 1
ATOM 2089 O O . ALA A 1 269 ? 21.08500 6.01900 12.38700 1.000 53.96700 1957 ALA A O 1
ATOM 2091 N N . ALA A 1 270 ? 20.37900 3.89300 12.62100 1.000 53.68012 1958 ALA A N 1
ATOM 2092 C CA . ALA A 1 270 ? 20.66900 3.49900 11.25100 1.000 48.24263 1958 ALA A CA 1
ATOM 2093 C C . ALA A 1 270 ? 19.42900 3.49700 10.36900 1.000 48.16893 1958 ALA A C 1
ATOM 2094 O O . ALA A 1 270 ? 19.46400 2.94300 9.26600 1.000 51.39827 1958 ALA A O 1
ATOM 2096 N N . SER A 1 271 ? 18.34200 4.10300 10.82500 1.000 47.28725 1959 SER A N 1
ATOM 2097 C CA . SER A 1 271 ? 17.08500 4.08700 10.08700 1.000 47.36884 1959 SER A CA 1
ATOM 2098 C C . SER A 1 271 ? 17.03400 5.24900 9.10400 1.000 49.38487 1959 SER A C 1
ATOM 2099 O O . SER A 1 271 ? 17.32700 6.38800 9.48600 1.000 48.84533 1959 SER A O 1
ATOM 2102 N N . PRO A 1 272 ? 16.68100 5.00600 7.84100 1.000 50.68766 1960 PRO A N 1
ATOM 2103 C CA . PRO A 1 272 ? 16.46300 6.10400 6.89400 1.000 53.38272 1960 PRO A CA 1
ATOM 2104 C C . PRO A 1 272 ? 15.08200 6.73700 6.97500 1.000 54.67761 1960 PRO A C 1
ATOM 2105 O O . PRO A 1 272 ? 14.75600 7.57300 6.12800 1.000 63.33654 1960 PRO A O 1
ATOM 2109 N N . ASN A 1 273 ? 14.27400 6.36400 7.96300 1.000 48.94271 1961 ASN A N 1
ATOM 2110 C CA . ASN A 1 273 ? 12.90600 6.84200 8.11100 1.000 51.06665 1961 ASN A CA 1
ATOM 2111 C C . ASN A 1 273 ? 12.71800 7.54700 9.44900 1.000 52.11151 1961 ASN A C 1
ATOM 2112 O O . ASN A 1 273 ? 11.68000 7.41700 10.10100 1.000 53.16690 1961 ASN A O 1
ATOM 2117 N N . LYS A 1 274 ? 13.73200 8.30700 9.87100 1.000 50.89558 1962 LYS A N 1
ATOM 2118 C CA . LYS A 1 274 ? 13.66700 8.98000 11.16400 1.000 49.91651 1962 LYS A CA 1
ATOM 2119 C C . LYS A 1 274 ? 12.58300 10.05000 11.19400 1.000 55.91460 1962 LYS A C 1
ATOM 2120 O O . LYS A 1 274 ? 11.96700 10.27400 12.24300 1.000 43.33151 1962 LYS A O 1
ATOM 2126 N N . GLU A 1 275 ? 12.33200 10.71600 10.06400 1.000 55.64878 1963 GLU A N 1
ATOM 2127 C CA . GLU A 1 275 ? 11.27600 11.72300 10.02300 1.000 57.62007 1963 GLU A CA 1
ATOM 2128 C C . GLU A 1 275 ? 9.89500 11.07900 10.02900 1.000 49.87440 1963 GLU A C 1
ATOM 2129 O O . GLU A 1 275 ? 8.96200 11.60500 10.64700 1.000 49.73754 1963 GLU A O 1
ATOM 2135 N N . LEU A 1 276 ? 9.74500 9.94000 9.34800 1.000 49.49278 1964 LEU A N 1
ATOM 2136 C CA . LEU A 1 276 ? 8.46600 9.23600 9.35900 1.000 49.70333 1964 LEU A CA 1
ATOM 2137 C C . LEU A 1 276 ? 8.12900 8.73000 10.75700 1.000 49.41382 1964 LEU A C 1
ATOM 2138 O O . LEU A 1 276 ? 6.96700 8.77400 11.17800 1.000 48.35580 1964 LEU A O 1
ATOM 2143 N N . ALA A 1 277 ? 9.13500 8.24900 11.49200 1.000 41.28916 1965 ALA A N 1
ATOM 2144 C CA . ALA A 1 277 ? 8.89200 7.72800 12.83400 1.000 46.11342 1965 ALA A CA 1
ATOM 2145 C C . ALA A 1 277 ? 8.50900 8.84100 13.80000 1.000 45.80549 1965 ALA A C 1
ATOM 2146 O O . ALA A 1 277 ? 7.60500 8.66900 14.62700 1.000 49.12431 1965 ALA A O 1
ATOM 2148 N N . LYS A 1 278 ? 9.19500 9.98300 13.71800 1.000 44.27373 1966 LYS A N 1
ATOM 2149 C CA . LYS A 1 278 ? 8.81500 11.14600 14.51400 1.000 49.52699 1966 LYS A CA 1
ATOM 2150 C C . LYS A 1 278 ? 7.37000 11.54500 14.24100 1.000 50.00863 1966 LYS A C 1
ATOM 2151 O O . LYS A 1 278 ? 6.60700 11.82400 15.17400 1.000 40.59434 1966 LYS A O 1
ATOM 2157 N N . GLU A 1 279 ? 6.97600 11.56300 12.96600 1.000 49.77702 1967 GLU A N 1
ATOM 2158 C CA . GLU A 1 279 ? 5.59200 11.86500 12.61500 1.000 52.93793 1967 GLU A CA 1
ATOM 2159 C C . GLU A 1 279 ? 4.64100 10.81300 13.17000 1.000 45.93182 1967 GLU A C 1
ATOM 2160 O O . GLU A 1 279 ? 3.56000 11.14400 13.67200 1.000 41.11809 1967 GLU A O 1
ATOM 2166 N N . PHE A 1 280 ? 5.02800 9.53900 13.09100 1.000 43.14991 1968 PHE A N 1
ATOM 2167 C CA . PHE A 1 280 ? 4.16900 8.47100 13.59200 1.000 44.82906 1968 PHE A CA 1
ATOM 2168 C C . PHE A 1 280 ? 3.98600 8.57300 15.10100 1.000 40.03901 1968 PHE A C 1
ATOM 2169 O O . PHE A 1 280 ? 2.86200 8.48600 15.61000 1.000 34.73838 1968 PHE A O 1
ATOM 2177 N N . LEU A 1 281 ? 5.08400 8.76300 15.83500 1.000 40.36537 1969 LEU A N 1
ATOM 2178 C CA . LEU A 1 281 ? 5.01100 8.74300 17.29200 1.000 40.77068 1969 LEU A CA 1
ATOM 2179 C C . LEU A 1 281 ? 4.33600 9.99600 17.83900 1.000 42.06294 1969 LEU A C 1
ATOM 2180 O O . LEU A 1 281 ? 3.48400 9.90700 18.73000 1.000 32.26176 1969 LEU A O 1
ATOM 2185 N N . GLU A 1 282 ? 4.69200 11.17200 17.31400 1.000 38.00456 1970 GLU A N 1
ATOM 2186 C CA . GLU A 1 282 ? 4.18000 12.41900 17.87500 1.000 38.73886 1970 GLU A CA 1
ATOM 2187 C C . GLU A 1 282 ? 2.73300 12.68500 17.47500 1.000 43.06043 1970 GLU A C 1
ATOM 2188 O O . GLU A 1 282 ? 1.92300 13.09100 18.31600 1.000 40.69698 1970 GLU A O 1
ATOM 2194 N N . ASN A 1 283 ? 2.38900 12.47400 16.20500 1.000 37.86243 1971 ASN A N 1
ATOM 2195 C CA . ASN A 1 283 ? 1.10300 12.91600 15.68300 1.000 39.28892 1971 ASN A CA 1
ATOM 2196 C C . ASN A 1 283 ? 0.06300 11.80800 15.57400 1.000 38.41513 1971 ASN A C 1
ATOM 2197 O O . ASN A 1 283 ? -1.10800 12.10900 15.31900 1.000 39.50210 1971 ASN A O 1
ATOM 2202 N N . TYR A 1 284 ? 0.44400 10.54700 15.76000 1.000 46.92668 1972 TYR A N 1
ATOM 2203 C CA . TYR A 1 284 ? -0.50200 9.44600 15.62100 1.000 47.46622 1972 TYR A CA 1
ATOM 2204 C C . TYR A 1 284 ? -0.59800 8.58700 16.87000 1.000 34.11725 1972 TYR A C 1
ATOM 2205 O O . TYR A 1 284 ? -1.70700 8.33400 17.35600 1.000 39.70476 1972 TYR A O 1
ATOM 2214 N N . LEU A 1 285 ? 0.53200 8.13000 17.40800 1.000 32.81446 1973 LEU A N 1
ATOM 2215 C CA . LEU A 1 285 ? 0.48900 7.26100 18.57900 1.000 38.82044 1973 LEU A CA 1
ATOM 2216 C C . LEU A 1 285 ? 0.28700 8.05900 19.86100 1.000 38.28091 1973 LEU A C 1
ATOM 2217 O O . LEU A 1 285 ? -0.56100 7.71200 20.68900 1.000 37.05971 1973 LEU A O 1
ATOM 2222 N N . LEU A 1 286 ? 1.06000 9.12900 20.04400 1.000 43.32625 1974 LEU A N 1
ATOM 2223 C CA . LEU A 1 286 ? 0.95000 9.93400 21.25400 1.000 30.35101 1974 LEU A CA 1
ATOM 2224 C C . LEU A 1 286 ? -0.21600 10.90800 21.14500 1.000 31.61432 1974 LEU A C 1
ATOM 2225 O O . LEU A 1 286 ? -0.04800 12.12100 21.30700 1.000 32.63812 1974 LEU A O 1
ATOM 2230 N N . THR A 1 287 ? -1.40100 10.37200 20.86100 1.000 41.41286 1975 THR A N 1
ATOM 2231 C CA . THR A 1 287 ? -2.64900 11.11600 20.82800 1.000 38.96520 1975 THR A CA 1
ATOM 2232 C C . THR A 1 287 ? -3.67100 10.38000 21.68300 1.000 37.85454 1975 THR A C 1
ATOM 2233 O O . THR A 1 287 ? -3.44900 9.24400 22.11300 1.000 42.25243 1975 THR A O 1
ATOM 2237 N N . ASP A 1 288 ? -4.80400 11.03900 21.93500 1.000 38.77833 1976 ASP A N 1
ATOM 2238 C CA . ASP A 1 288 ? -5.89400 10.37000 22.63700 1.000 38.33618 1976 ASP A CA 1
ATOM 2239 C C . ASP A 1 288 ? -6.38500 9.16100 21.85300 1.000 38.70464 1976 ASP A C 1
ATOM 2240 O O . ASP A 1 288 ? -6.64100 8.09800 22.42900 1.000 35.33318 1976 ASP A O 1
ATOM 2245 N N . GLU A 1 289 ? -6.50800 9.30400 20.53200 1.000 37.38080 1977 GLU A N 1
ATOM 2246 C CA . GLU A 1 289 ? -6.99100 8.20800 19.70100 1.000 38.13089 1977 GLU A CA 1
ATOM 2247 C C . GLU A 1 289 ? -5.95400 7.09700 19.59600 1.000 45.31070 1977 GLU A C 1
ATOM 2248 O O . GLU A 1 289 ? -6.30200 5.91100 19.62000 1.000 46.06868 1977 GLU A O 1
ATOM 2254 N N . GLY A 1 290 ? -4.67600 7.46300 19.47800 1.000 49.93230 1978 GLY A N 1
ATOM 2255 C CA . GLY A 1 290 ? -3.63700 6.45400 19.36100 1.000 45.56599 1978 GLY A CA 1
ATOM 2256 C C . GLY A 1 290 ? -3.47100 5.63400 20.62600 1.000 31.55642 1978 GLY A C 1
ATOM 2257 O O . GLY A 1 290 ? -3.34700 4.40700 20.56900 1.000 30.06676 1978 GLY A O 1
ATOM 2258 N N . LEU A 1 291 ? -3.46800 6.29500 21.78400 1.000 33.14082 1979 LEU A N 1
ATOM 2259 C CA . LEU A 1 291 ? -3.33200 5.56300 23.03700 1.000 33.10397 1979 LEU A CA 1
ATOM 2260 C C . LEU A 1 291 ? -4.59200 4.77300 23.36500 1.000 34.23568 1979 LEU A C 1
ATOM 2261 O O . LEU A 1 291 ? -4.50900 3.71600 23.99900 1.000 36.73335 1979 LEU A O 1
ATOM 2266 N N . GLU A 1 292 ? -5.76100 5.25900 22.93800 1.000 34.96209 1980 GLU A N 1
ATOM 2267 C CA . GLU A 1 292 ? -6.99500 4.51200 23.16100 1.000 45.61336 1980 GLU A CA 1
ATOM 2268 C C . GLU A 1 292 ? -7.01300 3.21100 22.36900 1.000 51.26141 1980 GLU A C 1
ATOM 2269 O O . GLU A 1 292 ? -7.55800 2.20700 22.84100 1.000 60.24670 1980 GLU A O 1
ATOM 2275 N N . ALA A 1 293 ? -6.42100 3.20600 21.17200 1.000 42.18401 1981 ALA A N 1
ATOM 2276 C CA . ALA A 1 293 ? -6.37100 1.98100 20.38200 1.000 37.51502 1981 ALA A CA 1
ATOM 2277 C C . ALA A 1 293 ? -5.44900 0.94900 21.01900 1.000 40.01269 1981 ALA A C 1
ATOM 2278 O O . ALA A 1 293 ? -5.75800 -0.24800 21.02500 1.000 42.82882 1981 ALA A O 1
ATOM 2280 N N . VAL A 1 294 ? -4.31300 1.39200 21.55900 1.000 29.99044 1982 VAL A N 1
ATOM 2281 C CA . VAL A 1 294 ? -3.40600 0.46700 22.23000 1.000 36.97812 1982 VAL A CA 1
ATOM 2282 C C . VAL A 1 294 ? -3.98700 0.02600 23.56800 1.000 42.13400 1982 VAL A C 1
ATOM 2283 O O . VAL A 1 294 ? -3.96800 -1.16300 23.90700 1.000 47.07933 1982 VAL A O 1
ATOM 2287 N N . ASN A 1 295 ? -4.52400 0.97400 24.34200 1.000 33.62772 1983 ASN A N 1
ATOM 2288 C CA . ASN A 1 295 ? -5.02100 0.65500 25.67700 1.000 33.49612 1983 ASN A CA 1
ATOM 2289 C C . ASN A 1 295 ? -6.19600 -0.31300 25.62900 1.000 42.19453 1983 ASN A C 1
ATOM 2290 O O . ASN A 1 295 ? -6.33700 -1.16000 26.51900 1.000 48.96640 1983 ASN A O 1
ATOM 2295 N N . LYS A 1 296 ? -7.05000 -0.20700 24.60600 1.000 34.43044 1984 LYS A N 1
ATOM 2296 C CA . LYS A 1 296 ? -8.18000 -1.12500 24.49900 1.000 38.15457 1984 LYS A CA 1
ATOM 2297 C C . LYS A 1 296 ? -7.72300 -2.55200 24.22000 1.000 44.89749 1984 LYS A C 1
ATOM 2298 O O . LYS A 1 296 ? -8.41000 -3.50600 24.60400 1.000 46.18448 1984 LYS A O 1
ATOM 2304 N N . ASP A 1 297 ? -6.57800 -2.71900 23.55900 1.000 38.78360 1985 ASP A N 1
ATOM 2305 C CA . ASP A 1 297 ? -6.00400 -4.04200 23.34900 1.000 43.60523 1985 ASP A CA 1
ATOM 2306 C C . ASP A 1 297 ? -5.47400 -4.57900 24.67300 1.000 42.76302 1985 ASP A C 1
ATOM 2307 O O . ASP A 1 297 ? -6.06000 -5.49400 25.26200 1.000 37.05181 1985 ASP A O 1
ATOM 2312 N N . LYS A 1 298 ? -4.36400 -4.01400 25.14400 1.000 34.50151 1986 LYS A N 1
ATOM 2313 C CA . LYS A 1 298 ? -3.83700 -4.27800 26.47300 1.000 35.04894 1986 LYS A CA 1
ATOM 2314 C C . LYS A 1 298 ? -3.65900 -2.93400 27.16700 1.000 36.50701 1986 LYS A C 1
ATOM 2315 O O . LYS A 1 298 ? -3.08200 -2.00600 26.57300 1.000 34.23305 1986 LYS A O 1
ATOM 2321 N N . PRO A 1 299 ? -4.13900 -2.77800 28.40100 1.000 35.89378 1987 PRO A N 1
ATOM 2322 C CA . PRO A 1 299 ? -4.04800 -1.47000 29.06300 1.000 36.13591 1987 PRO A CA 1
ATOM 2323 C C . PRO A 1 299 ? -2.60100 -1.03900 29.25500 1.000 32.81972 1987 PRO A C 1
ATOM 2324 O O . PRO A 1 299 ? -1.71800 -1.85400 29.52900 1.000 29.84568 1987 PRO A O 1
ATOM 2328 N N . LEU A 1 300 ? -2.36700 0.26300 29.10000 1.000 34.72522 1988 LEU A N 1
ATOM 2329 C CA A LEU A 1 300 ? -1.02500 0.82400 29.20000 1.000 33.57508 1988 LEU A CA 1
ATOM 2330 C C . LEU A 1 300 ? -0.62600 1.16300 30.62800 1.000 42.58142 1988 LEU A C 1
ATOM 2331 O O . LEU A 1 300 ? 0.56400 1.10200 30.96100 1.000 33.45401 1988 LEU A O 1
ATOM 2336 N N . GLY A 1 301 ? -1.58800 1.51600 31.47600 1.000 43.45258 1989 GLY A N 1
ATOM 2337 C CA . GLY A 1 301 ? -1.28200 1.98300 32.81300 1.000 37.84664 1989 GLY A CA 1
ATOM 2338 C C . GLY A 1 301 ? -1.47600 3.48000 32.94200 1.000 30.54577 1989 GLY A C 1
ATOM 2339 O O . GLY A 1 301 ? -2.53300 4.00300 32.58100 1.000 34.59889 1989 GLY A O 1
ATOM 2340 N N . ALA A 1 302 ? -0.46300 4.18000 33.44500 1.000 27.96388 1990 ALA A N 1
ATOM 2341 C CA . ALA A 1 302 ? -0.50300 5.63300 33.59600 1.000 29.68251 1990 ALA A CA 1
ATOM 2342 C C . ALA A 1 302 ? 0.25700 6.24600 32.42500 1.000 31.55378 1990 ALA A C 1
ATOM 2343 O O . ALA A 1 302 ? 1.48500 6.35500 32.45600 1.000 31.48799 1990 ALA A O 1
ATOM 2345 N N . VAL A 1 303 ? -0.48100 6.65600 31.39100 1.000 39.57580 1991 VAL A N 1
ATOM 2346 C CA . VAL A 1 303 ? 0.14500 7.10100 30.15200 1.000 35.89641 1991 VAL A CA 1
ATOM 2347 C C . VAL A 1 303 ? 0.85300 8.43500 30.36500 1.000 35.97010 1991 VAL A C 1
ATOM 2348 O O . VAL A 1 303 ? 0.50500 9.22300 31.25500 1.000 36.23329 1991 VAL A O 1
ATOM 2352 N N . ALA A 1 304 ? 1.86700 8.68900 29.53600 1.000 35.99379 1992 ALA A N 1
ATOM 2353 C CA . ALA A 1 304 ? 2.63200 9.92500 29.64500 1.000 32.35125 1992 ALA A CA 1
ATOM 2354 C C . ALA A 1 304 ? 1.86300 11.12600 29.11300 1.000 35.96484 1992 ALA A C 1
ATOM 2355 O O . ALA A 1 304 ? 2.08400 12.24900 29.57800 1.000 36.53596 1992 ALA A O 1
ATOM 2357 N N . LEU A 1 305 ? 0.96200 10.91200 28.15700 1.000 33.98565 1993 LEU A N 1
ATOM 2358 C CA . LEU A 1 305 ? 0.20100 12.00700 27.57000 1.000 29.01401 1993 LEU A CA 1
ATOM 2359 C C . LEU A 1 305 ? -0.78700 12.55800 28.59100 1.000 29.62197 1993 LEU A C 1
ATOM 2360 O O . LEU A 1 305 ? -1.64300 11.82300 29.09400 1.000 31.77749 1993 LEU A O 1
ATOM 2365 N N . LYS A 1 306 ? -0.66700 13.85400 28.89100 1.000 33.18819 1994 LYS A N 1
ATOM 23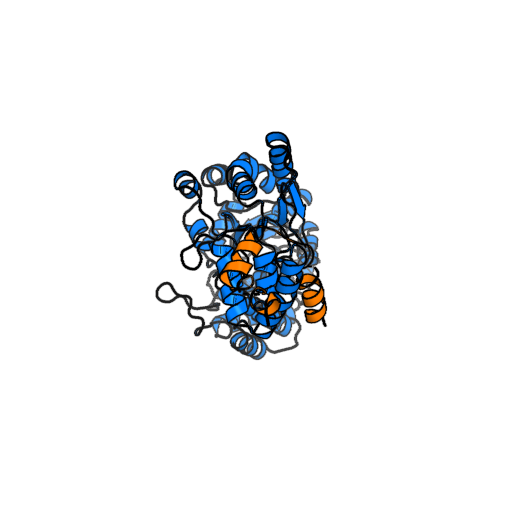66 C CA . LYS A 1 306 ? -1.49500 14.46000 29.93000 1.000 37.19393 1994 LYS A CA 1
ATOM 2367 C C . LYS A 1 306 ? -2.97500 14.39700 29.57500 1.000 38.14142 1994 LYS A C 1
ATOM 2368 O O . LYS A 1 306 ? -3.82000 14.16000 30.44700 1.000 33.27767 1994 LYS A O 1
ATOM 2374 N N . SER A 1 307 ? -3.31000 14.61400 28.30100 1.000 35.42530 1995 SER A N 1
ATOM 2375 C CA . SER A 1 307 ? -4.71300 14.70500 27.90700 1.000 46.46347 1995 SER A CA 1
ATOM 2376 C C . SER A 1 307 ? -5.43600 13.38200 28.12900 1.000 48.30316 1995 SER A C 1
ATOM 2377 O O . SER A 1 307 ? -6.51400 13.34500 28.73400 1.000 45.76338 1995 SER A O 1
ATOM 2380 N N . TYR A 1 308 ? -4.85400 12.28100 27.65200 1.000 44.15003 1996 TYR A N 1
ATOM 2381 C CA . TYR A 1 308 ? -5.50500 10.98500 27.80200 1.000 40.99176 1996 TYR A CA 1
ATOM 2382 C C . TYR A 1 308 ? -5.36800 10.43500 29.21600 1.000 41.62868 1996 TYR A C 1
ATOM 2383 O O . TYR A 1 308 ? -6.22200 9.65900 29.65700 1.000 38.84413 1996 TYR A O 1
ATOM 2392 N N . GLU A 1 309 ? -4.31000 10.81800 29.93700 1.000 44.13161 1997 GLU A N 1
ATOM 2393 C CA . GLU A 1 309 ? -4.20900 10.44000 31.34300 1.000 42.64722 1997 GLU A CA 1
ATOM 2394 C C . GLU A 1 309 ? -5.33800 11.05600 32.15700 1.000 52.76159 1997 GLU A C 1
ATOM 2395 O O . GLU A 1 309 ? -5.79600 10.45900 33.13800 1.000 55.80143 1997 GLU A O 1
ATOM 2401 N N . GLU A 1 310 ? -5.80200 12.24400 31.76100 1.000 46.99511 1998 GLU A N 1
ATOM 2402 C CA . GLU A 1 310 ? -6.96600 12.83900 32.40900 1.000 53.38272 1998 GLU A CA 1
ATOM 2403 C C . GLU A 1 310 ? -8.22200 12.01900 32.14000 1.000 60.90730 1998 GLU A C 1
ATOM 2404 O O . GLU A 1 310 ? -9.02400 11.78500 33.05200 1.000 58.83863 1998 GLU A O 1
ATOM 2410 N N . GLU A 1 311 ? -8.41000 11.57500 30.89400 1.000 62.15219 1999 GLU A N 1
ATOM 2411 C CA . GLU A 1 311 ? -9.51200 10.66700 30.59400 1.000 58.53070 1999 GLU A CA 1
ATOM 2412 C C . GLU A 1 311 ? -9.36700 9.35400 31.34900 1.000 57.72271 1999 GLU A C 1
ATOM 2413 O O . GLU A 1 311 ? -10.37100 8.71400 31.68400 1.000 55.17240 1999 GLU A O 1
ATOM 2419 N N . LEU A 1 312 ? -8.13100 8.93800 31.62800 1.000 61.75214 2000 LEU A N 1
ATOM 2420 C CA . LEU A 1 312 ? -7.85800 7.68900 32.32200 1.000 65.06833 2000 LEU A CA 1
ATOM 2421 C C . LEU A 1 312 ? -7.55300 7.88900 33.80200 1.000 68.25555 2000 LEU A C 1
ATOM 2422 O O . LEU A 1 312 ? -6.94800 7.01100 34.42600 1.000 72.48501 2000 LEU A O 1
ATOM 2427 N N . ALA A 1 313 ? -7.97400 9.01000 34.38500 1.000 61.82057 2001 ALA A N 1
ATOM 2428 C CA . ALA A 1 313 ? -7.72400 9.22500 35.80500 1.000 60.25196 2001 ALA A CA 1
ATOM 2429 C C . ALA A 1 313 ? -8.71200 8.47000 36.68700 1.000 56.69890 2001 ALA A C 1
ATOM 2430 O O . ALA A 1 313 ? -8.35700 8.06900 37.80100 1.000 48.07945 2001 ALA A O 1
ATOM 2432 N N . LYS A 1 314 ? -9.93500 8.25000 36.20700 1.000 50.35341 2002 LYS A N 1
ATOM 2433 C CA . LYS A 1 314 ? -11.01600 7.71100 37.02500 1.000 54.02753 2002 LYS A CA 1
ATOM 2434 C C . LYS A 1 314 ? -10.98700 6.18700 37.15700 1.000 51.13771 2002 LYS A C 1
ATOM 2435 O O . LYS A 1 314 ? -11.96000 5.61500 37.66100 1.000 50.57448 2002 LYS A O 1
ATOM 2441 N N . ASP A 1 315 ? -9.91500 5.51600 36.73200 1.000 45.43176 2003 ASP A N 1
ATOM 2442 C CA . ASP A 1 315 ? -9.83700 4.06000 36.83500 1.000 44.66062 2003 ASP A CA 1
ATOM 2443 C C . ASP A 1 315 ? -9.24600 3.67300 38.18100 1.000 44.51586 2003 ASP A C 1
ATOM 2444 O O . ASP A 1 315 ? -8.10800 4.06100 38.47900 1.000 48.04260 2003 ASP A O 1
ATOM 2449 N N . PRO A 1 316 ? -9.96400 2.91700 39.01700 1.000 44.37637 2004 PRO A N 1
ATOM 2450 C CA . PRO A 1 316 ? -9.37400 2.48400 40.29300 1.000 47.36884 2004 PRO A CA 1
ATOM 2451 C C . PRO A 1 316 ? -8.12600 1.63900 40.11600 1.000 42.58932 2004 PRO A C 1
ATOM 2452 O O . PRO A 1 316 ? -7.22700 1.69000 40.96500 1.000 40.19166 2004 PRO A O 1
ATOM 2456 N N . ARG A 1 317 ? -8.04500 0.86200 39.03200 1.000 40.06007 2005 ARG A N 1
ATOM 2457 C CA . ARG A 1 317 ? -6.85700 0.05300 38.78100 1.000 36.61492 2005 ARG A CA 1
ATOM 2458 C C . ARG A 1 317 ? -5.66000 0.91500 38.40300 1.000 38.00192 2005 ARG A C 1
ATOM 2459 O O . ARG A 1 317 ? -4.51700 0.55300 38.70500 1.000 36.60702 2005 ARG A O 1
ATOM 2467 N N . ILE A 1 318 ? -5.89700 2.04400 37.73500 1.000 37.54134 2006 ILE A N 1
ATOM 2468 C CA . ILE A 1 318 ? -4.80600 2.96000 37.42100 1.000 33.92512 2006 ILE A CA 1
ATOM 2469 C C . ILE A 1 318 ? -4.39100 3.73900 38.66200 1.000 31.43008 2006 ILE A C 1
ATOM 2470 O O . ILE A 1 318 ? -3.20600 4.03000 38.85900 1.000 31.38008 2006 ILE A O 1
ATOM 2475 N N . ALA A 1 319 ? -5.35500 4.08300 39.51900 1.000 37.54398 2007 ALA A N 1
ATOM 2476 C CA . ALA A 1 319 ? -5.01900 4.70700 40.79400 1.000 43.02621 2007 ALA A CA 1
ATOM 2477 C C . ALA A 1 319 ? -4.15900 3.78200 41.64400 1.000 47.78468 2007 ALA A C 1
ATOM 2478 O O . ALA A 1 319 ? -3.19100 4.22500 42.27400 1.000 43.51048 2007 ALA A O 1
ATOM 2480 N N . ALA A 1 320 ? -4.49300 2.48900 41.67000 1.000 32.09069 2008 ALA A N 1
ATOM 2481 C CA . ALA A 1 320 ? -3.66500 1.52800 42.39100 1.000 31.18005 2008 ALA A CA 1
ATOM 2482 C C . ALA A 1 320 ? -2.28300 1.41700 41.76100 1.000 35.73323 2008 ALA A C 1
ATOM 2483 O O . ALA A 1 320 ? -1.28300 1.23300 42.46500 1.000 36.19118 2008 ALA A O 1
ATOM 2485 N N . THR A 1 321 ? -2.21000 1.53100 40.43300 1.000 33.73562 2009 THR A N 1
ATOM 2486 C CA . THR A 1 321 ? -0.92400 1.47300 39.74600 1.000 32.52758 2009 THR A CA 1
ATOM 2487 C C . THR A 1 321 ? -0.03000 2.63600 40.15700 1.000 35.62269 2009 THR A C 1
ATOM 2488 O O . THR A 1 321 ? 1.15600 2.44900 40.45500 1.000 35.43583 2009 THR A O 1
ATOM 2492 N N . MET A 1 322 ? -0.58400 3.85000 40.17700 1.000 36.92811 2010 MET A N 1
ATOM 2493 C CA . MET A 1 322 ? 0.21000 5.00700 40.57200 1.000 40.70225 2010 MET A CA 1
ATOM 2494 C C . MET A 1 322 ? 0.61000 4.93800 42.04000 1.000 46.56085 2010 MET A C 1
ATOM 2495 O O . MET A 1 322 ? 1.70100 5.39100 42.40300 1.000 44.13424 2010 MET A O 1
ATOM 2500 N N . GLU A 1 323 ? -0.24400 4.36400 42.89100 1.000 42.11558 2011 GLU A N 1
ATOM 2501 C CA . GLU A 1 323 ? 0.10600 4.20800 44.30000 1.000 38.44408 2011 GLU A CA 1
ATOM 2502 C C . GLU A 1 323 ? 1.33300 3.31900 44.46400 1.000 37.26499 2011 GLU A C 1
ATOM 2503 O O . GLU A 1 323 ? 2.27100 3.66300 45.19400 1.000 34.40149 2011 GLU A O 1
ATOM 2509 N N . ASN A 1 324 ? 1.34600 2.16900 43.78600 1.000 31.00372 2012 ASN A N 1
ATOM 2510 C CA . ASN A 1 324 ? 2.51800 1.30200 43.83100 1.000 34.57520 2012 ASN A CA 1
ATOM 2511 C C . ASN A 1 324 ? 3.71700 1.94400 43.14500 1.000 34.68047 2012 ASN A C 1
ATOM 2512 O O . ASN A 1 324 ? 4.85900 1.72100 43.56100 1.000 35.79903 2012 ASN A O 1
ATOM 2517 N N . ALA A 1 325 ? 3.48000 2.73800 42.09900 1.000 35.41214 2013 ALA A N 1
ATOM 2518 C CA . ALA A 1 325 ? 4.57100 3.47000 41.46500 1.000 35.90957 2013 ALA A CA 1
ATOM 2519 C C . ALA A 1 325 ? 5.15600 4.50600 42.41600 1.000 32.83025 2013 ALA A C 1
ATOM 2520 O O . ALA A 1 325 ? 6.38000 4.62800 42.54200 1.000 37.16235 2013 ALA A O 1
ATOM 2522 N N . GLN A 1 326 ? 4.29100 5.25900 43.10100 1.000 36.39910 2014 GLN A N 1
ATOM 2523 C CA . GLN A 1 326 ? 4.76700 6.24900 44.06300 1.000 44.96855 2014 GLN A CA 1
ATOM 2524 C C . GLN A 1 326 ? 5.48800 5.59300 45.23200 1.000 44.82380 2014 GLN A C 1
ATOM 2525 O O . GLN A 1 326 ? 6.38600 6.20000 45.82700 1.000 44.84222 2014 GLN A O 1
ATOM 2531 N N . LYS A 1 327 ? 5.10800 4.36300 45.58200 1.000 40.49959 2015 LYS A N 1
ATOM 2532 C CA . LYS A 1 327 ? 5.83300 3.63800 46.61700 1.000 35.57532 2015 LYS A CA 1
ATOM 2533 C C . LYS A 1 327 ? 7.12600 3.03600 46.08600 1.000 45.12646 2015 LYS A C 1
ATOM 2534 O O . LYS A 1 327 ? 8.07000 2.82700 46.85600 1.000 34.56467 2015 LYS A O 1
ATOM 2540 N N . GLY A 1 328 ? 7.19300 2.76500 44.78400 1.000 50.44026 2016 GLY A N 1
ATOM 2541 C CA . GLY A 1 328 ? 8.37500 2.19900 44.17300 1.000 45.93445 2016 GLY A CA 1
ATOM 2542 C C . GLY A 1 328 ? 9.37100 3.26000 43.74600 1.000 47.60044 2016 GLY A C 1
ATOM 2543 O O . GLY A 1 328 ? 9.24600 4.44600 44.05800 1.000 44.56850 2016 GLY A O 1
ATOM 2544 N N . GLU A 1 329 ? 10.38300 2.81000 43.00900 1.000 48.20315 2017 GLU A N 1
ATOM 2545 C CA . GLU A 1 329 ? 11.46300 3.66500 42.54100 1.000 48.26105 2017 GLU A CA 1
ATOM 2546 C C . GLU A 1 329 ? 11.52700 3.61900 41.02100 1.000 42.02083 2017 GLU A C 1
ATOM 2547 O O . GLU A 1 329 ? 11.31200 2.56500 40.41400 1.000 35.29897 2017 GLU A O 1
ATOM 2553 N N . ILE A 1 330 ? 11.81700 4.76800 40.40800 1.000 41.67605 2018 ILE A N 1
ATOM 2554 C CA . ILE A 1 330 ? 11.99800 4.81500 38.96300 1.000 42.16821 2018 ILE A CA 1
ATOM 2555 C C . ILE A 1 330 ? 13.25000 4.03100 38.59100 1.000 44.54218 2018 ILE A C 1
ATOM 2556 O O . ILE A 1 330 ? 14.27000 4.07900 39.29200 1.000 34.58046 2018 ILE A O 1
ATOM 2561 N N . MET A 1 331 ? 13.17200 3.28300 37.49600 1.000 42.47351 2019 MET A N 1
ATOM 2562 C CA . MET A 1 331 ? 14.30600 2.47000 37.09000 1.000 36.98865 2019 MET A CA 1
ATOM 2563 C C . MET A 1 331 ? 15.41900 3.35200 36.53200 1.000 37.43607 2019 MET A C 1
ATOM 2564 O O . MET A 1 331 ? 15.14900 4.31100 35.80200 1.000 41.77343 2019 MET A O 1
ATOM 2569 N N . PRO A 1 332 ? 16.67400 3.06400 36.86400 1.000 37.64662 2020 PRO A N 1
ATOM 2570 C CA . PRO A 1 332 ? 17.78400 3.74000 36.18900 1.000 39.46789 2020 PRO A CA 1
ATOM 2571 C C . PRO A 1 332 ? 17.86100 3.29900 34.73800 1.000 41.55498 2020 PRO A C 1
ATOM 2572 O O . PRO A 1 332 ? 17.48700 2.17700 34.38700 1.000 39.60475 2020 PRO A O 1
ATOM 2576 N N . ASN A 1 333 ? 18.34500 4.19900 33.88400 1.000 43.46574 2021 ASN A N 1
ATOM 2577 C CA . ASN A 1 333 ? 18.52500 3.88400 32.47300 1.000 44.64483 2021 ASN A CA 1
ATOM 2578 C C . ASN A 1 333 ? 19.98900 3.68900 32.10100 1.000 49.04799 2021 ASN A C 1
ATOM 2579 O O . ASN A 1 333 ? 20.30000 3.55700 30.91600 1.000 48.01628 2021 ASN A O 1
ATOM 2584 N N . ILE A 1 334 ? 20.88700 3.65400 33.08100 1.000 47.96101 2022 ILE A N 1
ATOM 2585 C CA . ILE A 1 334 ? 22.32500 3.52300 32.84600 1.000 52.30890 2022 ILE A CA 1
ATOM 2586 C C . ILE A 1 334 ? 22.61700 2.23100 32.09000 1.000 54.96185 2022 ILE A C 1
ATOM 2587 O O . ILE A 1 334 ? 21.81300 1.28800 32.14500 1.000 56.33570 2022 ILE A O 1
ATOM 2592 N N . PRO A 1 335 ? 23.74300 2.13800 31.37300 1.000 51.76410 2023 PRO A N 1
ATOM 2593 C CA . PRO A 1 335 ? 24.02700 0.90300 30.62200 1.000 50.70871 2023 PRO A CA 1
ATOM 2594 C C . PRO A 1 335 ? 24.19900 -0.32100 31.50400 1.000 53.28007 2023 PRO A C 1
ATOM 2595 O O . PRO A 1 335 ? 23.96500 -1.44400 31.03900 1.000 48.99798 2023 PRO A O 1
ATOM 2599 N N . GLN A 1 336 ? 24.59600 -0.14000 32.76400 1.000 55.91460 2024 GLN A N 1
ATOM 2600 C CA . GLN A 1 336 ? 24.85100 -1.26300 33.66000 1.000 45.85023 2024 GLN A CA 1
ATOM 2601 C C . GLN A 1 336 ? 23.58100 -1.96100 34.12800 1.000 39.58633 2024 GLN A C 1
ATOM 2602 O O . GLN A 1 336 ? 23.68400 -2.97500 34.82800 1.000 45.26069 2024 GLN A O 1
ATOM 2608 N N . MET A 1 337 ? 22.39600 -1.45600 33.77200 1.000 37.68083 2025 MET A N 1
ATOM 2609 C CA . MET A 1 337 ? 21.16100 -2.12500 34.16900 1.000 38.33618 2025 MET A CA 1
ATOM 2610 C C . MET A 1 337 ? 21.02200 -3.48900 33.50900 1.000 45.40808 2025 MET A C 1
ATOM 2611 O O . MET A 1 337 ? 20.38000 -4.38400 34.07100 1.000 47.37410 2025 MET A O 1
ATOM 2616 N N . SER A 1 338 ? 21.60800 -3.66500 32.32300 1.000 41.65763 2026 SER A N 1
ATOM 2617 C CA . SER A 1 338 ? 21.59300 -4.97000 31.67200 1.000 45.84760 2026 SER A CA 1
ATOM 2618 C C . SER A 1 338 ? 22.26500 -6.02100 32.54800 1.000 44.87643 2026 SER A C 1
ATOM 2619 O O . SER A 1 338 ? 21.71600 -7.10700 32.76900 1.000 37.17551 2026 SER A O 1
ATOM 2622 N N . ALA A 1 339 ? 23.45400 -5.70600 33.06700 1.000 43.47363 2027 ALA A N 1
ATOM 2623 C CA . ALA A 1 339 ? 24.16200 -6.65100 33.92200 1.000 43.46047 2027 ALA A CA 1
ATOM 2624 C C . ALA A 1 339 ? 23.49500 -6.78900 35.28400 1.000 44.37637 2027 ALA A C 1
ATOM 2625 O O . ALA A 1 339 ? 23.59900 -7.84600 35.91700 1.000 41.47339 2027 ALA A O 1
ATOM 2627 N N . PHE A 1 340 ? 22.81500 -5.74000 35.75000 1.000 42.09715 2028 PHE A N 1
ATOM 2628 C CA . PHE A 1 340 ? 22.10900 -5.82300 37.02500 1.000 35.48583 2028 PHE A CA 1
ATOM 2629 C C . PHE A 1 340 ? 20.97700 -6.84000 36.95800 1.000 35.58585 2028 PHE A C 1
ATOM 2630 O O . PHE A 1 340 ? 20.86000 -7.71500 37.82500 1.000 35.92799 2028 PHE A O 1
ATOM 2638 N N . TRP A 1 341 ? 20.12600 -6.73600 35.93400 1.000 31.63800 2029 TRP A N 1
ATOM 2639 C CA . TRP A 1 341 ? 19.02100 -7.67900 35.79400 1.000 35.92536 2029 TRP A CA 1
ATOM 2640 C C . TRP A 1 341 ? 19.52900 -9.10200 35.60000 1.000 39.12311 2029 TRP A C 1
ATOM 2641 O O . TRP A 1 341 ? 18.92700 -10.05800 36.10100 1.000 31.60379 2029 TRP A O 1
ATOM 2652 N N . TYR A 1 342 ? 20.63500 -9.26000 34.87000 1.000 39.96269 2030 TYR A N 1
ATOM 2653 C CA . TYR A 1 342 ? 21.21700 -10.58400 34.68000 1.000 46.78982 2030 TYR A CA 1
ATOM 2654 C C . TYR A 1 342 ? 21.68500 -11.17200 36.00600 1.000 44.52902 2030 TYR A C 1
ATOM 2655 O O . TYR A 1 342 ? 21.44800 -12.35200 36.29100 1.000 35.95168 2030 TYR A O 1
ATOM 2664 N N . ALA A 1 343 ? 22.34200 -10.35900 36.83800 1.000 42.53142 2031 ALA A N 1
ATOM 2665 C CA . ALA A 1 343 ? 22.85200 -10.86100 38.10900 1.000 39.42315 2031 ALA A CA 1
ATOM 2666 C C . ALA A 1 343 ? 21.72000 -11.21800 39.06500 1.000 35.96221 2031 ALA A C 1
ATOM 2667 O O . ALA A 1 343 ? 21.78400 -12.24100 39.75600 1.000 38.44408 2031 ALA A O 1
ATOM 2669 N N . VAL A 1 344 ? 20.67200 -10.39200 39.11700 1.000 37.44396 2032 VAL A N 1
ATOM 2670 C CA . VAL A 1 344 ? 19.58200 -10.64300 40.05600 1.000 33.86195 2032 VAL A CA 1
ATOM 2671 C C . VAL A 1 344 ? 18.72600 -11.81400 39.58800 1.000 32.45915 2032 VAL A C 1
ATOM 2672 O O . VAL A 1 344 ? 18.23200 -12.60200 40.40400 1.000 31.45114 2032 VAL A O 1
ATOM 2676 N N . ARG A 1 345 ? 18.53500 -11.95100 38.27200 1.000 29.20877 2033 ARG A N 1
ATOM 2677 C CA . ARG A 1 345 ? 17.78100 -13.09100 37.75500 1.000 28.43499 2033 ARG A CA 1
ATOM 2678 C C . ARG A 1 345 ? 18.45000 -14.40500 38.13300 1.000 36.28856 2033 ARG A C 1
ATOM 2679 O O . ARG A 1 345 ? 17.77400 -15.37300 38.49900 1.000 41.58657 2033 ARG A O 1
ATOM 2687 N N . THR A 1 346 ? 19.78000 -14.45400 38.05400 1.000 36.04906 2034 THR A N 1
ATOM 2688 C CA . THR A 1 346 ? 20.50400 -15.66500 38.42500 1.000 36.50964 2034 THR A CA 1
ATOM 2689 C C . THR A 1 346 ? 20.38500 -15.94500 39.91900 1.000 31.32218 2034 THR A C 1
ATOM 2690 O O . THR A 1 346 ? 20.21800 -17.10000 40.32700 1.000 32.06700 2034 THR A O 1
ATOM 2694 N N . ALA A 1 347 ? 20.44700 -14.90100 40.74800 1.000 29.73514 2035 ALA A N 1
ATOM 2695 C CA . ALA A 1 347 ? 20.37300 -15.09600 42.19300 1.000 29.64040 2035 ALA A CA 1
ATOM 2696 C C . ALA A 1 347 ? 18.99700 -15.60000 42.61400 1.000 29.36931 2035 ALA A C 1
ATOM 2697 O O . ALA A 1 347 ? 18.88800 -16.56400 43.38000 1.000 34.94366 2035 ALA A O 1
ATOM 2699 N N . VAL A 1 348 ? 17.93400 -14.95600 42.12500 1.000 28.23760 2036 VAL A N 1
ATOM 2700 C CA . VAL A 1 348 ? 16.58000 -15.37800 42.47900 1.000 34.28569 2036 VAL A CA 1
ATOM 2701 C C . VAL A 1 348 ? 16.32900 -16.80800 42.01700 1.000 42.58669 2036 VAL A C 1
ATOM 2702 O O . VAL A 1 348 ? 15.72600 -17.61200 42.73800 1.000 30.67736 2036 VAL A O 1
ATOM 2706 N N . ILE A 1 349 ? 16.80100 -17.15400 40.81700 1.000 35.69375 2037 ILE A N 1
ATOM 2707 C CA . ILE A 1 349 ? 16.63200 -18.51700 40.32300 1.000 34.53572 2037 ILE A CA 1
ATOM 2708 C C . ILE A 1 349 ? 17.46700 -19.49400 41.14400 1.000 35.63322 2037 ILE A C 1
ATOM 2709 O O . ILE A 1 349 ? 16.99600 -20.57800 41.51000 1.000 38.96783 2037 ILE A O 1
ATOM 2714 N N . ASN A 1 350 ? 18.71300 -19.12400 41.46000 1.000 42.78145 2038 ASN A N 1
ATOM 2715 C CA . ASN A 1 350 ? 19.59100 -20.01700 42.21100 1.000 35.59901 2038 ASN A CA 1
ATOM 2716 C C . ASN A 1 350 ? 19.23700 -20.08300 43.69000 1.000 42.61564 2038 ASN A C 1
ATOM 2717 O O . ASN A 1 350 ? 19.68000 -21.01100 44.37500 1.000 49.61384 2038 ASN A O 1
ATOM 2722 N N . ALA A 1 351 ? 18.43900 -19.14600 44.19700 1.000 38.88098 2039 ALA A N 1
ATOM 2723 C CA . ALA A 1 351 ? 17.97400 -19.23400 45.57700 1.000 34.29885 2039 ALA A CA 1
ATOM 2724 C C . ALA A 1 351 ? 16.61700 -19.92200 45.68400 1.000 35.22001 2039 ALA A C 1
ATOM 2725 O O . ALA A 1 351 ? 16.36900 -20.65700 46.64600 1.000 43.07885 2039 ALA A O 1
ATOM 2727 N N . ALA A 1 352 ? 15.73700 -19.70700 44.70300 1.000 37.96245 2040 ALA A N 1
ATOM 2728 C CA . ALA A 1 352 ? 14.40000 -20.28800 44.76600 1.000 37.54398 2040 ALA A CA 1
ATOM 2729 C C . ALA A 1 352 ? 14.42200 -21.78300 44.46700 1.000 42.86567 2040 ALA A C 1
ATOM 2730 O O . ALA A 1 352 ? 13.70800 -22.56000 45.11200 1.000 54.99344 2040 ALA A O 1
ATOM 2732 N N . SER A 1 353 ? 15.22900 -22.20800 43.49300 1.000 40.04427 2041 SER A N 1
ATOM 2733 C CA . SER A 1 353 ? 15.27900 -23.61600 43.11400 1.000 49.88756 2041 SER A CA 1
ATOM 2734 C C . SER A 1 353 ? 15.94900 -24.49200 44.16700 1.000 53.43009 2041 SER A C 1
ATOM 2735 O O . SER A 1 353 ? 15.88300 -25.72000 44.05600 1.000 64.79724 2041 SER A O 1
ATOM 2738 N N . GLY A 1 354 ? 16.58900 -23.89700 45.17200 1.000 51.23509 2042 GLY A N 1
ATOM 2739 C CA . GLY A 1 354 ? 17.35000 -24.64300 46.15500 1.000 58.69914 2042 GLY A CA 1
ATOM 2740 C C . GLY A 1 354 ? 18.80300 -24.86900 45.80000 1.000 57.26213 2042 GLY A C 1
ATOM 2741 O O . GLY A 1 354 ? 19.46200 -25.69100 46.45100 1.000 59.56767 2042 GLY A O 1
ATOM 2742 N N . ARG A 1 355 ? 19.32500 -24.15900 44.79500 1.000 52.01150 2043 ARG A N 1
ATOM 2743 C CA . ARG A 1 355 ? 20.66100 -24.42000 44.26900 1.000 55.28821 2043 ARG A CA 1
ATOM 2744 C C . ARG A 1 355 ? 21.74600 -23.72700 45.08900 1.000 57.24371 2043 ARG A C 1
ATOM 2745 O O . ARG A 1 355 ? 22.77800 -24.33300 45.39100 1.000 63.39444 2043 ARG A O 1
ATOM 2753 N N . GLN A 1 356 ? 21.53800 -22.46000 45.43700 1.000 54.95922 2044 GLN A N 1
ATOM 2754 C CA . GLN A 1 356 ? 22.42600 -21.71400 46.31400 1.000 52.60104 2044 GLN A CA 1
ATOM 2755 C C . GLN A 1 356 ? 21.64200 -21.21900 47.52100 1.000 43.50258 2044 GLN A C 1
ATOM 2756 O O . GLN A 1 356 ? 20.41000 -21.14200 47.49900 1.000 44.59745 2044 GLN A O 1
ATOM 2762 N N . THR A 1 357 ? 22.36700 -20.88400 48.58300 1.000 43.54469 2045 THR A N 1
ATOM 2763 C CA . THR A 1 357 ? 21.73500 -20.19400 49.69300 1.000 39.97058 2045 THR A CA 1
ATOM 2764 C C . THR A 1 357 ? 21.41700 -18.75800 49.28900 1.000 41.83133 2045 THR A C 1
ATOM 2765 O O . THR A 1 357 ? 21.94500 -18.23100 48.30500 1.000 35.67796 2045 THR A O 1
ATOM 2769 N N . VAL A 1 358 ? 20.52500 -18.12500 50.05400 1.000 42.29981 2046 VAL A N 1
ATOM 2770 C CA . VAL A 1 358 ? 20.15200 -16.74600 49.75100 1.000 34.44097 2046 VAL A CA 1
ATOM 2771 C C . VAL A 1 358 ? 21.37200 -15.83500 49.83000 1.000 38.79939 2046 VAL A C 1
ATOM 2772 O O . VAL A 1 358 ? 21.55700 -14.94600 48.99000 1.000 43.28940 2046 VAL A O 1
ATOM 2776 N N . ASP A 1 359 ? 22.23800 -16.05800 50.82200 1.000 35.61480 2047 ASP A N 1
ATOM 2777 C CA . ASP A 1 359 ? 23.41400 -15.20700 50.97000 1.000 50.89558 2047 ASP A CA 1
ATOM 2778 C C . ASP A 1 359 ? 24.44800 -15.47300 49.88300 1.000 52.13520 2047 ASP A C 1
ATOM 2779 O O . ASP A 1 359 ? 25.13300 -14.54200 49.44500 1.000 55.88828 2047 ASP A O 1
ATOM 2784 N N . ALA A 1 360 ? 24.58200 -16.72400 49.43700 1.000 52.28258 2048 ALA A N 1
ATOM 2785 C CA . ALA A 1 360 ? 25.54900 -17.02500 48.38600 1.000 4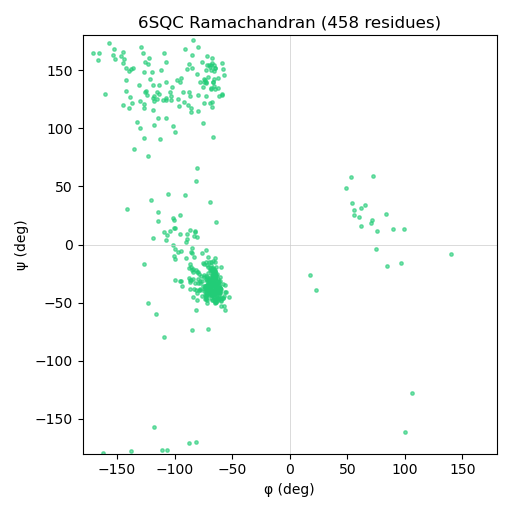4.95276 2048 ALA A CA 1
ATOM 2786 C C . ALA A 1 360 ? 25.07100 -16.51500 47.03300 1.000 39.81267 2048 ALA A C 1
ATOM 2787 O O . ALA A 1 360 ? 25.87900 -16.06200 46.21300 1.000 36.49385 2048 ALA A O 1
ATOM 2789 N N . ALA A 1 361 ? 23.76200 -16.57700 46.78200 1.000 36.22013 2049 ALA A N 1
ATOM 2790 C CA . ALA A 1 361 ? 23.23200 -16.11300 45.50400 1.000 37.47818 2049 ALA A CA 1
ATOM 2791 C C . ALA A 1 361 ? 23.31400 -14.59600 45.38700 1.000 46.38451 2049 ALA A C 1
ATOM 2792 O O . ALA A 1 361 ? 23.63700 -14.06700 44.31700 1.000 49.24275 2049 ALA A O 1
ATOM 2794 N N . LEU A 1 362 ? 23.02900 -13.87900 46.47600 1.000 36.85705 2050 LEU A N 1
ATOM 2795 C CA . LEU A 1 362 ? 23.05600 -12.42100 46.42500 1.000 30.60104 2050 LEU A CA 1
ATOM 2796 C C . LEU A 1 362 ? 24.48400 -11.89100 46.39200 1.000 34.97261 2050 LEU A C 1
ATOM 2797 O O . LEU A 1 362 ? 24.76900 -10.90900 45.69600 1.000 39.55211 2050 LEU A O 1
ATOM 2802 N N . ALA A 1 363 ? 25.39300 -12.52300 47.14000 1.000 35.03578 2051 ALA A N 1
ATOM 2803 C CA . ALA A 1 363 ? 26.78900 -12.10000 47.11500 1.000 37.64662 2051 ALA A CA 1
ATOM 2804 C C . ALA A 1 363 ? 27.38300 -12.25500 45.72100 1.000 38.00192 2051 ALA A C 1
ATOM 2805 O O . ALA A 1 363 ? 28.13100 -11.38700 45.25600 1.000 43.70261 2051 ALA A O 1
ATOM 2807 N N . ALA A 1 364 ? 27.05800 -13.35500 45.03800 1.000 38.06246 2052 ALA A N 1
ATOM 2808 C CA . ALA A 1 364 ? 27.49300 -13.51800 43.65600 1.000 47.09512 2052 ALA A CA 1
ATOM 2809 C C . ALA A 1 364 ? 26.82000 -12.50800 42.73700 1.000 46.33187 2052 ALA A C 1
ATOM 2810 O O . ALA A 1 364 ? 27.43700 -12.04400 41.77100 1.000 44.79484 2052 ALA A O 1
ATOM 2812 N N . ALA A 1 365 ? 25.56300 -12.15600 43.01700 1.000 47.92943 2053 ALA A N 1
ATOM 2813 C CA . ALA A 1 365 ? 24.88700 -11.14300 42.21400 1.000 48.97166 2053 ALA A CA 1
ATOM 2814 C C . ALA A 1 365 ? 25.46000 -9.75700 42.48000 1.000 48.61372 2053 ALA A C 1
ATOM 2815 O O . ALA A 1 365 ? 25.54100 -8.92900 41.56500 1.000 47.64255 2053 ALA A O 1
ATOM 2817 N N . GLN A 1 366 ? 25.86200 -9.49100 43.72500 1.000 48.86902 2054 GLN A N 1
ATOM 2818 C CA . GLN A 1 366 ? 26.49500 -8.21700 44.05100 1.000 47.36884 2054 GLN A CA 1
ATOM 2819 C C . GLN A 1 366 ? 27.77600 -8.01800 43.25200 1.000 44.90538 2054 GLN A C 1
ATOM 2820 O O . GLN A 1 366 ? 28.08300 -6.90000 42.82100 1.000 49.14537 2054 GLN A O 1
ATOM 2826 N N . THR A 1 367 ? 28.53000 -9.09700 43.03400 1.000 43.79736 2055 THR A N 1
ATOM 2827 C CA . THR A 1 367 ? 29.78400 -8.99500 42.29400 1.000 43.77893 2055 THR A CA 1
ATOM 2828 C C . THR A 1 367 ? 29.53800 -8.75500 40.80900 1.000 41.98135 2055 THR A C 1
ATOM 2829 O O . THR A 1 367 ? 30.21800 -7.93100 40.18700 1.000 54.99607 2055 THR A O 1
ATOM 2833 N N . ASN A 1 368 ? 28.56500 -9.45500 40.22900 1.000 57.35951 2056 ASN A N 1
ATOM 2834 C CA . ASN A 1 368 ? 28.35600 -9.46500 38.78600 1.000 58.77810 2056 ASN A CA 1
ATOM 2835 C C . ASN A 1 368 ? 27.59100 -8.25100 38.27000 1.000 55.61193 2056 ASN A C 1
ATOM 2836 O O . ASN A 1 368 ? 27.25600 -8.21600 37.08100 1.000 50.09022 2056 ASN A O 1
ATOM 2841 N N . ALA A 1 369 ? 27.31200 -7.25700 39.11500 1.000 62.45749 2057 ALA A N 1
ATOM 2842 C CA . ALA A 1 369 ? 26.55300 -6.07800 38.69600 1.000 64.05242 2057 ALA A CA 1
ATOM 2843 C C . ALA A 1 369 ? 27.48000 -5.09900 37.97100 1.000 64.97358 2057 ALA A C 1
ATOM 2844 O O . ALA A 1 369 ? 27.74300 -3.98000 38.41700 1.000 68.56875 2057 ALA A O 1
ATOM 2846 N N . ALA A 1 370 ? 27.97400 -5.54600 36.81500 1.000 72.61397 2058 ALA A N 1
ATOM 2847 C CA . ALA A 1 370 ? 28.86000 -4.73500 35.98600 1.000 79.88326 2058 ALA A CA 1
ATOM 2848 C C . ALA A 1 370 ? 28.85100 -5.28900 34.56900 1.000 83.04943 2058 ALA A C 1
ATOM 2849 O O . ALA A 1 370 ? 29.04800 -6.49200 34.37400 1.000 83.80215 2058 ALA A O 1
ATOM 2851 N N . ALA A 1 371 ? 28.62500 -4.41600 33.58900 1.000 84.71279 2059 ALA A N 1
ATOM 2852 C CA . ALA A 1 371 ? 28.50900 -4.85000 32.20200 1.000 89.07384 2059 ALA A CA 1
ATOM 2853 C C . ALA A 1 371 ? 29.87300 -5.21700 31.63000 1.000 91.72416 2059 ALA A C 1
ATOM 2854 O O . ALA A 1 371 ? 30.87200 -4.53600 31.87700 1.000 99.07240 2059 ALA A O 1
ATOM 2856 N N . MET A 1 372 ? 29.90900 -6.29400 30.84400 1.000 88.65273 2060 MET A N 1
ATOM 2857 C CA . MET A 1 372 ? 31.16200 -6.86900 30.36200 1.000 90.15028 2060 MET A CA 1
ATOM 2858 C C . MET A 1 372 ? 31.07500 -7.13900 28.86400 1.000 105.04944 2060 MET A C 1
ATOM 2859 O O . MET A 1 372 ? 30.40900 -8.08800 28.43900 1.000 107.11811 2060 MET A O 1
ATOM 2861 N N . SER A 1 373 ? 31.74900 -6.29800 28.07500 1.000 106.18115 2061 SER A N 1
ATOM 2862 C CA . SER A 1 373 ? 32.04300 -6.56100 26.66200 1.000 106.34170 2061 SER A CA 1
ATOM 2863 C C . SER A 1 373 ? 30.79200 -6.85600 25.83800 1.000 106.37854 2061 SER A C 1
ATOM 2864 O O . SER A 1 373 ? 30.85000 -7.58900 24.84700 1.000 107.02862 2061 SER A O 1
ATOM 2867 N N . ILE A 1 374 ? 29.65300 -6.28400 26.22300 1.000 104.66255 2062 ILE A N 1
ATOM 2868 C CA . ILE A 1 374 ? 28.43000 -6.44100 25.44400 1.000 102.37543 2062 ILE A CA 1
ATOM 2869 C C . ILE A 1 374 ? 28.29800 -5.23200 24.51900 1.000 96.02730 2062 ILE A C 1
ATOM 2870 O O . ILE A 1 374 ? 27.19600 -4.86100 24.09800 1.000 98.19072 2062 ILE A O 1
ATOM 2875 N N . SER A 1 375 ? 29.44400 -4.62200 24.20200 1.000 90.77141 2063 SER A N 1
ATOM 2876 C CA . SER A 1 375 ? 29.66800 -3.48700 23.31400 1.000 84.80490 2063 SER A CA 1
ATOM 2877 C C . SER A 1 375 ? 30.02600 -3.97500 21.91100 1.000 80.45175 2063 SER A C 1
ATOM 2878 O O . SER A 1 375 ? 30.72200 -4.98400 21.76400 1.000 74.07204 2063 SER A O 1
ATOM 2881 N N . PRO A 1 376 ? 29.56300 -3.27800 20.87300 1.000 83.19155 2064 PRO A N 1
ATOM 2882 C CA . PRO A 1 376 ? 29.83400 -3.73100 19.50400 1.000 79.96748 2064 PRO A CA 1
ATOM 2883 C C . PRO A 1 376 ? 31.32000 -3.69200 19.18000 1.000 69.76626 2064 PRO A C 1
ATOM 2884 O O . PRO A 1 376 ? 32.08100 -2.89300 19.73000 1.000 64.87883 2064 PRO A O 1
ATOM 2888 N N . SER A 1 377 ? 31.72700 -4.57300 18.27000 1.000 80.70968 2065 SER A N 1
ATOM 2889 C CA . SER A 1 377 ? 33.11900 -4.66600 17.86600 1.000 67.98184 2065 SER A CA 1
ATOM 2890 C C . SER A 1 377 ? 33.46300 -3.56200 16.86900 1.000 78.34360 2065 SER A C 1
ATOM 2891 O O . SER A 1 377 ? 32.59600 -2.85100 16.35400 1.000 66.63694 2065 SER A O 1
ATOM 2894 N N . ALA A 1 378 ? 34.76000 -3.42600 16.59400 1.000 73.22194 2066 ALA A N 1
ATOM 2895 C CA . ALA A 1 378 ? 35.21300 -2.41600 15.64800 1.000 77.60667 2066 ALA A CA 1
ATOM 2896 C C . ALA A 1 378 ? 34.77900 -2.72400 14.22300 1.000 73.04034 2066 ALA A C 1
ATOM 2897 O O . ALA A 1 378 ? 34.78500 -1.82000 13.38300 1.000 71.17959 2066 ALA A O 1
ATOM 2899 N N . LEU A 1 379 ? 34.38900 -3.96400 13.93400 1.000 77.18294 2067 LEU A N 1
ATOM 2900 C CA . LEU A 1 379 ? 33.87300 -4.32700 12.62000 1.000 65.81315 2067 LEU A CA 1
ATOM 2901 C C . LEU A 1 379 ? 32.38300 -4.04900 12.47400 1.000 64.68934 2067 LEU A C 1
ATOM 2902 O O . LEU A 1 379 ? 31.89800 -3.90900 11.34500 1.000 58.72546 2067 LEU A O 1
ATOM 2907 N N . GLN A 1 380 ? 31.65300 -3.96100 13.58100 1.000 66.83959 2068 GLN A N 1
ATOM 2908 C CA . GLN A 1 380 ? 30.21100 -3.73800 13.56000 1.000 61.14944 2068 GLN A CA 1
ATOM 2909 C C . GLN A 1 380 ? 29.83000 -2.26100 13.50900 1.000 57.76482 2068 GLN A C 1
ATOM 2910 O O . GLN A 1 380 ? 28.86100 -1.90300 12.83200 1.000 61.78372 2068 GLN A O 1
ATOM 2916 N N . ASP A 1 381 ? 30.56600 -1.39500 14.21600 1.000 54.78288 2069 ASP A N 1
ATOM 2917 C CA . ASP A 1 381 ? 30.29300 0.04100 14.15900 1.000 57.90431 2069 ASP A CA 1
ATOM 2918 C C . ASP A 1 381 ? 30.42200 0.56500 12.73300 1.000 57.27002 2069 ASP A C 1
ATOM 2919 O O . ASP A 1 381 ? 29.57000 1.32200 12.25500 1.000 63.10757 2069 ASP A O 1
ATOM 2924 N N . LEU A 1 382 ? 31.49700 0.17400 12.04100 1.000 50.87978 2070 LEU A N 1
ATOM 2925 C CA . LEU A 1 382 ? 31.67000 0.54900 10.64100 1.000 51.17456 2070 LEU A CA 1
ATOM 2926 C C . LEU A 1 382 ? 30.48600 0.08300 9.80400 1.000 46.80298 2070 LEU A C 1
ATOM 2927 O O . LEU A 1 382 ? 29.86700 0.87700 9.08700 1.000 54.52233 2070 LEU A O 1
ATOM 2932 N N . LEU A 1 383 ? 30.15200 -1.20800 9.89300 1.000 46.83193 2071 LEU A N 1
ATOM 2933 C CA . LEU A 1 383 ? 28.98700 -1.72600 9.18200 1.000 50.22707 2071 LEU A CA 1
ATOM 2934 C C . LEU A 1 383 ? 27.72200 -0.96700 9.56400 1.000 50.67186 2071 LEU A C 1
ATOM 2935 O O . LEU A 1 383 ? 26.88900 -0.66400 8.70300 1.000 43.56575 2071 LEU A O 1
ATOM 2940 N N . ARG A 1 384 ? 27.56600 -0.64400 10.84900 1.000 49.69543 2072 ARG A N 1
ATOM 2941 C CA . ARG A 1 384 ? 26.38000 0.08400 11.28800 1.000 53.85646 2072 ARG A CA 1
ATOM 2942 C C . ARG A 1 384 ? 26.39600 1.52300 10.78700 1.000 54.28282 2072 ARG A C 1
ATOM 2943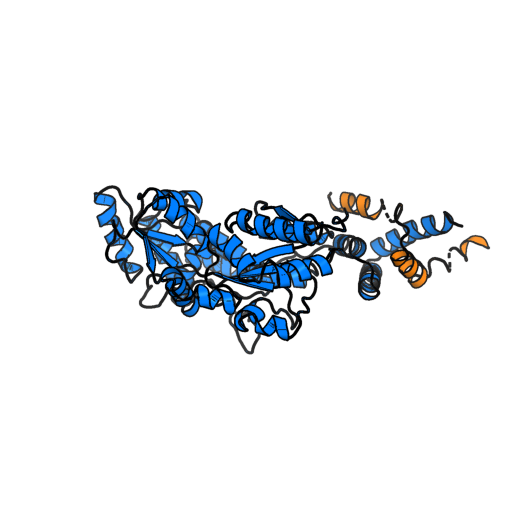 O O . ARG A 1 384 ? 25.37100 2.03500 10.32200 1.000 51.91149 2072 ARG A O 1
ATOM 2951 N N . THR A 1 385 ? 27.54900 2.19100 10.86900 1.000 53.31692 2073 THR A N 1
ATOM 2952 C CA . THR A 1 385 ? 27.63400 3.56700 10.39000 1.000 60.74149 2073 THR A CA 1
ATOM 2953 C C . THR A 1 385 ? 27.53900 3.63100 8.87000 1.000 59.64663 2073 THR A C 1
ATOM 2954 O O . THR A 1 385 ? 26.92600 4.55300 8.32000 1.000 62.01533 2073 THR A O 1
ATOM 2958 N N . LEU A 1 386 ? 28.13600 2.65900 8.17200 1.000 52.02729 2074 LEU A N 1
ATOM 2959 C CA . LEU A 1 386 ? 28.02000 2.62500 6.71800 1.000 51.07191 2074 LEU A CA 1
ATOM 2960 C C . LEU A 1 386 ? 26.59900 2.30300 6.27300 1.000 53.24849 2074 LEU A C 1
ATOM 2961 O O . LEU A 1 386 ? 26.17000 2.75500 5.20600 1.000 50.08495 2074 LEU A O 1
ATOM 2966 N N . LYS A 1 387 ? 25.85900 1.53100 7.06700 1.000 42.24717 2075 LYS A N 1
ATOM 2967 C CA . LYS A 1 387 ? 24.47100 1.20800 6.76400 1.000 41.77606 2075 LYS A CA 1
ATOM 2968 C C . LYS A 1 387 ? 23.49600 2.26100 7.27600 1.000 52.29311 2075 LYS A C 1
ATOM 2969 O O . LYS A 1 387 ? 22.28600 2.01000 7.29200 1.000 54.13017 2075 LYS A O 1
ATOM 2975 N N . SER A 1 388 ? 23.98800 3.42200 7.68800 1.000 43.03674 2076 SER A N 1
ATOM 2976 C CA . SER A 1 388 ? 23.17300 4.49800 8.22600 1.000 43.92895 2076 SER A CA 1
ATOM 2977 C C . SER A 1 388 ? 23.06900 5.64500 7.22800 1.000 52.54314 2076 SER A C 1
ATOM 2978 O O . SER A 1 388 ? 23.91800 5.78600 6.34200 1.000 55.95145 2076 SER A O 1
ATOM 2981 N N . PRO A 1 389 ? 22.03000 6.47900 7.33300 1.000 49.18484 2077 PRO A N 1
ATOM 2982 C CA . PRO A 1 389 ? 21.88100 7.59400 6.38900 1.000 56.83313 2077 PRO A CA 1
ATOM 2983 C C . PRO A 1 389 ? 23.09500 8.51200 6.38900 1.000 65.64734 2077 PRO A C 1
ATOM 2984 O O . PRO A 1 389 ? 23.74100 8.73000 7.41600 1.000 62.18114 2077 PRO A O 1
ATOM 2988 N N . SER A 1 390 ? 23.39500 9.05600 5.21200 1.000 71.88757 2078 SER A N 1
ATOM 2989 C CA . SER A 1 390 ? 24.61100 9.83100 5.01700 1.000 78.21201 2078 SER A CA 1
ATOM 2990 C C . SER A 1 390 ? 24.47100 11.23500 5.59300 1.000 76.95396 2078 SER A C 1
ATOM 2991 O O . SER A 1 390 ? 23.42200 11.87400 5.47100 1.000 77.61457 2078 SER A O 1
ATOM 2994 N N . SER A 1 391 ? 25.54400 11.70700 6.21400 1.000 76.29862 2079 SER A N 1
ATOM 2995 C CA . SER A 1 391 ? 25.61000 13.03100 6.81900 1.000 71.60859 2079 SER A CA 1
ATOM 2996 C C . SER A 1 391 ? 27.07300 13.33400 7.12300 1.000 74.61684 2079 SER A C 1
ATOM 2997 O O . SER A 1 391 ? 27.88800 12.41200 7.21400 1.000 78.39624 2079 SER A O 1
ATOM 3000 N N . PRO A 1 392 ? 27.43100 14.61400 7.27400 1.000 74.79318 2080 PRO A N 1
ATOM 3001 C CA . PRO A 1 392 ? 28.81200 14.92900 7.67700 1.000 72.21919 2080 PRO A CA 1
ATOM 3002 C C . PRO A 1 392 ? 29.19000 14.33400 9.02000 1.000 76.60919 2080 PRO A C 1
ATOM 3003 O O . PRO A 1 392 ? 30.37300 14.05100 9.25400 1.000 78.17253 2080 PRO A O 1
ATOM 3007 N N . GLN A 1 393 ? 28.21800 14.12500 9.91000 1.000 74.55894 2081 GLN A N 1
ATOM 3008 C CA . GLN A 1 393 ? 28.50300 13.48400 11.18700 1.000 70.45582 2081 GLN A CA 1
ATOM 3009 C C . GLN A 1 393 ? 28.64700 11.97400 11.04100 1.000 65.36573 2081 GLN A C 1
ATOM 3010 O O . GLN A 1 393 ? 29.44200 11.36000 11.76000 1.000 62.67067 2081 GLN A O 1
ATOM 3016 N N . GLN A 1 394 ? 27.89500 11.36400 10.12000 1.000 63.08651 2082 GLN A N 1
ATOM 3017 C CA . GLN A 1 394 ? 28.03100 9.93100 9.87600 1.000 56.90945 2082 GLN A CA 1
ATOM 3018 C C . GLN A 1 394 ? 29.32900 9.61800 9.14200 1.000 59.87034 2082 GLN A C 1
ATOM 3019 O O . GLN A 1 394 ? 29.99400 8.62000 9.44300 1.000 60.91520 2082 GLN A O 1
ATOM 3025 N N . GLN A 1 395 ? 29.70400 10.45700 8.17300 1.000 61.03363 2083 GLN A N 1
ATOM 3026 C CA . GLN A 1 395 ? 30.95500 10.24800 7.45200 1.000 57.74377 2083 GLN A CA 1
ATOM 3027 C C . GLN A 1 395 ? 32.16300 10.41800 8.36400 1.000 57.69376 2083 GLN A C 1
ATOM 3028 O O . GLN A 1 395 ? 33.18000 9.74000 8.17600 1.000 54.63023 2083 GLN A O 1
ATOM 3034 N N . GLN A 1 396 ? 32.07300 11.31500 9.34900 1.000 60.76255 2084 GLN A N 1
ATOM 3035 C CA . GLN A 1 396 ? 33.17000 11.48100 10.29500 1.000 59.59925 2084 GLN A CA 1
ATOM 3036 C C . GLN A 1 396 ? 33.25200 10.31000 11.26500 1.000 60.45198 2084 GLN A C 1
ATOM 3037 O O . GLN A 1 396 ? 34.34300 9.97700 11.74200 1.000 66.77116 2084 GLN A O 1
ATOM 3043 N N . GLN A 1 397 ? 32.11600 9.67600 11.57000 1.000 57.33845 2085 GLN A N 1
ATOM 3044 C CA . GLN A 1 397 ? 32.14500 8.45500 12.36800 1.000 65.26572 2085 GLN A CA 1
ATOM 3045 C C . GLN A 1 397 ? 32.93200 7.36000 11.66000 1.000 69.22672 2085 GLN A C 1
ATOM 3046 O O . GLN A 1 397 ? 33.70100 6.62800 12.29300 1.000 67.72654 2085 GLN A O 1
ATOM 3052 N N . VAL A 1 398 ? 32.75400 7.23900 10.34300 1.000 72.62713 2086 VAL A N 1
ATOM 3053 C CA . VAL A 1 398 ? 33.45600 6.21100 9.58000 1.000 66.07371 2086 VAL A CA 1
ATOM 3054 C C . VAL A 1 398 ? 34.96100 6.44300 9.62700 1.000 68.61612 2086 VAL A C 1
ATOM 3055 O O . VAL A 1 398 ? 35.75000 5.49300 9.71600 1.000 73.08508 2086 VAL A O 1
ATOM 3059 N N . LEU A 1 399 ? 35.38300 7.70800 9.58900 1.000 66.77116 2087 LEU A N 1
ATOM 3060 C CA . LEU A 1 399 ? 36.80900 8.01100 9.52700 1.000 72.36920 2087 LEU A CA 1
ATOM 3061 C C . LEU A 1 399 ? 37.49900 7.72900 10.85700 1.000 79.05948 2087 LEU A C 1
ATOM 3062 O O . LEU A 1 399 ? 38.57200 7.11700 10.89000 1.000 83.08891 2087 LEU A O 1
ATOM 3067 N N . ASN A 1 400 ? 36.89900 8.16700 11.96800 1.000 76.63814 2088 ASN A N 1
ATOM 3068 C CA . ASN A 1 400 ? 37.50300 7.91000 13.27200 1.000 83.91532 2088 ASN A CA 1
ATOM 3069 C C . ASN A 1 400 ? 37.54100 6.42000 13.58800 1.000 82.00983 2088 ASN A C 1
ATOM 3070 O O . ASN A 1 400 ? 38.40900 5.96800 14.34300 1.000 86.67355 2088 ASN A O 1
ATOM 3075 N N . ILE A 1 401 ? 36.61300 5.64500 13.02300 1.000 73.44038 2089 ILE A N 1
ATOM 3076 C CA . ILE A 1 401 ? 36.65300 4.19600 13.18600 1.000 62.94965 2089 ILE A CA 1
ATOM 3077 C C . ILE A 1 401 ? 37.85700 3.61300 12.45800 1.000 61.61265 2089 ILE A C 1
ATOM 3078 O O . ILE A 1 401 ? 38.61200 2.80700 13.01400 1.000 62.08902 2089 ILE A O 1
ATOM 3083 N N . LEU A 1 402 ? 38.05800 4.01900 11.20200 1.000 68.10027 2090 LEU A N 1
ATOM 3084 C CA . LEU A 1 402 ? 39.16200 3.47800 10.41700 1.000 66.23689 2090 LEU A CA 1
ATOM 3085 C C . LEU A 1 402 ? 40.51000 3.93200 10.96400 1.000 74.29838 2090 LEU A C 1
ATOM 3086 O O . LEU A 1 402 ? 41.46900 3.15200 10.98800 1.000 78.66469 2090 LEU A O 1
ATOM 3091 N N . LYS A 1 403 ? 40.60200 5.18600 11.41400 1.000 77.40928 2091 LYS A N 1
ATOM 3092 C CA . LYS A 1 403 ? 41.86700 5.70500 11.92500 1.000 81.89403 2091 LYS A CA 1
ATOM 3093 C C . LYS A 1 403 ? 42.31800 4.99700 13.19600 1.000 82.56253 2091 LYS A C 1
ATOM 3094 O O . LYS A 1 403 ? 43.51700 5.00000 13.49700 1.000 84.78385 2091 LYS A O 1
ATOM 3100 N N . SER A 1 404 ? 41.39600 4.39000 13.94300 1.000 80.80706 2092 SER A N 1
ATOM 3101 C CA . SER A 1 404 ? 41.74200 3.63700 15.14100 1.000 78.43572 2092 SER A CA 1
ATOM 3102 C C . SER A 1 404 ? 41.85700 2.13800 14.89400 1.000 78.63048 2092 SER A C 1
ATOM 3103 O O . SER A 1 404 ? 42.25900 1.40800 15.80600 1.000 75.24060 2092 SER A O 1
ATOM 3106 N N . ASN A 1 405 ? 41.52100 1.66400 13.69700 1.000 74.33523 2093 ASN A N 1
ATOM 3107 C CA . ASN A 1 405 ? 41.60300 0.24500 13.36000 1.000 76.08544 2093 ASN A CA 1
ATOM 3108 C C . ASN A 1 405 ? 42.35400 0.09700 12.04000 1.000 75.73803 2093 ASN A C 1
ATOM 3109 O O . ASN A 1 405 ? 41.77300 0.30900 10.96600 1.000 72.02969 2093 ASN A O 1
ATOM 3114 N N . PRO A 1 406 ? 43.64100 -0.26000 12.08300 1.000 76.85395 2094 PRO A N 1
ATOM 3115 C CA . PRO A 1 406 ? 44.45100 -0.27000 10.85600 1.000 72.88242 2094 PRO A CA 1
ATOM 3116 C C . PRO A 1 406 ? 44.00400 -1.29100 9.81800 1.000 77.66194 2094 PRO A C 1
ATOM 3117 O O . PRO A 1 406 ? 43.84600 -0.93900 8.64700 1.000 75.28008 2094 PRO A O 1
ATOM 3121 N N . GLN A 1 407 ? 43.79200 -2.54900 10.21700 1.000 77.78827 2095 GLN A N 1
ATOM 3122 C CA . GLN A 1 407 ? 43.41400 -3.56100 9.23200 1.000 80.43070 2095 GLN A CA 1
ATOM 3123 C C . GLN A 1 407 ? 42.01400 -3.33600 8.67500 1.000 79.89379 2095 GLN A C 1
ATOM 3124 O O . GLN A 1 407 ? 41.70200 -3.84700 7.59300 1.000 75.10374 2095 GLN A O 1
ATOM 3130 N N . LEU A 1 408 ? 41.16600 -2.58500 9.38000 1.000 79.53059 2096 LEU A N 1
ATOM 3131 C CA . LEU A 1 408 ? 39.94100 -2.09300 8.76100 1.000 72.64818 2096 LEU A CA 1
ATOM 3132 C C . LEU A 1 408 ? 40.23100 -0.90400 7.85500 1.000 71.70860 2096 LEU A C 1
ATOM 3133 O O . LEU A 1 408 ? 39.63500 -0.77700 6.78000 1.000 71.10326 2096 LEU A O 1
ATOM 3138 N N . MET A 1 409 ? 41.14100 -0.02400 8.28000 1.000 73.59040 2097 MET A N 1
ATOM 3139 C CA . MET A 1 409 ? 41.61200 1.04000 7.40200 1.000 71.57437 2097 MET A CA 1
ATOM 3140 C C . MET A 1 409 ? 42.29100 0.46500 6.16700 1.000 78.70154 2097 MET A C 1
ATOM 3141 O O . MET A 1 409 ? 42.15000 1.00200 5.06200 1.000 82.98627 2097 MET A O 1
ATOM 3146 N N . ALA A 1 410 ? 43.02800 -0.63700 6.33400 1.000 78.00672 2098 ALA A N 1
ATOM 3147 C CA . ALA A 1 410 ? 43.67200 -1.27700 5.19300 1.000 78.46993 2098 ALA A CA 1
ATOM 3148 C C . ALA A 1 410 ? 42.64400 -1.87600 4.24200 1.000 67.33702 2098 ALA A C 1
ATOM 3149 O O . ALA A 1 410 ? 42.76400 -1.73000 3.02000 1.000 66.78959 2098 ALA A O 1
ATOM 3151 N N . ALA A 1 411 ? 41.62600 -2.54900 4.78400 1.000 60.63885 2099 ALA A N 1
ATOM 3152 C CA . ALA A 1 411 ? 40.60200 -3.15000 3.93600 1.000 61.72582 2099 ALA A CA 1
ATOM 3153 C C . ALA A 1 411 ? 39.81000 -2.08700 3.18800 1.000 65.32362 2099 ALA A C 1
ATOM 3154 O O . ALA A 1 411 ? 39.43700 -2.28300 2.02500 1.000 68.08974 2099 ALA A O 1
ATOM 3156 N N . PHE A 1 412 ? 39.54400 -0.95200 3.83700 1.000 65.16571 2100 PHE A N 1
ATOM 3157 C CA . PHE A 1 412 ? 38.81700 0.12000 3.16600 1.000 64.17612 2100 PHE A CA 1
ATOM 3158 C C . PHE A 1 412 ? 39.65000 0.73200 2.04800 1.000 63.04440 2100 PHE A C 1
ATOM 3159 O O . PHE A 1 412 ? 39.11900 1.06200 0.98100 1.000 55.73037 2100 PHE A O 1
ATOM 3167 N N . ILE A 1 413 ? 40.95700 0.88400 2.26800 1.000 62.20483 2101 ILE A N 1
ATOM 3168 C CA . ILE A 1 413 ? 41.82100 1.45300 1.23900 1.000 52.81686 2101 ILE A CA 1
ATOM 3169 C C . ILE A 1 413 ? 41.88000 0.53700 0.02300 1.000 63.78133 2101 ILE A C 1
ATOM 3170 O O . ILE A 1 413 ? 41.69900 0.98400 -1.11500 1.000 66.47376 2101 ILE A O 1
ATOM 3175 N N . LYS A 1 414 ? 42.11800 -0.75900 0.24200 1.000 66.80538 2102 LYS A N 1
ATOM 3176 C CA . LYS A 1 414 ? 42.30000 -1.66600 -0.88800 1.000 67.28438 2102 LYS A CA 1
ATOM 3177 C C . LYS A 1 414 ? 41.00900 -1.86700 -1.67300 1.000 67.18700 2102 LYS A C 1
ATOM 3178 O O . LYS A 1 414 ? 41.05400 -2.04000 -2.89600 1.000 66.17899 2102 LYS A O 1
ATOM 3184 N N . GLN A 1 415 ? 39.85700 -1.83800 -1.00100 1.000 66.39217 2103 GLN A N 1
ATOM 3185 C CA . GLN A 1 415 ? 38.59500 -2.03800 -1.70500 1.000 72.18760 2103 GLN A CA 1
ATOM 3186 C C . GLN A 1 415 ? 38.15200 -0.78900 -2.45500 1.000 69.17145 2103 GLN A C 1
ATOM 3187 O O . GLN A 1 415 ? 37.51100 -0.89900 -3.50700 1.000 69.12408 2103 GLN A O 1
ATOM 3193 N N . ARG A 1 416 ? 38.47900 0.39700 -1.94000 1.000 66.02634 2104 ARG A N 1
ATOM 3194 C CA . ARG A 1 416 ? 38.09100 1.64100 -2.59200 1.000 61.72845 2104 ARG A CA 1
ATOM 3195 C C . ARG A 1 416 ? 39.08600 2.08700 -3.65300 1.000 64.15506 2104 ARG A C 1
ATOM 3196 O O . ARG A 1 416 ? 38.68000 2.70300 -4.64600 1.000 65.54996 2104 ARG A O 1
ATOM 3204 N N . THR A 1 417 ? 40.37900 1.80300 -3.46800 1.000 58.01485 2105 THR A N 1
ATOM 3205 C CA . THR A 1 417 ? 41.34600 2.09200 -4.52200 1.000 60.85730 2105 THR A CA 1
ATOM 3206 C C . THR A 1 417 ? 41.06900 1.24900 -5.75900 1.000 63.05493 2105 THR A C 1
ATOM 3207 O O . THR A 1 417 ? 41.24000 1.71600 -6.89100 1.000 60.70728 2105 THR A O 1
ATOM 3211 N N . ALA A 1 418 ? 40.63900 -0.00100 -5.56300 1.000 65.49996 2106 ALA A N 1
ATOM 3212 C CA . ALA A 1 418 ? 40.22400 -0.82100 -6.69500 1.000 67.90814 2106 ALA A CA 1
ATOM 3213 C C . ALA A 1 418 ? 38.95400 -0.27900 -7.33600 1.000 62.48907 2106 ALA A C 1
ATOM 3214 O O . ALA A 1 418 ? 38.78700 -0.37400 -8.55700 1.000 60.24407 2106 ALA A O 1
ATOM 3216 N N . LYS A 1 419 ? 38.05100 0.28700 -6.53200 1.000 56.05935 2107 LYS A N 1
ATOM 3217 C CA . LYS A 1 419 ? 36.87400 0.94300 -7.09100 1.000 59.07814 2107 LYS A CA 1
ATOM 3218 C C . LYS A 1 419 ? 37.26000 2.19800 -7.86300 1.000 67.84761 2107 LYS A C 1
ATOM 3219 O O . LYS A 1 419 ? 36.69700 2.47700 -8.92800 1.000 72.35341 2107 LYS A O 1
ATOM 3225 N N . TYR A 1 420 ? 38.22400 2.96300 -7.34500 1.000 68.07658 2108 TYR A N 1
ATOM 3226 C CA . TYR A 1 420 ? 38.58700 4.22700 -7.97200 1.000 68.79772 2108 TYR A CA 1
ATOM 3227 C C . TYR A 1 420 ? 39.23100 4.03700 -9.34000 1.000 71.39803 2108 TYR A C 1
ATOM 3228 O O . TYR A 1 420 ? 39.20800 4.96700 -10.15200 1.000 76.14597 2108 TYR A O 1
ATOM 3237 N N . VAL A 1 421 ? 39.80100 2.85900 -9.61800 1.000 68.56348 2109 VAL A N 1
ATOM 3238 C CA . VAL A 1 421 ? 40.33600 2.58700 -10.95000 1.000 67.85550 2109 VAL A CA 1
ATOM 3239 C C . VAL A 1 421 ? 39.29800 1.96900 -11.87500 1.000 71.49541 2109 VAL A C 1
ATOM 3240 O O . VAL A 1 421 ? 39.54200 1.88100 -13.08900 1.000 74.89056 2109 VAL A O 1
ATOM 3244 N N . ALA A 1 422 ? 38.15100 1.53500 -11.34600 1.000 71.76387 2110 ALA A N 1
ATOM 3245 C CA . ALA A 1 422 ? 37.07000 1.06300 -12.20700 1.000 72.55870 2110 ALA A CA 1
ATOM 3246 C C . ALA A 1 422 ? 36.54600 2.19600 -13.08000 1.000 84.48908 2110 ALA A C 1
ATOM 3247 O O . ALA A 1 422 ? 36.40300 2.04400 -14.29900 1.000 87.42101 2110 ALA A O 1
ATOM 3249 N N . ASN A 1 423 ? 36.25200 3.34200 -12.47000 1.000 90.67929 2111 ASN A N 1
ATOM 3250 C CA . ASN A 1 423 ? 35.97900 4.57600 -13.20500 1.000 101.73851 2111 ASN A CA 1
ATOM 3251 C C . ASN A 1 423 ? 37.24600 5.38600 -13.42900 1.000 106.49698 2111 ASN A C 1
ATOM 3252 O O . ASN A 1 423 ? 37.23800 6.60900 -13.26800 1.000 113.49519 2111 ASN A O 1
ATOM 3257 N N . GLN A 1 424 ? 38.33300 4.70200 -13.79900 1.000 107.06284 2112 GLN A N 1
ATOM 3258 C CA . GLN A 1 424 ? 39.67900 5.24500 -14.07100 1.000 101.56218 2112 GLN A CA 1
ATOM 3259 C C . GLN A 1 424 ? 40.24400 6.22600 -13.03400 1.000 99.19084 2112 GLN A C 1
ATOM 3260 O O . GLN A 1 424 ? 41.45600 6.44400 -13.01100 1.000 97.95648 2112 GLN A O 1
ATOM 3267 N N . SER B 2 4 ? 33.20900 -17.32500 14.03000 1.000 99.87250 1043 SER B N 1
ATOM 3268 C CA . SER B 2 4 ? 33.42900 -17.27300 12.58900 1.000 100.33835 1043 SER B CA 1
ATOM 3269 C C . SER B 2 4 ? 32.58800 -16.17500 11.94100 1.000 103.22553 1043 SER B C 1
ATOM 3270 O O . SER B 2 4 ? 32.69200 -15.93100 10.73700 1.000 99.29875 1043 SER B O 1
ATOM 3272 N N . ASP B 2 5 ? 31.75500 -15.51100 12.74900 1.000 104.39673 1044 ASP B N 1
ATOM 3273 C CA . AS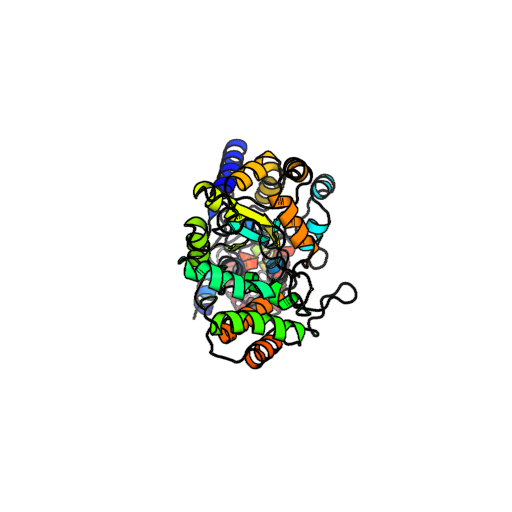P B 2 5 ? 30.88300 -14.46500 12.22500 1.000 106.01008 1044 ASP B CA 1
ATOM 3274 C C . ASP B 2 5 ? 31.64900 -13.20500 11.84400 1.000 102.08329 1044 ASP B C 1
ATOM 3275 O O . ASP B 2 5 ? 31.10800 -12.36800 11.11400 1.000 105.20472 1044 ASP B O 1
ATOM 3280 N N . GLU B 2 6 ? 32.88300 -13.04300 12.33000 1.000 98.56182 1045 GLU B N 1
ATOM 3281 C CA . GLU B 2 6 ? 33.69700 -11.90900 11.90400 1.000 89.52126 1045 GLU B CA 1
ATOM 3282 C C . GLU B 2 6 ? 33.98900 -11.98000 10.41300 1.000 92.67164 1045 GLU B C 1
ATOM 3283 O O . GLU B 2 6 ? 33.98100 -10.95600 9.72000 1.000 91.08461 1045 GLU B O 1
ATOM 3289 N N . ARG B 2 7 ? 34.24300 -13.18400 9.89900 1.000 94.75347 1046 ARG B N 1
ATOM 3290 C CA . ARG B 2 7 ? 34.43200 -13.33900 8.46300 1.000 95.66147 1046 ARG B CA 1
ATOM 3291 C C . ARG B 2 7 ? 33.12200 -13.11600 7.71600 1.000 88.86592 1046 ARG B C 1
ATOM 3292 O O . ARG B 2 7 ? 33.11500 -12.53700 6.62300 1.000 92.49004 1046 ARG B O 1
ATOM 3300 N N . ALA B 2 8 ? 32.00400 -13.56000 8.29400 1.000 81.79928 1047 ALA B N 1
ATOM 3301 C CA . ALA B 2 8 ? 30.70600 -13.31000 7.67800 1.000 72.85084 1047 ALA B CA 1
ATOM 3302 C C . ALA B 2 8 ? 30.40500 -11.82000 7.59400 1.000 74.92477 1047 ALA B C 1
ATOM 3303 O O . ALA B 2 8 ? 29.74600 -11.37200 6.64900 1.000 77.92776 1047 ALA B O 1
ATOM 3305 N N . LEU B 2 9 ? 30.87400 -11.03600 8.56800 1.000 73.08245 1048 LEU B N 1
ATOM 3306 C CA . LEU B 2 9 ? 30.73300 -9.58800 8.48000 1.000 67.37913 1048 LEU B CA 1
ATOM 3307 C C . LEU B 2 9 ? 31.79100 -8.97700 7.57400 1.000 66.70537 1048 LEU B C 1
ATOM 3308 O O . LEU B 2 9 ? 31.52400 -7.97100 6.90800 1.000 67.14226 1048 LEU B O 1
ATOM 3313 N N . LEU B 2 10 ? 32.99100 -9.56300 7.54100 1.000 66.32374 1049 LEU B N 1
ATOM 3314 C CA . LEU B 2 10 ? 33.98300 -9.15800 6.55100 1.000 66.31585 1049 LEU B CA 1
ATOM 3315 C C . LEU B 2 10 ? 33.52200 -9.48500 5.13800 1.000 68.27661 1049 LEU B C 1
ATOM 3316 O O . LEU B 2 10 ? 33.90600 -8.79600 4.18800 1.000 69.49254 1049 LEU B O 1
ATOM 3321 N N . ASP B 2 11 ? 32.71100 -10.53300 4.97800 1.000 67.77392 1050 ASP B N 1
ATOM 3322 C CA . ASP B 2 11 ? 32.10100 -10.80400 3.68200 1.000 70.02945 1050 ASP B CA 1
ATOM 3323 C C . ASP B 2 11 ? 31.05500 -9.75700 3.32900 1.000 68.40557 1050 ASP B C 1
ATOM 3324 O O . ASP B 2 11 ? 30.90500 -9.40600 2.15300 1.000 66.65536 1050 ASP B O 1
ATOM 3329 N N . GLN B 2 12 ? 30.33000 -9.24600 4.32700 1.000 69.75836 1051 GLN B N 1
ATOM 3330 C CA . GLN B 2 12 ? 29.30800 -8.23700 4.07200 1.000 69.95312 1051 GLN B CA 1
ATOM 3331 C C . GLN B 2 12 ? 29.92100 -6.85500 3.88600 1.000 67.61337 1051 GLN B C 1
ATOM 3332 O O . GLN B 2 12 ? 29.45500 -6.07700 3.05000 1.000 68.87405 1051 GLN B O 1
ATOM 3338 N N . LEU B 2 13 ? 30.95000 -6.52600 4.66800 1.000 68.41610 1052 LEU B N 1
ATOM 3339 C CA . LEU B 2 13 ? 31.66300 -5.26800 4.46400 1.000 69.06354 1052 LEU B CA 1
ATOM 3340 C C . LEU B 2 13 ? 32.29800 -5.22700 3.07500 1.000 74.21416 1052 LEU B C 1
ATOM 3341 O O . LEU B 2 13 ? 32.21200 -4.21100 2.36300 1.000 73.47197 1052 LEU B O 1
ATOM 3346 N N . HIS B 2 14 ? 32.91000 -6.34100 2.66500 1.000 76.56181 1053 HIS B N 1
ATOM 3347 C CA . HIS B 2 14 ? 33.50300 -6.44700 1.33800 1.000 81.03077 1053 HIS B CA 1
ATOM 3348 C C . HIS B 2 14 ? 32.47500 -6.14400 0.25400 1.000 82.65728 1053 HIS B C 1
ATOM 3349 O O . HIS B 2 14 ? 32.66400 -5.23100 -0.55800 1.000 87.19203 1053 HIS B O 1
ATOM 3356 N N . THR B 2 15 ? 31.36300 -6.87900 0.24000 1.000 83.74688 1054 THR B N 1
ATOM 3357 C CA . THR B 2 15 ? 30.41400 -6.78300 -0.87800 1.000 79.00158 1054 THR B CA 1
ATOM 3358 C C . THR B 2 15 ? 29.65400 -5.42700 -0.92500 1.000 75.98806 1054 THR B C 1
ATOM 3359 O O . THR B 2 15 ? 29.26400 -4.99200 -1.99000 1.000 71.78229 1054 THR B O 1
ATOM 3372 N N . LEU B 2 17 ? 31.19600 -2.33400 -0.02800 1.000 71.96652 1056 LEU B N 1
ATOM 3373 C CA . LEU B 2 17 ? 32.20200 -1.45300 -0.60800 1.000 72.28235 1056 LEU B CA 1
ATOM 3374 C C . LEU B 2 17 ? 32.47900 -1.66200 -2.09100 1.000 71.55595 1056 LEU B C 1
ATOM 3375 O O . LEU B 2 17 ? 32.87900 -0.71900 -2.77500 1.000 65.26309 1056 LEU B O 1
ATOM 3380 N N . SER B 2 18 ? 32.24900 -2.86900 -2.59000 1.000 76.53812 1057 SER B N 1
ATOM 3381 C CA . SER B 2 18 ? 32.47800 -3.15200 -3.99500 1.000 83.89953 1057 SER B CA 1
ATOM 3382 C C . SER B 2 18 ? 31.27200 -2.81900 -4.85600 1.000 86.82620 1057 SER B C 1
ATOM 3383 O O . SER B 2 18 ? 31.44000 -2.46500 -6.02700 1.000 97.57749 1057 SER B O 1
ATOM 3386 N N . ASN B 2 19 ? 30.05700 -2.91900 -4.31900 1.000 87.51576 1058 ASN B N 1
ATOM 3387 C CA . ASN B 2 19 ? 28.88600 -2.59400 -5.12200 1.000 92.05577 1058 ASN B CA 1
ATOM 3388 C C . ASN B 2 19 ? 28.38000 -1.16200 -4.95000 1.000 98.74868 1058 ASN B C 1
ATOM 3389 O O . ASN B 2 19 ? 27.84100 -0.59400 -5.91200 1.000 101.94643 1058 ASN B O 1
ATOM 3394 N N . THR B 2 20 ? 28.52700 -0.56300 -3.76800 1.000 98.77763 1059 THR B N 1
ATOM 3395 C CA . THR B 2 20 ? 28.03900 0.79200 -3.53900 1.000 109.30784 1059 THR B CA 1
ATOM 3396 C C . THR B 2 20 ? 29.00900 1.82700 -4.08400 1.000 116.09550 1059 THR B C 1
ATOM 3397 O O . THR B 2 20 ? 30.23200 1.65500 -4.04800 1.000 118.75898 1059 THR B O 1
ATOM 3401 N N . ASP B 2 21 ? 28.44100 2.93600 -4.55700 1.000 119.14060 1060 ASP B N 1
ATOM 3402 C CA . ASP B 2 21 ? 29.22600 4.04600 -5.07900 1.000 117.24564 1060 ASP B CA 1
ATOM 3403 C C . ASP B 2 21 ? 28.62000 5.38700 -4.68000 1.000 118.59843 1060 ASP B C 1
ATOM 3404 O O . ASP B 2 21 ? 28.73700 6.37000 -5.42100 1.000 125.16764 1060 ASP B O 1
ATOM 3409 N N . ALA B 2 22 ? 27.96800 5.44400 -3.52000 1.000 113.27411 1061 ALA B N 1
ATOM 3410 C CA . ALA B 2 22 ? 27.28500 6.65700 -3.09500 1.000 112.75562 1061 ALA B CA 1
ATOM 3411 C C . ALA B 2 22 ? 28.27800 7.78400 -2.83500 1.000 107.09442 1061 ALA B C 1
ATOM 3412 O O . ALA B 2 22 ? 29.45000 7.55400 -2.52300 1.000 107.03652 1061 ALA B O 1
ATOM 3414 N N . THR B 2 23 ? 27.78700 9.02200 -2.96200 1.000 107.15758 1062 THR B N 1
ATOM 3415 C CA . THR B 2 23 ? 28.63600 10.19500 -2.78800 1.000 100.35940 1062 THR B CA 1
ATOM 3416 C C . THR B 2 23 ? 29.12400 10.35600 -1.35400 1.000 93.95863 1062 THR B C 1
ATOM 3417 O O . THR B 2 23 ? 30.11300 11.06200 -1.12500 1.000 84.43907 1062 THR B O 1
ATOM 3421 N N . GLY B 2 24 ? 28.45300 9.73000 -0.38700 1.000 92.55057 1063 GLY B N 1
ATOM 3422 C CA . GLY B 2 24 ? 28.97900 9.72000 0.96800 1.000 92.26106 1063 GLY B CA 1
ATOM 3423 C C . GLY B 2 24 ? 30.33600 9.04800 1.04500 1.000 89.75023 1063 GLY B C 1
ATOM 3424 O O . GLY B 2 24 ? 31.26800 9.56800 1.66400 1.000 92.77955 1063 GLY B O 1
ATOM 3425 N N . LEU B 2 25 ? 30.46700 7.88300 0.40500 1.000 86.31298 1064 LEU B N 1
ATOM 3426 C CA . LEU B 2 25 ? 31.76400 7.21700 0.35500 1.000 74.41419 1064 LEU B CA 1
ATOM 3427 C C . LEU B 2 25 ? 32.74500 7.97600 -0.52500 1.000 73.02718 1064 LEU B C 1
ATOM 3428 O O . LEU B 2 25 ? 33.95700 7.91500 -0.29000 1.000 71.89809 1064 LEU B O 1
ATOM 3433 N N . GLU B 2 26 ? 32.24500 8.69400 -1.53400 1.000 70.73743 1065 GLU B N 1
ATOM 3434 C CA . GLU B 2 26 ? 33.11300 9.55300 -2.33300 1.000 74.17731 1065 GLU B CA 1
ATOM 3435 C C . GLU B 2 26 ? 33.81800 10.57700 -1.45400 1.000 67.84761 1065 GLU B C 1
ATOM 3436 O O . GLU B 2 26 ? 35.02800 10.79900 -1.58200 1.000 66.47376 1065 GLU B O 1
ATOM 3442 N N . GLU B 2 27 ? 33.06800 11.22200 -0.55700 1.000 64.28666 1066 GLU B N 1
ATOM 3443 C CA . GLU B 2 27 ? 33.68100 12.16500 0.37100 1.000 65.29204 1066 GLU B CA 1
ATOM 3444 C C . GLU B 2 27 ? 34.70800 11.47800 1.26000 1.000 63.84187 1066 GLU B C 1
ATOM 3445 O O . GLU B 2 27 ? 35.72800 12.08100 1.61200 1.000 62.21535 1066 GLU B O 1
ATOM 3451 N N . ILE B 2 28 ? 34.45900 10.21900 1.62600 1.000 63.62342 1067 ILE B N 1
ATOM 3452 C CA . ILE B 2 28 ? 35.40600 9.48400 2.45800 1.000 56.98841 1067 ILE B CA 1
ATOM 3453 C C . ILE B 2 28 ? 36.64700 9.11900 1.65600 1.000 54.35652 1067 ILE B C 1
ATOM 3454 O O . ILE B 2 28 ? 37.76900 9.15500 2.17400 1.000 53.29060 1067 ILE B O 1
ATOM 3459 N N . ASP B 2 29 ? 36.46900 8.76000 0.38300 1.000 61.96532 1068 ASP B N 1
ATOM 3460 C CA . ASP B 2 29 ? 37.61600 8.45900 -0.46800 1.000 56.47782 1068 ASP B CA 1
ATOM 3461 C C . ASP B 2 29 ? 38.53800 9.66400 -0.58400 1.000 59.48082 1068 ASP B C 1
ATOM 3462 O O . ASP B 2 29 ? 39.75900 9.54700 -0.42400 1.000 63.63658 1068 ASP B O 1
ATOM 3467 N N . ARG B 2 30 ? 37.96600 10.83900 -0.85100 1.000 65.60260 1069 ARG B N 1
ATOM 3468 C CA . ARG B 2 30 ? 38.78100 12.03500 -1.02700 1.000 75.33535 1069 ARG B CA 1
ATOM 3469 C C . ARG B 2 30 ? 39.41100 12.47600 0.28800 1.000 70.75059 1069 ARG B C 1
ATOM 3470 O O . ARG B 2 30 ? 40.56100 12.93000 0.31000 1.000 70.53740 1069 ARG B O 1
ATOM 3478 N N . ALA B 2 31 ? 38.67300 12.35400 1.39400 1.000 67.30544 1070 ALA B N 1
ATOM 3479 C CA . ALA B 2 31 ? 39.22500 12.72000 2.69300 1.000 61.75740 1070 ALA B CA 1
ATOM 3480 C C . ALA B 2 31 ? 40.38100 11.81300 3.08600 1.000 61.40999 1070 ALA B C 1
ATOM 3481 O O . ALA B 2 31 ? 41.26600 12.23000 3.84100 1.000 65.21571 1070 ALA B O 1
ATOM 3483 N N . LEU B 2 32 ? 40.39200 10.57700 2.59300 1.000 57.41215 1071 LEU B N 1
ATOM 3484 C CA . LEU B 2 32 ? 41.48000 9.64700 2.86000 1.000 60.47567 1071 LEU B CA 1
ATOM 3485 C C . LEU B 2 32 ? 42.65400 9.82000 1.90800 1.000 67.50283 1071 LEU B C 1
ATOM 3486 O O . LEU B 2 32 ? 43.66400 9.12500 2.06200 1.000 71.50857 1071 LEU B O 1
ATOM 3491 N N . GLY B 2 33 ? 42.55100 10.72400 0.93600 1.000 67.78181 1072 GLY B N 1
ATOM 3492 C CA . GLY B 2 33 ? 43.60800 10.87700 -0.03800 1.000 64.71302 1072 GLY B CA 1
ATOM 3493 C C . GLY B 2 33 ? 43.71900 9.73800 -1.02100 1.000 65.18150 1072 GLY B C 1
ATOM 3494 O O . GLY B 2 33 ? 44.77700 9.55900 -1.62500 1.000 67.10805 1072 GLY B O 1
ATOM 3495 N N . ILE B 2 34 ? 42.65100 8.95800 -1.20100 1.000 65.47627 1073 ILE B N 1
ATOM 3496 C CA . ILE B 2 34 ? 42.70300 7.83500 -2.13300 1.000 63.66553 1073 ILE B CA 1
ATOM 3497 C C . ILE B 2 34 ? 42.95000 8.27800 -3.57100 1.000 64.86830 1073 ILE B C 1
ATOM 3498 O O . ILE B 2 34 ? 43.80200 7.69100 -4.24000 1.000 65.29730 1073 ILE B O 1
ATOM 3503 N N . PRO B 2 35 ? 42.24700 9.29600 -4.10100 1.000 69.62677 1074 PRO B N 1
ATOM 3504 C CA . PRO B 2 35 ? 42.60600 9.77100 -5.45000 1.000 74.96952 1074 PRO B CA 1
ATOM 3505 C C . PRO B 2 35 ? 44.05000 10.22800 -5.56500 1.000 83.10470 1074 PRO B C 1
ATOM 3506 O O . PRO B 2 35 ? 44.66600 10.03100 -6.61900 1.000 73.62725 1074 PRO B O 1
ATOM 3510 N N . GLU B 2 36 ? 44.62100 10.81000 -4.51400 1.000 68.66086 1075 GLU B N 1
ATOM 3511 C CA . GLU B 2 36 ? 46.02800 11.20700 -4.55200 1.000 71.89546 1075 GLU B CA 1
ATOM 3512 C C . GLU B 2 36 ? 46.95600 9.95800 -4.70300 1.000 74.15363 1075 GLU B C 1
ATOM 3513 O O . GLU B 2 36 ? 47.72200 9.92500 -5.64600 1.000 74.13257 1075 GLU B O 1
ATOM 3528 N N . VAL B 2 38 ? 46.24800 6.92600 -5.77800 1.000 71.87704 1077 VAL B N 1
ATOM 3529 C CA . VAL B 2 38 ? 46.10500 6.28900 -7.13000 1.000 68.61875 1077 VAL B CA 1
ATOM 3530 C C . VAL B 2 38 ? 46.85400 7.06300 -8.23200 1.000 75.27745 1077 VAL B C 1
ATOM 3531 O O . VAL B 2 38 ? 47.47200 6.44800 -9.09800 1.000 73.53513 1077 VAL B O 1
ATOM 3535 N N . ASN B 2 39 ? 46.82500 8.39700 -8.17800 1.000 80.72547 1078 ASN B N 1
ATOM 3536 C CA . ASN B 2 39 ? 47.56600 9.18400 -9.15900 1.000 85.95767 1078 ASN B CA 1
ATOM 3537 C C . ASN B 2 39 ? 49.07400 8.98400 -9.04100 1.000 86.00768 1078 ASN B C 1
ATOM 3538 O O . ASN B 2 39 ? 49.79200 9.23900 -10.00900 1.000 88.22637 1078 ASN B O 1
ATOM 3543 N N . GLN B 2 40 ? 49.57900 8.55700 -7.88100 1.000 83.40211 1079 GLN B N 1
ATOM 3544 C CA . GLN B 2 40 ? 50.98500 8.18200 -7.80400 1.000 85.19706 1079 GLN B CA 1
ATOM 3545 C C . GLN B 2 40 ? 51.23400 6.88600 -8.57800 1.000 82.76255 1079 GLN B C 1
ATOM 3546 O O . GLN B 2 40 ? 52.29000 6.72800 -9.20100 1.000 80.40964 1079 GLN B O 1
ATOM 3552 N N . GLY B 2 41 ? 50.30000 5.94500 -8.53800 1.000 84.40222 1080 GLY B N 1
ATOM 3553 C CA . GLY B 2 41 ? 50.52500 4.72900 -9.29100 1.000 87.08939 1080 GLY B CA 1
ATOM 3554 C C . GLY B 2 41 ? 50.53500 4.84100 -10.83100 1.000 85.02862 1080 GLY B C 1
ATOM 3555 O O . GLY B 2 41 ? 51.08300 3.94800 -11.50700 1.000 88.20531 1080 GLY B O 1
ATOM 3556 N N . GLN B 2 42 ? 49.92900 5.87800 -11.40800 1.000 87.17887 1081 GLN B N 1
ATOM 3557 C CA . GLN B 2 42 ? 49.75600 5.97100 -12.85700 1.000 86.93937 1081 GLN B CA 1
ATOM 3558 C C . GLN B 2 42 ? 50.90600 6.67300 -13.56500 1.000 92.95851 1081 GLN B C 1
ATOM 3559 O O . GLN B 2 42 ? 50.85000 6.83400 -14.78900 1.000 92.43740 1081 GLN B O 1
ATOM 3565 N N . ALA B 2 43 ? 51.94000 7.08800 -12.83500 1.000 95.94045 1082 ALA B N 1
ATOM 3566 C CA . ALA B 2 43 ? 53.15600 7.61500 -13.43800 1.000 100.11464 1082 ALA B CA 1
ATOM 3567 C C . ALA B 2 43 ? 54.28500 6.60900 -13.25800 1.000 99.23032 1082 ALA B C 1
ATOM 3568 O O . ALA B 2 43 ? 54.60900 5.85500 -14.18100 1.000 104.62307 1082 ALA B O 1
ATOM 3570 N N . LEU B 2 44 ? 54.87300 6.58100 -12.06600 1.000 93.89547 1083 LEU B N 1
ATOM 3571 C CA . LEU B 2 44 ? 55.93100 5.62800 -11.75300 1.000 85.08125 1083 LEU B CA 1
ATOM 3572 C C . LEU B 2 44 ? 55.35900 4.39300 -11.06500 1.000 78.21464 1083 LEU B C 1
ATOM 3573 O O . LEU B 2 44 ? 54.35100 3.83800 -11.50200 1.000 72.71135 1083 LEU B O 1
#

Organism: Homo sapiens (NCBI:txid9606)

Sequence (463 aa):
MMKIEEGKLVIWINGDKGYNGLAEVGKKFEKDTGIKVTVEHPDKLEEKFPQVAATGDGPDIIFWAHDRFGGYAQSGLLAEITPAAAFQDKLYPFTWDAVRYNGKLIAYPIAVEALSLIYNKDLLPNPPKTWEEIPALDKELKAKGKSALMFNLQEPYFTWPLIAADGGYAFKYENGKYDIKDVGVDNAGAKAGLTFLVDLIKNKHMNADTDYSIAEAAFNKGETAMTINGPWAWSNIDTSAVNYGVTVLPTFKGQPSKPFVGVLSAGINAASPNKELAKEFLENYLLTDEGLEAVNKDKPLGAVALKSYEEELAKDPRIAATMENAQKGEIMPNIPQMSAFWYAVRTAVINAASGRQTVDAALAAAQTNAAAMSISPSALQDLLRTLKSPSSPQQQQQVLNILKSNPQLMAAFIKQRTAKYVANQSDERALLDQLHTLSNTDATGLEEIDRALGIPEVNQGQAL

InterPro domains:
  IPR000197 Zinc finger, TAZ-type [PF02135] (354-430)
  IPR000197 Zinc finger, TAZ-type [PF02135] (1772-1843)
  IPR000197 Zinc finger, TAZ-type [PS50134] (347-433)
  IPR000197 Zinc finger, TAZ-type [PS50134] (1765-1846)
  IPR000197 Zinc finger, TAZ-type [SM00551] (348-433)
  IPR000197 Zinc finger, TAZ-type [SM00551] (1766-1844)
  IPR000433 Zinc finger, ZZ-type [PF00569] (1702-1742)
  IPR000433 Zinc finger, ZZ-type [PS01357] (1707-1732)
  IPR000433 Zinc finger, ZZ-type [PS50135] (1702-1750)
  I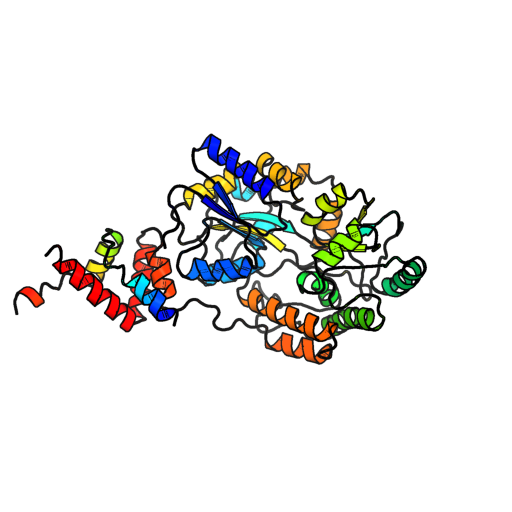PR000433 Zinc finger, ZZ-type [SM00291] (1701-1742)
  IPR001487 Bromodomain [PF00439] (1104-1178)
  IPR001487 Bromodomain [PR00503] (1106-1119)
  IPR001487 Bromodomain [PR00503] (1122-1138)
  IPR001487 Bromodomain [PR00503] (1138-1156)
  IPR001487 Bromodomain [PR00503] (1156-1175)
  IPR001487 Bromodomain [PS50014] (1103-1175)
  IPR001487 Bromodomain [SM00297] (1084-1194)
  IPR003101 Coactivator CBP, KIX domain [PF02172] (588-667)
  IPR003101 Coactivator CBP, KIX domain [PS50952] (587-666)
  IPR009110 Nuclear receptor coactivator, interlocking [SSF69125] (2059-2115)

Radius of gyration: 25.29 Å; Cα contacts (8 Å, |Δi|>4): 883; chains: 2; bounding box: 71×49×72 Å

CATH classification: 1.10.1630.10

B-factor: mean 50.72, std 18.04, range [21.3, 125.17]

GO terms:
  GO:0061733 protein-lysine-acetyltransferase activity (F, IDA)
  GO:0005737 cytoplasm (C, IDA)
  GO:0141156 cAMP/PKA signal transduction (P, IDA)
  GO:1900182 positive regulation of protein localization to nucleus (P, IDA)
  GO:0031669 cellular response to nutrient levels (P, IDA)
  GO:0007249 canonical NF-kappaB signal transduction (P, IDA)
  GO:0061733 protein-lysine-acetyltransferase activity (F, TAS)
  GO:0003713 transcription coactivator activity (F, TAS)
  GO:0004402 histone acetyltransferase activity (F, TAS)
  GO:0048156 tau protein binding (F, TAS)
  GO:0003713 transcription coactivator activity (F, IDA)
  GO:0045944 positive regulation of transcription by RNA polymerase II (P, IDA)
  GO:0005634 nucleus (C, IC)
  GO:0005634 nucleus (C, IDA)
  GO:0016604 nuclear body (C, IDA)
  GO:0003682 chromatin binding (F, IDA)
  GO:0003684 damaged DNA binding (F, IDA)
  GO:0043993 histone H3K18 acetyltransferase activity (F, IDA)
  GO:0044017 histone H3K27 acetyltransferase activity (F, IDA)
  GO:1905168 positive regulation of double-strand break repair via homologous recombination (P, IDA)

Secondary structure (DSSP, 8-state):
-PPPTTSEEEE--TTS-HHHHHHHHHHHHHHHS--EEEE--TTHHHHHHHHGGGT-S-SEEEEEGGGHHHHHHTT-BPPB---HHHHTTB-HHHHHHTEETTEE-SEEEEEE--EEEEETTT-SS--SBSTTHHHHHHHHHTTT-EEE----SSHHHHHHHHHTTT-EEEEEETTEEEEEEEESSSHHHHHHHHHHHHHHHTTSS-TT--HHHHHHHHHTTSEEEEEE-GGGHHHHHHTT--EEEEPPPEETTEEP--EEEEEEEEEBTT-TTHHHHHHHIIIIISSHHHHHHHHHHS--SEESBHHHHHHTTT-HHHHHHHHHHHHSEEPP-STTHHHHHHHHHHHHHHHHSSSS-HHHHHHHHHHT-S--S-SPPHHHHHHHHHTS---HHHHHHHHHHHHH-HHHHHHHHHHHHHHHHHT-/-HHHHHHHHHH---S---HHHHHHHHHTT----TTTTT-